Protein AF-0000000075271048 (afdb_homodimer)

Organism: NCBI:txid747725

Solvent-accessible surface area (backbone atoms only — not comparable to full-atom values): 38354 Å² total; per-residue (Å²): 90,56,32,38,35,31,58,33,62,41,62,86,41,44,65,31,40,52,44,35,46,52,42,46,44,74,48,66,52,84,65,48,45,34,32,38,32,27,85,66,32,49,69,68,56,50,56,58,47,49,76,67,26,50,72,41,84,45,75,79,31,69,43,86,39,58,68,29,11,49,63,57,71,41,64,81,39,26,50,40,43,32,62,55,57,59,22,66,47,57,81,28,62,35,35,41,40,38,39,24,52,34,44,63,74,43,69,62,72,68,53,78,75,49,50,68,61,20,29,14,42,20,50,42,43,55,64,34,55,36,73,51,29,34,25,38,54,36,29,63,68,58,34,52,50,50,52,50,43,44,71,74,74,42,29,56,34,15,30,40,42,34,33,48,45,64,70,53,61,64,44,73,79,31,59,82,25,48,42,58,30,35,58,43,30,58,84,63,89,43,73,60,19,60,25,46,41,70,70,49,46,87,61,44,32,17,41,28,51,65,80,87,74,36,66,82,73,54,52,58,44,96,86,64,49,64,45,79,67,81,88,62,53,70,70,53,50,53,52,41,39,50,52,48,52,52,41,31,73,77,68,39,98,58,54,60,66,56,51,55,51,48,52,57,49,51,52,58,52,66,69,53,81,74,81,72,76,76,68,80,77,75,78,94,62,79,74,89,62,73,78,57,54,66,59,54,61,61,53,63,66,56,60,66,64,64,62,73,71,63,66,82,75,61,89,70,83,78,86,84,74,95,82,84,92,82,93,60,69,70,89,86,78,87,93,74,92,131,91,55,31,38,34,31,58,33,62,40,62,86,40,44,65,32,39,52,45,37,46,51,43,46,44,74,48,65,52,82,64,47,44,33,32,38,32,25,83,67,32,47,70,69,57,50,56,58,48,50,76,68,27,50,73,41,84,43,73,81,31,70,45,84,38,59,68,29,12,50,62,59,70,42,65,82,41,25,51,40,44,31,62,56,58,58,23,66,48,58,82,28,62,35,35,41,39,37,39,22,53,35,44,63,73,43,67,62,72,69,53,78,74,51,50,67,61,20,30,15,42,19,49,42,44,54,62,35,53,35,72,50,31,35,24,37,53,38,29,64,68,58,36,51,51,52,52,49,42,44,70,75,74,41,30,55,33,15,30,40,42,32,33,48,45,64,69,53,61,63,45,75,79,31,61,82,25,48,42,56,31,34,59,43,29,58,83,63,90,42,75,60,18,59,25,46,41,72,70,49,45,89,64,44,33,18,41,28,50,66,78,87,73,36,68,84,72,54,51,58,44,97,86,64,49,63,46,80,67,83,87,62,53,70,70,53,51,54,52,40,41,51,52,49,53,52,41,31,72,78,67,37,96,57,54,60,66,57,51,55,49,48,52,56,48,51,53,55,50,67,67,52,82,74,84,72,77,79,70,79,81,73,79,87,66,79,67,91,59,77,74,55,59,65,56,57,60,62,58,65,67,58,63,70,64,64,62,71,69,62,66,77,71,61,74,75,72,80,86,72,88,78,86,81,87,75,67,64,84,92,82,88,65,101,66,69,91,123

pLDDT: mean 77.48, std 28.72, range [15.63, 98.94]

Nearest PDB structures (foldseek):
  3u2x-assembly1_A  TM=9.376E-01  e=4.127E-34  Homo sapiens
  3u2w-assembly1_A  TM=9.343E-01  e=3.711E-33  Homo sapiens
  3v90-assembly1_A  TM=8.670E-01  e=1.033E-31  Oryctolagus cuniculus
  6eqj-assembly1_A-2  TM=8.922E-01  e=1.852E-30  Homo sapiens
  4ueg-assembly1_A-2  TM=8.700E-01  e=1.321E-28  Homo sapiens

Structure (mmCIF, N/CA/C/O backbone):
data_AF-0000000075271048-model_v1
#
loop_
_entity.id
_entity.type
_entity.pdbx_description
1 polymer 'glycogenin glucosyltransferase'
#
loop_
_atom_site.group_PDB
_atom_site.id
_atom_site.type_symbol
_atom_site.label_atom_id
_atom_site.label_alt_id
_atom_site.label_comp_id
_atom_site.label_asym_id
_atom_site.label_entity_id
_atom_site.label_seq_id
_atom_site.pdbx_PDB_ins_code
_atom_site.Cartn_x
_atom_site.Cartn_y
_atom_site.Cartn_z
_atom_site.occupancy
_atom_site.B_iso_or_equiv
_atom_site.auth_seq_id
_atom_site.auth_comp_id
_atom_site.auth_asym_id
_atom_site.auth_atom_id
_atom_site.pdbx_PDB_model_num
ATOM 1 N N . MET A 1 1 ? -5.383 -18.562 -28.312 1 92.12 1 MET A N 1
ATOM 2 C CA . MET A 1 1 ? -5.641 -19.266 -27.062 1 92.12 1 MET A CA 1
ATOM 3 C C . MET A 1 1 ? -5.23 -18.422 -25.859 1 92.12 1 MET A C 1
ATOM 5 O O . MET A 1 1 ? -4.363 -17.547 -25.984 1 92.12 1 MET A O 1
ATOM 9 N N . GLN A 1 2 ? -6 -18.484 -24.797 1 98 2 GLN A N 1
ATOM 10 C CA . GLN A 1 2 ? -5.742 -17.797 -23.531 1 98 2 GLN A CA 1
ATOM 11 C C . GLN A 1 2 ? -5.574 -18.812 -22.391 1 98 2 GLN A C 1
ATOM 13 O O . GLN A 1 2 ? -6.16 -19.891 -22.422 1 98 2 GLN A O 1
ATOM 18 N N . ALA A 1 3 ? -4.695 -18.406 -21.453 1 98.88 3 ALA A N 1
ATOM 19 C CA . ALA A 1 3 ? -4.473 -19.359 -20.359 1 98.88 3 ALA A CA 1
ATOM 20 C C . ALA A 1 3 ? -4.102 -18.641 -19.062 1 98.88 3 ALA A C 1
ATOM 22 O O . ALA A 1 3 ? -3.498 -17.562 -19.109 1 98.88 3 ALA A O 1
ATOM 23 N N . TYR A 1 4 ? -4.551 -19.203 -17.969 1 98.94 4 TYR A N 1
ATOM 24 C CA . TYR A 1 4 ? -3.916 -18.906 -16.703 1 98.94 4 TYR A CA 1
ATOM 25 C C . TYR A 1 4 ? -2.568 -19.609 -16.578 1 98.94 4 TYR A C 1
ATOM 27 O O . TYR A 1 4 ? -2.426 -20.766 -16.969 1 98.94 4 TYR A O 1
ATOM 35 N N . VAL A 1 5 ? -1.579 -18.906 -16.125 1 98.94 5 VAL A N 1
ATOM 36 C CA . VAL A 1 5 ? -0.252 -19.484 -15.938 1 98.94 5 VAL A CA 1
ATOM 37 C C . VAL A 1 5 ? 0.224 -19.266 -14.508 1 98.94 5 VAL A C 1
ATOM 39 O O . VAL A 1 5 ? 0.029 -18.188 -13.945 1 98.94 5 VAL A O 1
ATOM 42 N N . THR A 1 6 ? 0.743 -20.266 -13.852 1 98.88 6 THR A N 1
ATOM 43 C CA . THR A 1 6 ? 1.416 -20.172 -12.562 1 98.88 6 THR A CA 1
ATOM 44 C C . THR A 1 6 ? 2.801 -20.797 -12.625 1 98.88 6 THR A C 1
ATOM 46 O O . THR A 1 6 ? 3.191 -21.359 -13.656 1 98.88 6 THR A O 1
ATOM 49 N N . LEU A 1 7 ? 3.605 -20.609 -11.57 1 98.62 7 LEU A N 1
ATOM 50 C CA . LEU A 1 7 ? 4.969 -21.125 -11.5 1 98.62 7 LEU A CA 1
ATOM 51 C C . LEU A 1 7 ? 5.188 -21.891 -10.203 1 98.62 7 LEU A C 1
ATOM 53 O O . LEU A 1 7 ? 4.855 -21.406 -9.125 1 98.62 7 LEU A O 1
ATOM 57 N N . VAL A 1 8 ? 5.672 -23.078 -10.312 1 97.81 8 VAL A N 1
ATOM 58 C CA . VAL A 1 8 ? 6.164 -23.875 -9.188 1 97.81 8 VAL A CA 1
ATOM 59 C C . VAL A 1 8 ? 7.641 -24.203 -9.391 1 97.81 8 VAL A C 1
ATOM 61 O O . VAL A 1 8 ? 7.984 -25.031 -10.227 1 97.81 8 VAL A O 1
ATOM 64 N N . ALA A 1 9 ? 8.438 -23.562 -8.602 1 95.88 9 ALA A N 1
ATOM 65 C CA . ALA A 1 9 ? 9.875 -23.734 -8.766 1 95.88 9 ALA A CA 1
ATOM 66 C C . ALA A 1 9 ? 10.43 -24.734 -7.77 1 95.88 9 ALA A C 1
ATOM 68 O O . ALA A 1 9 ? 11.539 -25.25 -7.945 1 95.88 9 ALA A O 1
ATOM 69 N N . THR A 1 10 ? 9.719 -24.953 -6.668 1 93.56 10 THR A N 1
ATOM 70 C CA . THR A 1 10 ? 10.07 -25.953 -5.656 1 93.56 10 THR A CA 1
ATOM 71 C C . THR A 1 10 ? 8.836 -26.719 -5.199 1 93.56 10 THR A C 1
ATOM 73 O O . THR A 1 10 ? 7.711 -26.25 -5.352 1 93.56 10 THR A O 1
ATOM 76 N N . ASP A 1 11 ? 9.094 -27.859 -4.57 1 93.56 11 ASP A N 1
ATOM 77 C CA . ASP A 1 11 ? 8 -28.719 -4.121 1 93.56 11 ASP A CA 1
ATOM 78 C C . ASP A 1 11 ? 7.125 -28 -3.102 1 93.56 11 ASP A C 1
ATOM 80 O O . ASP A 1 11 ? 5.922 -28.25 -3.021 1 93.56 11 ASP A O 1
ATOM 84 N N . SER A 1 12 ? 7.68 -27.109 -2.396 1 91.88 12 SER A N 1
ATOM 85 C CA . SER A 1 12 ? 6.996 -26.469 -1.279 1 91.88 12 SER A CA 1
ATOM 86 C C . SER A 1 12 ? 5.828 -25.625 -1.765 1 91.88 12 SER A C 1
ATOM 88 O O . SER A 1 12 ? 4.922 -25.297 -0.99 1 91.88 12 SER A O 1
ATOM 90 N N . TYR A 1 13 ? 5.777 -25.25 -3.02 1 94.88 13 TYR A N 1
ATOM 91 C CA . TYR A 1 13 ? 4.727 -24.375 -3.521 1 94.88 13 TYR A CA 1
ATOM 92 C C . TYR A 1 13 ? 3.662 -25.172 -4.27 1 94.88 13 TYR A C 1
ATOM 94 O O . TYR A 1 13 ? 2.676 -24.609 -4.746 1 94.88 13 TYR A O 1
ATOM 102 N N . ALA A 1 14 ? 3.836 -26.453 -4.355 1 96 14 ALA A N 1
ATOM 103 C CA . ALA A 1 14 ? 2.932 -27.297 -5.133 1 96 14 ALA A CA 1
ATOM 104 C C . ALA A 1 14 ? 1.508 -27.219 -4.59 1 96 14 ALA A C 1
ATOM 106 O O . ALA A 1 14 ? 0.545 -27.156 -5.359 1 96 14 ALA A O 1
ATOM 107 N N . ALA A 1 15 ? 1.385 -27.219 -3.264 1 96.06 15 ALA A N 1
ATOM 108 C CA . ALA A 1 15 ? 0.062 -27.156 -2.648 1 96.06 15 ALA A CA 1
ATOM 109 C C . ALA A 1 15 ? -0.691 -25.906 -3.08 1 96.06 15 ALA A C 1
ATOM 111 O O . ALA A 1 15 ? -1.897 -25.953 -3.33 1 96.06 15 ALA A O 1
ATOM 112 N N . GLY A 1 16 ? 0.019 -24.797 -3.141 1 98 16 GLY A N 1
ATOM 113 C CA . GLY A 1 16 ? -0.591 -23.547 -3.596 1 98 16 GLY A CA 1
ATOM 114 C C . GLY A 1 16 ? -1.108 -23.625 -5.02 1 98 16 GLY A C 1
ATOM 115 O O . GLY A 1 16 ? -2.232 -23.219 -5.301 1 98 16 GLY A O 1
ATOM 116 N N . ALA A 1 17 ? -0.331 -24.203 -5.875 1 98.56 17 ALA A N 1
ATOM 117 C CA . ALA A 1 17 ? -0.704 -24.328 -7.281 1 98.56 17 ALA A CA 1
ATOM 118 C C . ALA A 1 17 ? -1.904 -25.25 -7.449 1 98.56 17 ALA A C 1
ATOM 120 O O . ALA A 1 17 ? -2.779 -25 -8.281 1 98.56 17 ALA A O 1
ATOM 121 N N . LEU A 1 18 ? -1.906 -26.328 -6.711 1 97.88 18 LEU A N 1
ATOM 122 C CA . LEU A 1 18 ? -3.018 -27.281 -6.77 1 97.88 18 LEU A CA 1
ATOM 123 C C . LEU A 1 18 ? -4.324 -26.594 -6.375 1 97.88 18 LEU A C 1
ATOM 125 O O . LEU A 1 18 ? -5.316 -26.672 -7.105 1 97.88 18 LEU A O 1
ATOM 129 N N . VAL A 1 19 ? -4.309 -25.938 -5.25 1 98.38 19 VAL A N 1
ATOM 130 C CA . VAL A 1 19 ? -5.504 -25.266 -4.762 1 98.38 19 VAL A CA 1
ATOM 131 C C . VAL A 1 19 ? -5.922 -24.172 -5.75 1 98.38 19 VAL A C 1
ATOM 133 O O . VAL A 1 19 ? -7.113 -24 -6.027 1 98.38 19 VAL A O 1
ATOM 136 N N . LEU A 1 20 ? -4.965 -23.438 -6.273 1 98.81 20 LEU A N 1
ATOM 137 C CA . LEU A 1 20 ? -5.23 -22.391 -7.258 1 98.81 20 LEU A CA 1
ATOM 138 C C . LEU A 1 20 ? -5.965 -22.969 -8.469 1 98.81 20 LEU A C 1
ATOM 140 O O . LEU A 1 20 ? -6.973 -22.406 -8.906 1 98.81 20 LEU A O 1
ATOM 144 N N . ALA A 1 21 ? -5.516 -24.047 -9.008 1 98.75 21 ALA A N 1
ATOM 145 C CA . ALA A 1 21 ? -6.125 -24.656 -10.18 1 98.75 21 ALA A CA 1
ATOM 146 C C . ALA A 1 21 ? -7.562 -25.078 -9.891 1 98.75 21 ALA A C 1
ATOM 148 O O . ALA A 1 21 ? -8.477 -24.781 -10.664 1 98.75 21 ALA A O 1
ATOM 149 N N . HIS A 1 22 ? -7.75 -25.781 -8.781 1 98.31 22 HIS A N 1
ATOM 150 C CA . HIS A 1 22 ? -9.094 -26.203 -8.406 1 98.31 22 HIS A CA 1
ATOM 151 C C . HIS A 1 22 ? -10.016 -25 -8.227 1 98.31 22 HIS A C 1
ATOM 153 O O . HIS A 1 22 ? -11.164 -25.016 -8.672 1 98.31 22 HIS A O 1
ATOM 159 N N . ARG A 1 23 ? -9.492 -24 -7.555 1 98.25 23 ARG A N 1
ATOM 160 C CA . ARG A 1 23 ? -10.305 -22.844 -7.23 1 98.25 23 ARG A CA 1
ATOM 161 C C . ARG A 1 23 ? -10.766 -22.125 -8.5 1 98.25 23 ARG A C 1
ATOM 163 O O . ARG A 1 23 ? -11.906 -21.656 -8.578 1 98.25 23 ARG A O 1
ATOM 170 N N . LEU A 1 24 ? -9.906 -21.953 -9.5 1 98.81 24 LEU A N 1
ATOM 171 C CA . LEU A 1 24 ? -10.273 -21.344 -10.773 1 98.81 24 LEU A CA 1
ATOM 172 C C . LEU A 1 24 ? -11.43 -22.109 -11.422 1 98.81 24 LEU A C 1
ATOM 174 O O . LEU A 1 24 ? -12.391 -21.5 -11.891 1 98.81 24 LEU A O 1
ATOM 178 N N . ARG A 1 25 ? -11.414 -23.375 -11.375 1 98.44 25 ARG A N 1
ATOM 179 C CA . ARG A 1 25 ? -12.469 -24.203 -11.961 1 98.44 25 ARG A CA 1
ATOM 180 C C . ARG A 1 25 ? -13.75 -24.125 -11.141 1 98.44 25 ARG A C 1
ATOM 182 O O . ARG A 1 25 ? -14.844 -24.031 -11.695 1 98.44 25 ARG A O 1
ATOM 189 N N . ASP A 1 26 ? -13.578 -24.172 -9.805 1 98.19 26 ASP A N 1
ATOM 190 C CA . ASP A 1 26 ? -14.734 -24.031 -8.922 1 98.19 26 ASP A CA 1
ATOM 191 C C . ASP A 1 26 ? -15.516 -22.766 -9.227 1 98.19 26 ASP A C 1
ATOM 193 O O . ASP A 1 26 ? -16.734 -22.719 -9.086 1 98.19 26 ASP A O 1
ATOM 197 N N . LEU A 1 27 ? -14.789 -21.781 -9.602 1 98.38 27 LEU A N 1
ATOM 198 C CA . LEU A 1 27 ? -15.391 -20.469 -9.805 1 98.38 27 LEU A CA 1
ATOM 199 C C . LEU A 1 27 ? -15.93 -20.328 -11.227 1 98.38 27 LEU A C 1
ATOM 201 O O . LEU A 1 27 ? -16.391 -19.266 -11.617 1 98.38 27 LEU A O 1
ATOM 205 N N . GLY A 1 28 ? -15.742 -21.375 -12 1 98.31 28 GLY A N 1
ATOM 206 C CA . GLY A 1 28 ? -16.469 -21.453 -13.266 1 98.31 28 GLY A CA 1
ATOM 207 C C . GLY A 1 28 ? -15.586 -21.188 -14.469 1 98.31 28 GLY A C 1
ATOM 208 O O . GLY A 1 28 ? -16.078 -21.078 -15.594 1 98.31 28 GLY A O 1
ATOM 209 N N . SER A 1 29 ? -14.305 -21.109 -14.273 1 98.44 29 SER A N 1
ATOM 210 C CA . SER A 1 29 ? -13.461 -20.828 -15.438 1 98.44 29 SER A CA 1
ATOM 211 C C . SER A 1 29 ? -13.266 -22.078 -16.281 1 98.44 29 SER A C 1
ATOM 213 O O . SER A 1 29 ? -13.086 -23.172 -15.758 1 98.44 29 SER A O 1
ATOM 215 N N . SER A 1 30 ? -13.258 -21.828 -17.609 1 97.44 30 SER A N 1
ATOM 216 C CA . SER A 1 30 ? -12.953 -22.906 -18.547 1 97.44 30 SER A CA 1
ATOM 217 C C . SER A 1 30 ? -11.617 -22.672 -19.25 1 97.44 30 SER A C 1
ATOM 219 O O . SER A 1 30 ? -11.25 -23.406 -20.172 1 97.44 30 SER A O 1
ATOM 221 N N . LYS A 1 31 ? -10.945 -21.609 -18.828 1 98.12 31 LYS A N 1
ATOM 222 C CA . LYS A 1 31 ? -9.656 -21.297 -19.422 1 98.12 31 LYS A CA 1
ATOM 223 C C . LYS A 1 31 ? -8.633 -22.391 -19.109 1 98.12 31 LYS A C 1
ATOM 225 O O . LYS A 1 31 ? -8.711 -23.047 -18.078 1 98.12 31 LYS A O 1
ATOM 230 N N . GLU A 1 32 ? -7.738 -22.578 -20.031 1 98.38 32 GLU A N 1
ATOM 231 C CA . GLU A 1 32 ? -6.633 -23.484 -19.766 1 98.38 32 GLU A CA 1
ATOM 232 C C . GLU A 1 32 ? -5.785 -23 -18.594 1 98.38 32 GLU A C 1
ATOM 234 O O . GLU A 1 32 ? -5.598 -21.797 -18.422 1 98.38 32 GLU A O 1
ATOM 239 N N . ILE A 1 33 ? -5.324 -23.953 -17.781 1 98.81 33 ILE A N 1
ATOM 240 C CA . ILE A 1 33 ? -4.441 -23.656 -16.656 1 98.81 33 ILE A CA 1
ATOM 241 C C . ILE A 1 33 ? -3.08 -24.297 -16.891 1 98.81 33 ILE A C 1
ATOM 243 O O . ILE A 1 33 ? -2.984 -25.531 -17 1 98.81 33 ILE A O 1
ATOM 247 N N . VAL A 1 34 ? -2.086 -23.484 -16.969 1 98.88 34 VAL A N 1
ATOM 248 C CA . VAL A 1 34 ? -0.727 -23.922 -17.25 1 98.88 34 VAL A CA 1
ATOM 249 C C . VAL A 1 34 ? 0.154 -23.703 -16.031 1 98.88 34 VAL A C 1
ATOM 251 O O . VAL A 1 34 ? 0.052 -22.672 -15.359 1 98.88 34 VAL A O 1
ATOM 254 N N . CYS A 1 35 ? 0.984 -24.656 -15.695 1 98.88 35 CYS A N 1
ATOM 255 C CA . CYS A 1 35 ? 1.957 -24.547 -14.617 1 98.88 35 CYS A CA 1
ATOM 256 C C . CYS A 1 35 ? 3.379 -24.703 -15.141 1 98.88 35 CYS A C 1
ATOM 258 O O . CYS A 1 35 ? 3.738 -25.766 -15.664 1 98.88 35 CYS A O 1
ATOM 260 N N . LEU A 1 36 ? 4.164 -23.641 -15.07 1 98.81 36 LEU A N 1
ATOM 261 C CA . LEU A 1 36 ? 5.598 -23.766 -15.312 1 98.81 36 LEU A CA 1
ATOM 262 C C . LEU A 1 36 ? 6.277 -24.5 -14.164 1 98.81 36 LEU A C 1
ATOM 264 O O . LEU A 1 36 ? 6.043 -24.188 -12.992 1 98.81 36 LEU A O 1
ATOM 268 N N . VAL A 1 37 ? 7.09 -25.453 -14.453 1 98.31 37 VAL A N 1
ATOM 269 C CA . VAL A 1 37 ? 7.812 -26.203 -13.438 1 98.31 37 VAL A CA 1
ATOM 270 C C . VAL A 1 37 ? 9.297 -26.25 -13.781 1 98.31 37 VAL A C 1
ATOM 272 O O . VAL A 1 37 ? 9.672 -26.328 -14.953 1 98.31 37 VAL A O 1
ATOM 275 N N . THR A 1 38 ? 10.094 -26.109 -12.805 1 97.25 38 THR A N 1
ATOM 276 C CA . THR A 1 38 ? 11.539 -26.203 -12.977 1 97.25 38 THR A CA 1
ATOM 277 C C . THR A 1 38 ? 12.039 -27.609 -12.641 1 97.25 38 THR A C 1
ATOM 279 O O . THR A 1 38 ? 11.297 -28.422 -12.094 1 97.25 38 THR A O 1
ATOM 282 N N . PRO A 1 39 ? 13.367 -27.859 -12.914 1 95.62 39 PRO A N 1
ATOM 283 C CA . PRO A 1 39 ? 13.93 -29.188 -12.625 1 95.62 39 PRO A CA 1
ATOM 284 C C . PRO A 1 39 ? 14.023 -29.469 -11.125 1 95.62 39 PRO A C 1
ATOM 286 O O . PRO A 1 39 ? 14.234 -30.609 -10.719 1 95.62 39 PRO A O 1
ATOM 289 N N . ASN A 1 40 ? 13.844 -28.5 -10.312 1 94.12 40 ASN A N 1
ATOM 290 C CA . ASN A 1 40 ? 13.922 -28.672 -8.867 1 94.12 40 ASN A CA 1
ATOM 291 C C . ASN A 1 40 ? 12.648 -29.297 -8.305 1 94.12 40 ASN A C 1
ATOM 293 O O . ASN A 1 40 ? 12.617 -29.719 -7.152 1 94.12 40 ASN A O 1
ATOM 297 N N . VAL A 1 41 ? 11.656 -29.359 -9.062 1 95.69 41 VAL A N 1
ATOM 298 C CA . VAL A 1 41 ? 10.398 -29.969 -8.641 1 95.69 41 VAL A CA 1
ATOM 299 C C . VAL A 1 41 ? 10.453 -31.469 -8.859 1 95.69 41 VAL A C 1
ATOM 301 O O . VAL A 1 41 ? 10.781 -31.938 -9.961 1 95.69 41 VAL A O 1
ATOM 304 N N . SER A 1 42 ? 10.117 -32.219 -7.852 1 94.62 42 SER A N 1
ATOM 305 C CA . SER A 1 42 ? 10.227 -33.688 -7.91 1 94.62 42 SER A CA 1
ATOM 306 C C . SER A 1 42 ? 9.242 -34.281 -8.914 1 94.62 42 SER A C 1
ATOM 308 O O . SER A 1 42 ? 8.211 -33.656 -9.211 1 94.62 42 SER A O 1
ATOM 310 N N . SER A 1 43 ? 9.586 -35.406 -9.461 1 93.88 43 SER A N 1
ATOM 311 C CA . SER A 1 43 ? 8.734 -36.062 -10.43 1 93.88 43 SER A CA 1
ATOM 312 C C . SER A 1 43 ? 7.363 -36.406 -9.844 1 93.88 43 SER A C 1
ATOM 314 O O . SER A 1 43 ? 6.352 -36.312 -10.539 1 93.88 43 SER A O 1
ATOM 316 N N . GLN A 1 44 ? 7.379 -36.75 -8.602 1 90.69 44 GLN A N 1
ATOM 317 C CA . GLN A 1 44 ? 6.125 -37.031 -7.93 1 90.69 44 GLN A CA 1
ATOM 318 C C . GLN A 1 44 ? 5.191 -35.844 -7.914 1 90.69 44 GLN A C 1
ATOM 320 O O . GLN A 1 44 ? 4.004 -35.969 -8.211 1 90.69 44 GLN A O 1
ATOM 325 N N . VAL A 1 45 ? 5.73 -34.781 -7.57 1 94 45 VAL A N 1
ATOM 326 C CA . VAL A 1 45 ? 4.957 -33.531 -7.508 1 94 45 VAL A CA 1
ATOM 327 C C . VAL A 1 45 ? 4.5 -33.156 -8.906 1 94 45 VAL A C 1
ATOM 329 O O . VAL A 1 45 ? 3.369 -32.688 -9.094 1 94 45 VAL A O 1
ATOM 332 N N . GLN A 1 46 ? 5.332 -33.281 -9.844 1 96.25 46 GLN A N 1
ATOM 333 C CA . GLN A 1 46 ? 4.965 -33 -11.227 1 96.25 46 GLN A CA 1
ATOM 334 C C . GLN A 1 46 ? 3.785 -33.844 -11.68 1 96.25 46 GLN A C 1
ATOM 336 O O . GLN A 1 46 ? 2.885 -33.375 -12.367 1 96.25 46 GLN A O 1
ATOM 341 N N . ASP A 1 47 ? 3.824 -35.094 -11.305 1 94.12 47 ASP A N 1
ATOM 342 C CA . ASP A 1 47 ? 2.738 -36 -11.648 1 94.12 47 ASP A CA 1
ATOM 343 C C . ASP A 1 47 ? 1.412 -35.531 -11.062 1 94.12 47 ASP A C 1
ATOM 345 O O . ASP A 1 47 ? 0.383 -35.531 -11.742 1 94.12 47 ASP A O 1
ATOM 349 N N . ILE A 1 48 ? 1.479 -35.125 -9.891 1 93.12 48 ILE A N 1
ATOM 350 C CA . ILE A 1 48 ? 0.278 -34.656 -9.211 1 93.12 48 ILE A CA 1
ATOM 351 C C . ILE A 1 48 ? -0.226 -33.375 -9.891 1 93.12 48 ILE A C 1
ATOM 353 O O . ILE A 1 48 ? -1.422 -33.25 -10.156 1 93.12 48 ILE A O 1
ATOM 357 N N . LEU A 1 49 ? 0.633 -32.469 -10.125 1 97.31 49 LEU A N 1
ATOM 358 C CA . LEU A 1 49 ? 0.281 -31.219 -10.773 1 97.31 49 LEU A CA 1
ATOM 359 C C . LEU A 1 49 ? -0.312 -31.453 -12.156 1 97.31 49 LEU A C 1
ATOM 361 O O . LEU A 1 49 ? -1.219 -30.75 -12.586 1 97.31 49 LEU A O 1
ATOM 365 N N . SER A 1 50 ? 0.15 -32.469 -12.852 1 97.25 50 SER A N 1
ATOM 366 C CA . SER A 1 50 ? -0.275 -32.75 -14.211 1 97.25 50 SER A CA 1
ATOM 367 C C . SER A 1 50 ? -1.735 -33.188 -14.258 1 97.25 50 SER A C 1
ATOM 369 O O . SER A 1 50 ? -2.363 -33.156 -15.32 1 97.25 50 SER A O 1
ATOM 371 N N . ASN A 1 51 ? -2.275 -33.562 -13.133 1 95.44 51 ASN A N 1
ATOM 372 C CA . ASN A 1 51 ? -3.68 -33.938 -13.055 1 95.44 51 ASN A CA 1
ATOM 373 C C . ASN A 1 51 ? -4.605 -32.75 -13.125 1 95.44 51 ASN A C 1
ATOM 375 O O . ASN A 1 51 ? -5.793 -32.875 -13.422 1 95.44 51 ASN A O 1
ATOM 379 N N . VAL A 1 52 ? -4.023 -31.547 -12.844 1 97 52 VAL A N 1
ATOM 380 C CA . VAL A 1 52 ? -4.93 -30.422 -12.703 1 97 52 VAL A CA 1
ATOM 381 C C . VAL A 1 52 ? -4.461 -29.266 -13.594 1 97 52 VAL A C 1
ATOM 383 O O . VAL A 1 52 ? -5.195 -28.297 -13.812 1 97 52 VAL A O 1
ATOM 386 N N . CYS A 1 53 ? -3.285 -29.328 -14.141 1 97.44 53 CYS A N 1
ATOM 387 C CA . CYS A 1 53 ? -2.74 -28.281 -15 1 97.44 53 CYS A CA 1
ATOM 388 C C . CYS A 1 53 ? -1.948 -28.875 -16.156 1 97.44 53 CYS A C 1
ATOM 390 O O . CYS A 1 53 ? -1.517 -30.031 -16.078 1 97.44 53 CYS A O 1
ATOM 392 N N . THR A 1 54 ? -1.843 -28.141 -17.25 1 98.44 54 THR A N 1
ATOM 393 C CA . THR A 1 54 ? -0.848 -28.453 -18.266 1 98.44 54 THR A CA 1
ATOM 394 C C . THR A 1 54 ? 0.546 -28.031 -17.812 1 98.44 54 THR A C 1
ATOM 396 O O . THR A 1 54 ? 0.783 -26.859 -17.5 1 98.44 54 THR A O 1
ATOM 399 N N . LEU A 1 55 ? 1.457 -28.969 -17.75 1 98.5 55 LEU A N 1
ATOM 400 C CA . LEU A 1 55 ? 2.801 -28.656 -17.281 1 98.5 55 LEU A CA 1
ATOM 401 C C . LEU A 1 55 ? 3.688 -28.203 -18.422 1 98.5 55 LEU A C 1
ATOM 403 O O . LEU A 1 55 ? 3.623 -28.75 -19.531 1 98.5 55 LEU A O 1
ATOM 407 N N . VAL A 1 56 ? 4.438 -27.219 -18.219 1 98.56 56 VAL A N 1
ATOM 408 C CA . VAL A 1 56 ? 5.504 -26.781 -19.125 1 98.56 56 VAL A CA 1
ATOM 409 C C . VAL A 1 56 ? 6.828 -26.734 -18.359 1 98.56 56 VAL A C 1
ATOM 411 O O . VAL A 1 56 ? 6.977 -25.969 -17.406 1 98.56 56 VAL A O 1
ATOM 414 N N . GLN A 1 57 ? 7.75 -27.531 -18.797 1 98.06 57 GLN A N 1
ATOM 415 C CA . GLN A 1 57 ? 9.078 -27.531 -18.188 1 98.06 57 GLN A CA 1
ATOM 416 C C . GLN A 1 57 ? 9.891 -26.328 -18.641 1 98.06 57 GLN A C 1
ATOM 418 O O . GLN A 1 57 ? 9.977 -26.031 -19.828 1 98.06 57 GLN A O 1
ATOM 423 N N . VAL A 1 58 ? 10.5 -25.641 -17.672 1 97.75 58 VAL A N 1
ATOM 424 C CA . VAL A 1 58 ? 11.336 -24.484 -18 1 97.75 58 VAL A CA 1
ATOM 425 C C . VAL A 1 58 ? 12.641 -24.547 -17.203 1 97.75 58 VAL A C 1
ATOM 427 O O . VAL A 1 58 ? 12.68 -25.109 -16.109 1 97.75 58 VAL A O 1
ATOM 430 N N . ASP A 1 59 ? 13.656 -23.906 -17.75 1 95.69 59 ASP A N 1
ATOM 431 C CA . ASP A 1 59 ? 14.93 -23.797 -17.047 1 95.69 59 ASP A CA 1
ATOM 432 C C . ASP A 1 59 ? 14.844 -22.797 -15.906 1 95.69 59 ASP A C 1
ATOM 434 O O . ASP A 1 59 ? 14.188 -21.75 -16.031 1 95.69 59 ASP A O 1
ATOM 438 N N . THR A 1 60 ? 15.539 -23.156 -14.844 1 95.38 60 THR A N 1
ATOM 439 C CA . THR A 1 60 ? 15.625 -22.203 -13.734 1 95.38 60 THR A CA 1
ATOM 440 C C . THR A 1 60 ? 16.484 -21 -14.117 1 95.38 60 THR A C 1
ATOM 442 O O . THR A 1 60 ? 17.594 -21.172 -14.625 1 95.38 60 THR A O 1
ATOM 445 N N . LEU A 1 61 ? 15.953 -19.844 -13.977 1 92.88 61 LEU A N 1
ATOM 446 C CA . LEU A 1 61 ? 16.719 -18.609 -14.102 1 92.88 61 LEU A CA 1
ATOM 447 C C . LEU A 1 61 ? 16.922 -17.953 -12.742 1 92.88 61 LEU A C 1
ATOM 449 O O . LEU A 1 61 ? 15.969 -17.719 -12 1 92.88 61 LEU A O 1
ATOM 453 N N . ARG A 1 62 ? 18.141 -17.625 -12.375 1 90.56 62 ARG A N 1
ATOM 454 C CA . ARG A 1 62 ? 18.469 -17.094 -11.055 1 90.56 62 ARG A CA 1
ATOM 455 C C . ARG A 1 62 ? 18.938 -15.648 -11.148 1 90.56 62 ARG A C 1
ATOM 457 O O . ARG A 1 62 ? 19.625 -15.273 -12.102 1 90.56 62 ARG A O 1
ATOM 464 N N . SER A 1 63 ? 18.516 -14.93 -10.125 1 88.44 63 SER A N 1
ATOM 465 C CA . SER A 1 63 ? 19.078 -13.594 -9.945 1 88.44 63 SER A CA 1
ATOM 466 C C . SER A 1 63 ? 20.391 -13.633 -9.188 1 88.44 63 SER A C 1
ATOM 468 O O . SER A 1 63 ? 20.578 -14.477 -8.305 1 88.44 63 SER A O 1
ATOM 470 N N . SER A 1 64 ? 21.328 -12.75 -9.555 1 84.94 64 SER A N 1
ATOM 471 C CA . SER A 1 64 ? 22.609 -12.656 -8.859 1 84.94 64 SER A CA 1
ATOM 472 C C . SER A 1 64 ? 22.625 -11.461 -7.91 1 84.94 64 SER A C 1
ATOM 474 O O . SER A 1 64 ? 23.688 -11.117 -7.367 1 84.94 64 SER A O 1
ATOM 476 N N . ASP A 1 65 ? 21.484 -10.891 -7.707 1 86.5 65 ASP A N 1
ATOM 477 C CA . ASP A 1 65 ? 21.406 -9.695 -6.871 1 86.5 65 ASP A CA 1
ATOM 478 C C . ASP A 1 65 ? 21.203 -10.062 -5.406 1 86.5 65 ASP A C 1
ATOM 480 O O . ASP A 1 65 ? 20.156 -9.734 -4.82 1 86.5 65 ASP A O 1
ATOM 484 N N . HIS A 1 66 ? 22.219 -10.539 -4.816 1 84.25 66 HIS A N 1
ATOM 485 C CA . HIS A 1 66 ? 22.141 -11.078 -3.463 1 84.25 66 HIS A CA 1
ATOM 486 C C . HIS A 1 66 ? 21.891 -9.977 -2.441 1 84.25 66 HIS A C 1
ATOM 488 O O . HIS A 1 66 ? 21.141 -10.164 -1.484 1 84.25 66 HIS A O 1
ATOM 494 N N . GLU A 1 67 ? 22.469 -8.883 -2.611 1 81.44 67 GLU A N 1
ATOM 495 C CA . GLU A 1 67 ? 22.328 -7.777 -1.673 1 81.44 67 GLU A CA 1
ATOM 496 C C . GLU A 1 67 ? 20.875 -7.301 -1.606 1 81.44 67 GLU A C 1
ATOM 498 O O . GLU A 1 67 ? 20.328 -7.086 -0.519 1 81.44 67 GLU A O 1
ATOM 503 N N . ASN A 1 68 ? 20.281 -7.215 -2.721 1 81.94 68 ASN A N 1
ATOM 504 C CA . ASN A 1 68 ? 18.906 -6.73 -2.77 1 81.94 68 ASN A CA 1
ATOM 505 C C . ASN A 1 68 ? 17.938 -7.777 -2.238 1 81.94 68 ASN A C 1
ATOM 507 O O . ASN A 1 68 ? 16.922 -7.43 -1.628 1 81.94 68 ASN A O 1
ATOM 511 N N . LEU A 1 69 ? 18.234 -8.969 -2.479 1 84.38 69 LEU A N 1
ATOM 512 C CA . LEU A 1 69 ? 17.422 -10.039 -1.908 1 84.38 69 LEU A CA 1
ATOM 513 C C . LEU A 1 69 ? 17.531 -10.047 -0.386 1 84.38 69 LEU A C 1
ATOM 515 O O . LEU A 1 69 ? 16.531 -10.305 0.302 1 84.38 69 LEU A O 1
ATOM 519 N N . GLN A 1 70 ? 18.703 -9.789 0.066 1 81.5 70 GLN A N 1
ATOM 520 C CA . GLN A 1 70 ? 18.875 -9.664 1.509 1 81.5 70 GLN A CA 1
ATOM 521 C C . GLN A 1 70 ? 18.078 -8.492 2.068 1 81.5 70 GLN A C 1
ATOM 523 O O . GLN A 1 70 ? 17.469 -8.609 3.135 1 81.5 70 GLN A O 1
ATOM 528 N N . LEU A 1 71 ? 18.078 -7.41 1.401 1 76.5 71 LEU A N 1
ATOM 529 C CA . LEU A 1 71 ? 17.312 -6.238 1.8 1 76.5 71 LEU A CA 1
ATOM 530 C C . LEU A 1 71 ? 15.82 -6.562 1.855 1 76.5 71 LEU A C 1
ATOM 532 O O . LEU A 1 71 ? 15.109 -6.066 2.729 1 76.5 71 LEU A O 1
ATOM 536 N N . LEU A 1 72 ? 15.414 -7.41 0.943 1 77.5 72 LEU A N 1
ATOM 537 C CA . LEU A 1 72 ? 14.023 -7.859 0.909 1 77.5 72 LEU A CA 1
ATOM 538 C C . LEU A 1 72 ? 13.742 -8.836 2.043 1 77.5 72 LEU A C 1
ATOM 540 O O . LEU A 1 72 ? 12.586 -9.047 2.418 1 77.5 72 LEU A O 1
ATOM 544 N N . GLY A 1 73 ? 14.789 -9.43 2.59 1 76.19 73 GLY A N 1
ATOM 545 C CA . GLY A 1 73 ? 14.672 -10.445 3.619 1 76.19 73 GLY A CA 1
ATOM 546 C C . GLY A 1 73 ? 14.289 -11.812 3.066 1 76.19 73 GLY A C 1
ATOM 547 O O . GLY A 1 73 ? 13.719 -12.641 3.783 1 76.19 73 GLY A O 1
ATOM 548 N N . ARG A 1 74 ? 14.516 -11.93 1.707 1 85.5 74 ARG A N 1
ATOM 549 C CA . ARG A 1 74 ? 14.094 -13.156 1.038 1 85.5 74 ARG A CA 1
ATOM 550 C C . ARG A 1 74 ? 15.172 -13.656 0.081 1 85.5 74 ARG A C 1
ATOM 552 O O . ARG A 1 74 ? 14.953 -13.719 -1.131 1 85.5 74 ARG A O 1
ATOM 559 N N . PRO A 1 75 ? 16.266 -14.203 0.623 1 82.69 75 PRO A N 1
ATOM 560 C CA . PRO A 1 75 ? 17.359 -14.656 -0.244 1 82.69 75 PRO A CA 1
ATOM 561 C C . PRO A 1 75 ? 16.953 -15.828 -1.138 1 82.69 75 PRO A C 1
ATOM 563 O O . PRO A 1 75 ? 17.516 -16 -2.217 1 82.69 75 PRO A O 1
ATOM 566 N N . GLU A 1 76 ? 15.898 -16.516 -0.745 1 80.62 76 GLU A N 1
ATOM 567 C CA . GLU A 1 76 ? 15.492 -17.719 -1.475 1 80.62 76 GLU A CA 1
ATOM 568 C C . GLU A 1 76 ? 14.789 -17.359 -2.779 1 80.62 76 GLU A C 1
ATOM 570 O O . GLU A 1 76 ? 14.562 -18.219 -3.629 1 80.62 76 GLU A O 1
ATOM 575 N N . LEU A 1 77 ? 14.531 -16.062 -2.939 1 83.5 77 LEU A N 1
ATOM 576 C CA . LEU A 1 77 ? 13.766 -15.664 -4.113 1 83.5 77 LEU A CA 1
ATOM 577 C C . LEU A 1 77 ? 14.688 -15.414 -5.305 1 83.5 77 LEU A C 1
ATOM 579 O O . LEU A 1 77 ? 14.266 -14.836 -6.309 1 83.5 77 LEU A O 1
ATOM 583 N N . ASP A 1 78 ? 15.859 -15.914 -5.258 1 86.81 78 ASP A N 1
ATOM 584 C CA . ASP A 1 78 ? 16.812 -15.773 -6.359 1 86.81 78 ASP A CA 1
ATOM 585 C C . ASP A 1 78 ? 16.328 -16.516 -7.602 1 86.81 78 ASP A C 1
ATOM 587 O O . ASP A 1 78 ? 16.734 -16.203 -8.719 1 86.81 78 ASP A O 1
ATOM 591 N N . ILE A 1 79 ? 15.398 -17.438 -7.422 1 88.56 79 ILE A N 1
ATOM 592 C CA . ILE A 1 79 ? 14.938 -18.281 -8.523 1 88.56 79 ILE A CA 1
ATOM 593 C C . ILE A 1 79 ? 13.742 -17.625 -9.211 1 88.56 79 ILE A C 1
ATOM 595 O O . ILE A 1 79 ? 13.25 -18.125 -10.219 1 88.56 79 ILE A O 1
ATOM 599 N N . THR A 1 80 ? 13.25 -16.469 -8.758 1 88.44 80 THR A N 1
ATOM 600 C CA . THR A 1 80 ? 11.984 -15.922 -9.234 1 88.44 80 THR A CA 1
ATOM 601 C C . THR A 1 80 ? 12.148 -15.32 -10.625 1 88.44 80 THR A C 1
ATOM 603 O O . THR A 1 80 ? 11.156 -15.062 -11.32 1 88.44 80 THR A O 1
ATOM 606 N N . PHE A 1 81 ? 13.383 -15.211 -11.133 1 94 81 PHE A N 1
ATOM 607 C CA . PHE A 1 81 ? 13.57 -14.805 -12.523 1 94 81 PHE A CA 1
ATOM 608 C C . PHE A 1 81 ? 12.992 -15.844 -13.477 1 94 81 PHE A C 1
ATOM 610 O O . PHE A 1 81 ? 12.734 -15.547 -14.648 1 94 81 PHE A O 1
ATOM 617 N N . THR A 1 82 ? 12.844 -17.031 -12.969 1 97.12 82 THR A N 1
ATOM 618 C CA . THR A 1 82 ? 12.25 -18.094 -13.773 1 97.12 82 THR A CA 1
ATOM 619 C C . THR A 1 82 ? 10.898 -17.656 -14.336 1 97.12 82 THR A C 1
ATOM 621 O O . THR A 1 82 ? 10.5 -18.094 -15.414 1 97.12 82 THR A O 1
ATOM 624 N N . LYS A 1 83 ? 10.242 -16.75 -13.641 1 97.88 83 LYS A N 1
ATOM 625 C CA . LYS A 1 83 ? 8.945 -16.219 -14.031 1 97.88 83 LYS A CA 1
ATOM 626 C C . LYS A 1 83 ? 8.992 -15.648 -15.445 1 97.88 83 LYS A C 1
ATOM 628 O O . LYS A 1 83 ? 8.008 -15.727 -16.188 1 97.88 83 LYS A O 1
ATOM 633 N N . ILE A 1 84 ? 10.109 -15.133 -15.922 1 97.69 84 ILE A N 1
ATOM 634 C CA . ILE A 1 84 ? 10.211 -14.445 -17.203 1 97.69 84 ILE A CA 1
ATOM 635 C C . ILE A 1 84 ? 10.016 -15.445 -18.344 1 97.69 84 ILE A C 1
ATOM 637 O O . ILE A 1 84 ? 9.75 -15.047 -19.484 1 97.69 84 ILE A O 1
ATOM 641 N N . GLN A 1 85 ? 10.164 -16.766 -18.016 1 97.88 85 GLN A N 1
ATOM 642 C CA . GLN A 1 85 ? 10.023 -17.828 -19.016 1 97.88 85 GLN A CA 1
ATOM 643 C C . GLN A 1 85 ? 8.625 -17.812 -19.625 1 97.88 85 GLN A C 1
ATOM 645 O O . GLN A 1 85 ? 8.422 -18.328 -20.734 1 97.88 85 GLN A O 1
ATOM 650 N N . LEU A 1 86 ? 7.676 -17.234 -18.891 1 98.44 86 LEU A N 1
ATOM 651 C CA . LEU A 1 86 ? 6.297 -17.297 -19.375 1 98.44 86 LEU A CA 1
ATOM 652 C C . LEU A 1 86 ? 6.129 -16.5 -20.672 1 98.44 86 LEU A C 1
ATOM 654 O O . LEU A 1 86 ? 5.207 -16.766 -21.438 1 98.44 86 LEU A O 1
ATOM 658 N N . TRP A 1 87 ? 6.988 -15.531 -20.984 1 98.69 87 TRP A N 1
ATOM 659 C CA . TRP A 1 87 ? 6.859 -14.734 -22.188 1 98.69 87 TRP A CA 1
ATOM 660 C C . TRP A 1 87 ? 7.246 -15.547 -23.422 1 98.69 87 TRP A C 1
ATOM 662 O O . TRP A 1 87 ? 7.004 -15.125 -24.562 1 98.69 87 TRP A O 1
ATOM 672 N N . LYS A 1 88 ? 7.793 -16.781 -23.188 1 98.06 88 LYS A N 1
ATOM 673 C CA . LYS A 1 88 ? 8.117 -17.656 -24.312 1 98.06 88 LYS A CA 1
ATOM 674 C C . LYS A 1 88 ? 6.91 -18.5 -24.703 1 98.06 88 LYS A C 1
ATOM 676 O O . LYS A 1 88 ? 6.953 -19.219 -25.719 1 98.06 88 LYS A O 1
ATOM 681 N N . LEU A 1 89 ? 5.879 -18.406 -23.938 1 98.5 89 LEU A N 1
ATOM 682 C CA . LEU A 1 89 ? 4.684 -19.188 -24.25 1 98.5 89 LEU A CA 1
ATOM 683 C C . LEU A 1 89 ? 3.885 -18.531 -25.375 1 98.5 89 LEU A C 1
ATOM 685 O O . LEU A 1 89 ? 2.695 -18.234 -25.203 1 98.5 89 LEU A O 1
ATOM 689 N N . THR A 1 90 ? 4.426 -18.453 -26.594 1 97.94 90 THR A N 1
ATOM 690 C CA . THR A 1 90 ? 3.885 -17.656 -27.688 1 97.94 90 THR A CA 1
ATOM 691 C C . THR A 1 90 ? 2.725 -18.375 -28.359 1 97.94 90 THR A C 1
ATOM 693 O O . THR A 1 90 ? 2.045 -17.812 -29.219 1 97.94 90 THR A O 1
ATOM 696 N N . GLN A 1 91 ? 2.438 -19.594 -28.016 1 97.38 91 GLN A N 1
ATOM 697 C CA . GLN A 1 91 ? 1.244 -20.281 -28.516 1 97.38 91 GLN A CA 1
ATOM 698 C C . GLN A 1 91 ? -0.021 -19.656 -27.922 1 97.38 91 GLN A C 1
ATOM 700 O O . GLN A 1 91 ? -1.121 -19.875 -28.438 1 97.38 91 GLN A O 1
ATOM 705 N N . TYR A 1 92 ? 0.126 -18.922 -26.812 1 98.31 92 TYR A N 1
ATOM 706 C CA . TYR A 1 92 ? -1.004 -18.219 -26.219 1 98.31 92 TYR A CA 1
ATOM 707 C C . TYR A 1 92 ? -1 -16.75 -26.609 1 98.31 92 TYR A C 1
ATOM 709 O O . TYR A 1 92 ? 0.047 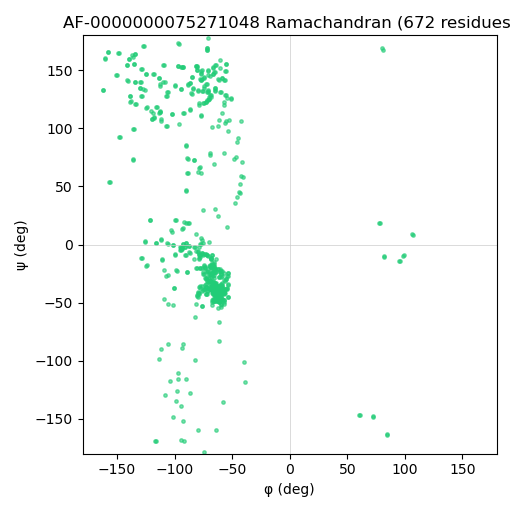-16.094 -26.594 1 98.31 92 TYR A O 1
ATOM 717 N N . ARG A 1 93 ? -2.104 -16.219 -26.953 1 97.94 93 ARG A N 1
ATOM 718 C CA . ARG A 1 93 ? -2.238 -14.805 -27.297 1 97.94 93 ARG A CA 1
ATOM 719 C C . ARG A 1 93 ? -2.199 -13.922 -26.047 1 97.94 93 ARG A C 1
ATOM 721 O O . ARG A 1 93 ? -1.685 -12.805 -26.094 1 97.94 93 ARG A O 1
ATOM 728 N N . LYS A 1 94 ? -2.832 -14.422 -25.016 1 98.25 94 LYS A N 1
ATOM 729 C CA . LYS A 1 94 ? -2.941 -13.695 -23.75 1 98.25 94 LYS A CA 1
ATOM 730 C C . LYS A 1 94 ? -2.799 -14.641 -22.562 1 98.25 94 LYS A C 1
ATOM 732 O O . LYS A 1 94 ? -3.314 -15.758 -22.578 1 98.25 94 LYS A O 1
ATOM 737 N N . ILE A 1 95 ? -2.098 -14.078 -21.562 1 98.69 95 ILE A N 1
ATOM 738 C CA . ILE A 1 95 ? -1.881 -14.852 -20.344 1 98.69 95 ILE A CA 1
ATOM 739 C C . ILE A 1 95 ? -2.254 -14.008 -19.141 1 98.69 95 ILE A C 1
ATOM 741 O O . ILE A 1 95 ? -1.976 -12.805 -19.094 1 98.69 95 ILE A O 1
ATOM 745 N N . VAL A 1 96 ? -2.979 -14.617 -18.234 1 98.94 96 VAL A N 1
ATOM 746 C CA . VAL A 1 96 ? -3.078 -14.102 -16.875 1 98.94 96 VAL A CA 1
ATOM 747 C C . VAL A 1 96 ? -2.184 -14.922 -15.938 1 98.94 96 VAL A C 1
ATOM 749 O O . VAL A 1 96 ? -2.428 -16.109 -15.727 1 98.94 96 VAL A O 1
ATOM 752 N N . PHE A 1 97 ? -1.166 -14.281 -15.461 1 98.94 97 PHE A N 1
ATOM 753 C CA . PHE A 1 97 ? -0.278 -14.961 -14.516 1 98.94 97 PHE A CA 1
ATOM 754 C C . PHE A 1 97 ? -0.795 -14.82 -13.094 1 98.94 97 PHE A C 1
ATOM 756 O O . PHE A 1 97 ? -1.243 -13.75 -12.688 1 98.94 97 PHE A O 1
ATOM 763 N N . LEU A 1 98 ? -0.715 -15.883 -12.344 1 98.94 98 LEU A N 1
ATOM 764 C CA . LEU A 1 98 ? -1.052 -15.945 -10.93 1 98.94 98 LEU A CA 1
ATOM 765 C C . LEU A 1 98 ? 0.026 -16.688 -10.148 1 98.94 98 LEU A C 1
ATOM 767 O O . LEU A 1 98 ? 0.322 -17.844 -10.438 1 98.94 98 LEU A O 1
ATOM 771 N N . ASP A 1 99 ? 0.626 -16.016 -9.164 1 98.62 99 ASP A N 1
ATOM 772 C CA . ASP A 1 99 ? 1.494 -16.766 -8.266 1 98.62 99 ASP A CA 1
ATOM 773 C C . ASP A 1 99 ? 0.745 -17.938 -7.633 1 98.62 99 ASP A C 1
ATOM 775 O O . ASP A 1 99 ? -0.469 -17.875 -7.434 1 98.62 99 ASP A O 1
ATOM 779 N N . ALA A 1 100 ? 1.517 -18.906 -7.262 1 98.44 100 ALA A N 1
ATOM 780 C CA . ALA A 1 100 ? 0.919 -20.125 -6.715 1 98.44 100 ALA A CA 1
ATOM 781 C C . ALA A 1 100 ? 0.286 -19.859 -5.352 1 98.44 100 ALA A C 1
ATOM 783 O O . ALA A 1 100 ? -0.543 -20.641 -4.883 1 98.44 100 ALA A O 1
ATOM 784 N N . ASP A 1 101 ? 0.691 -18.797 -4.723 1 97.56 101 ASP A N 1
ATOM 785 C CA . ASP A 1 101 ? 0.146 -18.484 -3.404 1 97.56 101 ASP A CA 1
ATOM 786 C C . ASP A 1 101 ? -0.967 -17.438 -3.502 1 97.56 101 ASP A C 1
ATOM 788 O O . ASP A 1 101 ? -1.21 -16.688 -2.551 1 97.56 101 ASP A O 1
ATOM 792 N N . THR A 1 102 ? -1.563 -17.281 -4.637 1 98.69 102 THR A N 1
ATOM 793 C CA . THR A 1 102 ? -2.775 -16.484 -4.785 1 98.69 102 THR A CA 1
ATOM 794 C C . THR A 1 102 ? -4.02 -17.359 -4.652 1 98.69 102 THR A C 1
ATOM 796 O O . THR A 1 102 ? -3.961 -18.578 -4.875 1 98.69 102 THR A O 1
ATOM 799 N N . TYR A 1 103 ? -5.098 -16.812 -4.227 1 98.44 103 TYR A N 1
ATOM 800 C CA . TYR A 1 103 ? -6.371 -17.484 -4.004 1 98.44 103 TYR A CA 1
ATOM 801 C C . TYR A 1 103 ? -7.531 -16.672 -4.551 1 98.44 103 TYR A C 1
ATOM 803 O O . TYR A 1 103 ? -8.016 -15.742 -3.887 1 98.44 103 TYR A O 1
ATOM 811 N N . PRO A 1 104 ? -8.07 -17 -5.805 1 98.69 104 PRO A N 1
ATOM 812 C CA . PRO A 1 104 ? -9.258 -16.312 -6.332 1 98.69 104 PRO A CA 1
ATOM 813 C C . PRO A 1 104 ? -10.508 -16.578 -5.496 1 98.69 104 PRO A C 1
ATOM 815 O O . PRO A 1 104 ? -10.773 -17.719 -5.121 1 98.69 104 PRO A O 1
ATOM 818 N N . VAL A 1 105 ? -11.258 -15.523 -5.211 1 97.12 105 VAL A N 1
ATOM 819 C CA . VAL A 1 105 ? -12.469 -15.688 -4.418 1 97.12 105 VAL A CA 1
ATOM 820 C C . VAL A 1 105 ? -13.695 -15.445 -5.289 1 97.12 105 VAL A C 1
ATOM 822 O O . VAL A 1 105 ? -14.82 -15.766 -4.898 1 97.12 105 VAL A O 1
ATOM 825 N N . GLN A 1 106 ? -13.492 -14.914 -6.414 1 97.62 106 GLN A N 1
ATOM 826 C CA . GLN A 1 106 ? -14.5 -14.758 -7.461 1 97.62 106 GLN A CA 1
ATOM 827 C C . GLN A 1 106 ? -13.938 -15.164 -8.82 1 97.62 106 GLN A C 1
ATOM 829 O O . GLN A 1 106 ? -12.742 -15.406 -8.961 1 97.62 106 GLN A O 1
ATOM 834 N N . ASN A 1 107 ? -14.914 -15.383 -9.773 1 98.56 107 ASN A N 1
ATOM 835 C CA . ASN A 1 107 ? -14.438 -15.594 -11.141 1 98.56 107 ASN A CA 1
ATOM 836 C C . ASN A 1 107 ? -13.648 -14.398 -11.656 1 98.56 107 ASN A C 1
ATOM 838 O O . ASN A 1 107 ? -14.094 -13.25 -11.516 1 98.56 107 ASN A O 1
ATOM 842 N N . ILE A 1 108 ? -12.461 -14.641 -12.227 1 98.75 108 ILE A N 1
ATOM 843 C CA . ILE A 1 108 ? -11.586 -13.539 -12.602 1 98.75 108 ILE A CA 1
ATOM 844 C C . ILE A 1 108 ? -11.289 -13.602 -14.102 1 98.75 108 ILE A C 1
ATOM 846 O O . ILE A 1 108 ? -10.273 -13.07 -14.562 1 98.75 108 ILE A O 1
ATOM 850 N N . ASP A 1 109 ? -12.102 -14.266 -14.898 1 98.81 109 ASP A N 1
ATOM 851 C CA . ASP A 1 109 ? -11.898 -14.391 -16.344 1 98.81 109 ASP A CA 1
ATOM 852 C C . ASP A 1 109 ? -11.875 -13.016 -17 1 98.81 109 ASP A C 1
ATOM 854 O O . ASP A 1 109 ? -11.32 -12.859 -18.094 1 98.81 109 ASP A O 1
ATOM 858 N N . GLN A 1 110 ? -12.453 -12.023 -16.391 1 98.38 110 GLN A N 1
ATOM 859 C CA . GLN A 1 110 ? -12.5 -10.68 -16.953 1 98.38 110 GLN A CA 1
ATOM 860 C C . GLN A 1 110 ? -11.094 -10.109 -17.125 1 98.38 110 GLN A C 1
ATOM 862 O O . GLN A 1 110 ? -10.891 -9.156 -17.891 1 98.38 110 GLN A O 1
ATOM 867 N N . LEU A 1 111 ? -10.125 -10.625 -16.406 1 98.69 111 LEU A N 1
ATOM 868 C CA . LEU A 1 111 ? -8.75 -10.156 -16.516 1 98.69 111 LEU A CA 1
ATOM 869 C C . LEU A 1 111 ? -8.227 -10.336 -17.938 1 98.69 111 LEU A C 1
ATOM 871 O O . LEU A 1 111 ? -7.375 -9.57 -18.391 1 98.69 111 LEU A O 1
ATOM 875 N N . PHE A 1 112 ? -8.727 -11.305 -18.703 1 98.69 112 PHE A N 1
ATOM 876 C CA . PHE A 1 112 ? -8.266 -11.555 -20.062 1 98.69 112 PHE A CA 1
ATOM 877 C C . PHE A 1 112 ? -8.672 -10.414 -20.984 1 98.69 112 PHE A C 1
ATOM 879 O O . PHE A 1 112 ? -8.164 -10.305 -22.109 1 98.69 112 PHE A O 1
ATOM 886 N N . GLU A 1 113 ? -9.539 -9.523 -20.531 1 98.25 113 GLU A N 1
ATOM 887 C CA . GLU A 1 113 ? -9.977 -8.375 -21.328 1 98.25 113 GLU A CA 1
ATOM 888 C C . GLU A 1 113 ? -9.086 -7.164 -21.078 1 98.25 113 GLU A C 1
ATOM 890 O O . GLU A 1 113 ? -9.188 -6.16 -21.781 1 98.25 113 GLU A O 1
ATOM 895 N N . ARG A 1 114 ? -8.211 -7.219 -20.109 1 98 114 ARG A N 1
ATOM 896 C CA . ARG A 1 114 ? -7.328 -6.109 -19.766 1 98 114 ARG A CA 1
ATOM 897 C C . ARG A 1 114 ? -6.129 -6.055 -20.719 1 98 114 ARG A C 1
ATOM 899 O O . ARG A 1 114 ? -5.684 -7.086 -21.219 1 98 114 ARG A O 1
ATOM 906 N N . PRO A 1 115 ? -5.605 -4.918 -20.969 1 97.62 115 PRO A N 1
ATOM 907 C CA . PRO A 1 115 ? -4.453 -4.805 -21.859 1 97.62 115 PRO A CA 1
ATOM 908 C C . PRO A 1 115 ? -3.146 -5.25 -21.203 1 97.62 115 PRO A C 1
ATOM 910 O O . PRO A 1 115 ? -3.016 -5.195 -19.984 1 97.62 115 PRO A O 1
ATOM 913 N N . SER A 1 116 ? -2.217 -5.77 -22.031 1 97.06 116 SER A N 1
ATOM 914 C CA . SER A 1 116 ? -0.84 -5.973 -21.594 1 97.06 116 SER A CA 1
ATOM 915 C C . SER A 1 116 ? -0.102 -4.645 -21.453 1 97.06 116 SER A C 1
ATOM 917 O O . SER A 1 116 ? -0.2 -3.779 -22.328 1 97.06 116 SER A O 1
ATOM 919 N N . PHE A 1 117 ? 0.364 -4.379 -20.516 1 97.56 117 PHE A N 1
ATOM 920 C CA . PHE A 1 117 ? 0.68 -5.102 -19.297 1 97.56 117 PHE A CA 1
ATOM 921 C C . PHE A 1 117 ? -0.143 -4.57 -18.125 1 97.56 117 PHE A C 1
ATOM 923 O O . PHE A 1 117 ? 0.03 -3.426 -17.703 1 97.56 117 PHE A O 1
ATOM 930 N N . SER A 1 118 ? -1.054 -5.332 -17.578 1 98.56 118 SER A N 1
ATOM 931 C CA . SER A 1 118 ? -1.882 -4.906 -16.453 1 98.56 118 SER A CA 1
ATOM 932 C C . SER A 1 118 ? -1.482 -5.625 -15.164 1 98.56 118 SER A C 1
ATOM 934 O O . SER A 1 118 ? -1.176 -6.82 -15.188 1 98.56 118 SER A O 1
ATOM 936 N N . ALA A 1 119 ? -1.476 -4.902 -14.086 1 98.62 119 ALA A N 1
ATOM 937 C CA . ALA A 1 119 ? -1.175 -5.434 -12.758 1 98.62 119 ALA A CA 1
ATOM 938 C C . ALA A 1 119 ? -1.75 -4.539 -11.664 1 98.62 119 ALA A C 1
ATOM 940 O O . ALA A 1 119 ? -2.227 -3.438 -11.945 1 98.62 119 ALA A O 1
ATOM 941 N N . ALA A 1 120 ? -1.802 -5.035 -10.484 1 98 120 ALA A N 1
ATOM 942 C CA . ALA A 1 120 ? -2.307 -4.273 -9.344 1 98 120 ALA A CA 1
ATOM 943 C C . ALA A 1 120 ? -1.161 -3.654 -8.547 1 98 120 ALA A C 1
ATOM 945 O O . ALA A 1 120 ? -0.045 -4.176 -8.547 1 98 120 ALA A O 1
ATOM 946 N N . PRO A 1 121 ? -1.441 -2.58 -7.879 1 95.94 121 PRO A N 1
ATOM 947 C CA . PRO A 1 121 ? -0.382 -1.922 -7.113 1 95.94 121 PRO A CA 1
ATOM 948 C C . PRO A 1 121 ? 0.111 -2.768 -5.941 1 95.94 121 PRO A C 1
ATOM 950 O O . PRO A 1 121 ? -0.661 -3.537 -5.363 1 95.94 121 PRO A O 1
ATOM 953 N N . ASP A 1 122 ? 1.394 -2.572 -5.715 1 95.25 122 ASP A N 1
ATOM 954 C CA . ASP A 1 122 ? 2.004 -3.152 -4.523 1 95.25 122 ASP A CA 1
ATOM 955 C C . ASP A 1 122 ? 1.713 -2.303 -3.287 1 95.25 122 ASP A C 1
ATOM 957 O O . ASP A 1 122 ? 1.935 -1.09 -3.297 1 95.25 122 ASP A O 1
ATOM 961 N N . ALA A 1 123 ? 1.306 -2.918 -2.26 1 91.25 123 ALA A N 1
ATOM 962 C CA . ALA A 1 123 ? 0.931 -2.186 -1.053 1 91.25 123 ALA A CA 1
ATOM 963 C C . ALA A 1 123 ? 2.154 -1.568 -0.383 1 91.25 123 ALA A C 1
ATOM 965 O O . ALA A 1 123 ? 2.043 -0.562 0.322 1 91.25 123 ALA A O 1
ATOM 966 N N . GLY A 1 124 ? 3.275 -2.121 -0.594 1 89.62 124 GLY A N 1
ATOM 967 C CA . GLY A 1 124 ? 4.488 -1.572 -0.004 1 89.62 124 GLY A CA 1
ATOM 968 C C . GLY A 1 124 ? 4.934 -0.277 -0.655 1 89.62 124 GLY A C 1
ATOM 969 O O . GLY A 1 124 ? 5.457 0.613 0.017 1 89.62 124 GLY A O 1
ATOM 970 N N . TRP A 1 125 ? 4.746 -0.215 -1.889 1 93.69 125 TRP A N 1
ATOM 971 C CA . TRP A 1 125 ? 5.07 0.957 -2.695 1 93.69 125 TRP A CA 1
ATOM 972 C C . TRP A 1 125 ? 4.105 1.093 -3.869 1 93.69 125 TRP A C 1
ATOM 974 O O . TRP A 1 125 ? 4.422 0.683 -4.988 1 93.69 125 TRP A O 1
ATOM 984 N N . PRO A 1 126 ? 3.066 1.827 -3.678 1 94.5 126 PRO A N 1
ATOM 985 C CA . PRO A 1 126 ? 1.925 1.788 -4.594 1 94.5 126 PRO A CA 1
ATOM 986 C C . PRO A 1 126 ? 2.258 2.348 -5.977 1 94.5 126 PRO A C 1
ATOM 988 O O . PRO A 1 126 ? 1.464 2.211 -6.91 1 94.5 126 PRO A O 1
ATOM 991 N N . ASP A 1 127 ? 3.4 2.955 -6.18 1 95.19 127 ASP A N 1
ATOM 992 C CA . ASP A 1 127 ? 3.848 3.385 -7.5 1 95.19 127 ASP A CA 1
ATOM 993 C C . ASP A 1 127 ? 4.398 2.209 -8.305 1 95.19 127 ASP A C 1
ATOM 995 O O . ASP A 1 127 ? 4.645 2.332 -9.508 1 95.19 127 ASP A O 1
ATOM 999 N N . CYS A 1 128 ? 4.543 1.119 -7.66 1 96.19 128 CYS A N 1
ATOM 1000 C CA . CYS A 1 128 ? 4.926 -0.139 -8.289 1 96.19 128 CYS A CA 1
ATOM 1001 C C . CYS A 1 128 ? 3.762 -1.122 -8.297 1 96.19 128 CYS A C 1
ATOM 1003 O O . CYS A 1 128 ? 2.842 -1.008 -7.488 1 96.19 128 CYS A O 1
ATOM 1005 N N . PHE A 1 129 ? 3.828 -2.002 -9.242 1 97.25 129 PHE A N 1
ATOM 1006 C CA . PHE A 1 129 ? 2.869 -3.1 -9.188 1 97.25 129 PHE A CA 1
ATOM 1007 C C . PHE A 1 129 ? 3.473 -4.312 -8.484 1 97.25 129 PHE A C 1
ATOM 1009 O O . PHE A 1 129 ? 4.695 -4.426 -8.375 1 97.25 129 PHE A O 1
ATOM 1016 N N . ASN A 1 130 ? 2.621 -5.121 -7.887 1 97.06 130 ASN A N 1
ATOM 1017 C CA . ASN A 1 130 ? 2.998 -6.449 -7.41 1 97.06 130 ASN A CA 1
ATOM 1018 C C . ASN A 1 130 ? 2.926 -7.488 -8.523 1 97.06 130 ASN A C 1
ATOM 1020 O O . ASN A 1 130 ? 1.931 -7.562 -9.242 1 97.06 130 ASN A O 1
ATOM 1024 N N . SER A 1 131 ? 3.902 -8.289 -8.648 1 97.94 131 SER A N 1
ATOM 1025 C CA . SER A 1 131 ? 4.047 -9.141 -9.828 1 97.94 131 SER A CA 1
ATOM 1026 C C . SER A 1 131 ? 3.402 -10.5 -9.602 1 97.94 131 SER A C 1
ATOM 1028 O O . SER A 1 131 ? 3.666 -11.445 -10.352 1 97.94 131 SER A O 1
ATOM 1030 N N . GLY A 1 132 ? 2.613 -10.633 -8.602 1 98.31 132 GLY A N 1
ATOM 1031 C CA . GLY A 1 132 ? 1.973 -11.906 -8.336 1 98.31 132 GLY A CA 1
ATOM 1032 C C . GLY A 1 132 ? 0.733 -12.141 -9.18 1 98.31 132 GLY A C 1
ATOM 1033 O O . GLY A 1 132 ? 0.267 -13.273 -9.305 1 98.31 132 GLY A O 1
ATOM 1034 N N . VAL A 1 133 ? 0.187 -11.109 -9.68 1 98.88 133 VAL A N 1
ATOM 1035 C CA . VAL A 1 133 ? -0.949 -11.156 -10.602 1 98.88 133 VAL A CA 1
ATOM 1036 C C . VAL A 1 133 ? -0.75 -10.148 -11.719 1 98.88 133 VAL A C 1
ATOM 1038 O O . VAL A 1 133 ? -0.613 -8.945 -11.469 1 98.88 133 VAL A O 1
ATOM 1041 N N . PHE A 1 134 ? -0.771 -10.617 -12.969 1 98.88 134 PHE A N 1
ATOM 1042 C CA . PHE A 1 134 ? -0.697 -9.656 -14.055 1 98.88 134 PHE A CA 1
ATOM 1043 C C . PHE A 1 134 ? -1.205 -10.266 -15.359 1 98.88 134 PHE A C 1
ATOM 1045 O O . PHE A 1 134 ? -1.317 -11.484 -15.469 1 98.88 134 PHE A O 1
ATOM 1052 N N . VAL A 1 135 ? -1.568 -9.406 -16.266 1 98.88 135 VAL A N 1
ATOM 1053 C CA . VAL A 1 135 ? -1.991 -9.75 -17.625 1 98.88 135 VAL A CA 1
ATOM 1054 C C . VAL A 1 135 ? -0.889 -9.398 -18.609 1 98.88 135 VAL A C 1
ATOM 1056 O O . VAL A 1 135 ? -0.333 -8.297 -18.562 1 98.88 135 VAL A O 1
ATOM 1059 N N . THR A 1 136 ? -0.574 -10.336 -19.453 1 98.75 136 THR A N 1
ATOM 1060 C CA . THR A 1 136 ? 0.465 -10.031 -20.438 1 98.75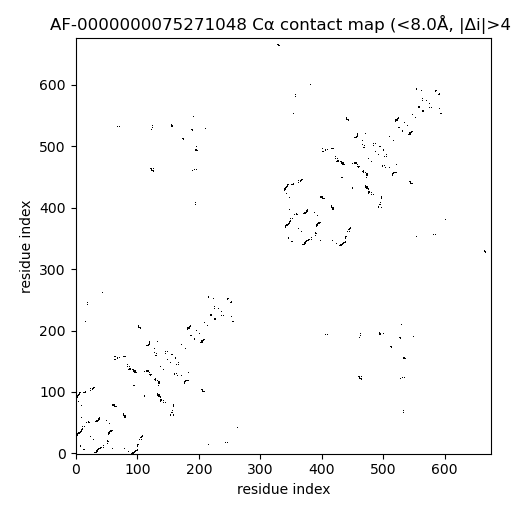 136 THR A CA 1
ATOM 1061 C C . THR A 1 136 ? 0.222 -10.789 -21.734 1 98.75 136 THR A C 1
ATOM 1063 O O . THR A 1 136 ? -0.653 -11.656 -21.797 1 98.75 136 THR A O 1
ATOM 1066 N N . GLU A 1 137 ? 0.889 -10.359 -22.719 1 98.69 137 GLU A N 1
ATOM 1067 C CA . GLU A 1 137 ? 0.956 -11.047 -24.016 1 98.69 137 GLU A CA 1
ATOM 1068 C C . GLU A 1 137 ? 2.359 -11.586 -24.281 1 98.69 137 GLU A C 1
ATOM 1070 O O . GLU A 1 137 ? 3.309 -10.805 -24.422 1 98.69 137 GLU A O 1
ATOM 1075 N N . PRO A 1 138 ? 2.455 -12.891 -24.328 1 98.19 138 PRO A N 1
ATOM 1076 C CA . PRO A 1 138 ? 3.773 -13.484 -24.562 1 98.19 138 PRO A CA 1
ATOM 1077 C C . PRO A 1 138 ? 4.422 -12.992 -25.859 1 98.19 138 PRO A C 1
ATOM 1079 O O . PRO A 1 138 ? 3.729 -12.766 -26.859 1 98.19 138 PRO A O 1
ATOM 1082 N N . SER A 1 139 ? 5.695 -12.789 -25.797 1 97.81 139 SER A N 1
ATOM 1083 C CA . SER A 1 139 ? 6.484 -12.234 -26.875 1 97.81 139 SER A CA 1
ATOM 1084 C C . SER A 1 139 ? 7.973 -12.516 -26.688 1 97.81 139 SER A C 1
ATOM 1086 O O . SER A 1 139 ? 8.531 -12.227 -25.641 1 97.81 139 SER A O 1
ATOM 1088 N N . ASP A 1 140 ? 8.555 -12.961 -27.766 1 97.12 140 ASP A N 1
ATOM 1089 C CA . ASP A 1 140 ? 10 -13.164 -27.719 1 97.12 140 ASP A CA 1
ATOM 1090 C C . ASP A 1 140 ? 10.734 -11.836 -27.531 1 97.12 140 ASP A C 1
ATOM 1092 O O . ASP A 1 140 ? 11.789 -11.797 -26.891 1 97.12 140 ASP A O 1
ATOM 1096 N N . VAL A 1 141 ? 10.195 -10.859 -28.062 1 98.12 141 VAL A N 1
ATOM 1097 C CA . VAL A 1 141 ? 10.797 -9.539 -27.953 1 98.12 141 VAL A CA 1
ATOM 1098 C C . VAL A 1 141 ? 10.844 -9.117 -26.484 1 98.12 141 VAL A C 1
ATOM 1100 O O . VAL A 1 141 ? 11.875 -8.648 -25.984 1 98.12 141 VAL A O 1
ATOM 1103 N N . VAL A 1 142 ? 9.727 -9.305 -25.781 1 98.12 142 VAL A N 1
ATOM 1104 C CA . VAL A 1 142 ? 9.656 -8.953 -24.359 1 98.12 142 VAL A CA 1
ATOM 1105 C C . VAL A 1 142 ? 10.586 -9.867 -23.562 1 98.12 142 VAL A C 1
ATOM 1107 O O . VAL A 1 142 ? 11.328 -9.398 -22.703 1 98.12 142 VAL A O 1
ATOM 1110 N N . TYR A 1 143 ? 10.57 -11.133 -23.891 1 97.69 143 TYR A N 1
ATOM 1111 C CA . TYR A 1 143 ? 11.453 -12.07 -23.203 1 97.69 143 TYR A CA 1
ATOM 1112 C C . TYR A 1 143 ? 12.906 -11.641 -23.328 1 97.69 143 TYR A C 1
ATOM 1114 O O . TYR A 1 143 ? 13.617 -11.539 -22.328 1 97.69 143 TYR A O 1
ATOM 1122 N N . ASN A 1 144 ? 13.336 -11.383 -24.5 1 97.62 144 ASN A N 1
ATOM 1123 C CA . ASN A 1 144 ? 14.719 -10.992 -24.734 1 97.62 144 ASN A CA 1
ATOM 1124 C C . ASN A 1 144 ? 15.055 -9.664 -24.062 1 97.62 144 ASN A C 1
ATOM 1126 O O . ASN A 1 144 ? 16.156 -9.492 -23.547 1 97.62 144 ASN A O 1
ATOM 1130 N N . GLY A 1 145 ? 14.141 -8.766 -24.094 1 98 145 GLY A N 1
ATOM 1131 C CA . GLY A 1 145 ? 14.328 -7.5 -23.406 1 98 145 GLY A CA 1
ATOM 1132 C C . GLY A 1 145 ? 14.508 -7.66 -21.906 1 98 145 GLY A C 1
ATOM 1133 O O . GLY A 1 145 ? 15.367 -7.008 -21.297 1 98 145 GLY A O 1
ATOM 1134 N N . LEU A 1 146 ? 13.711 -8.477 -21.328 1 97.81 146 LEU A N 1
ATOM 1135 C CA . LEU A 1 146 ? 13.812 -8.75 -19.906 1 97.81 146 LEU A CA 1
ATOM 1136 C C . LEU A 1 146 ? 15.141 -9.406 -19.578 1 97.81 146 LEU A C 1
ATOM 1138 O O . LEU A 1 146 ? 15.781 -9.055 -18.578 1 97.81 146 LEU A O 1
ATOM 1142 N N . CYS A 1 147 ? 15.57 -10.352 -20.391 1 95.56 147 CYS A N 1
ATOM 1143 C CA . CYS A 1 147 ? 16.859 -11.008 -20.188 1 95.56 147 CYS A CA 1
ATOM 1144 C C . CYS A 1 147 ? 18 -10.008 -20.25 1 95.56 147 CYS A C 1
ATOM 1146 O O . CYS A 1 147 ? 18.906 -10.031 -19.406 1 95.56 147 CYS A O 1
ATOM 1148 N N . GLN A 1 148 ? 17.922 -9.164 -21.172 1 96.69 148 GLN A N 1
ATOM 1149 C CA . GLN A 1 148 ? 18.969 -8.148 -21.328 1 96.69 148 GLN A CA 1
ATOM 1150 C C . GLN A 1 148 ? 19 -7.203 -20.125 1 96.69 148 GLN A C 1
ATOM 1152 O O . GLN A 1 148 ? 20.062 -6.891 -19.609 1 96.69 148 GLN A O 1
ATOM 1157 N N . LEU A 1 149 ? 17.828 -6.797 -19.734 1 97.12 149 LEU A N 1
ATOM 1158 C CA . LEU A 1 149 ? 17.766 -5.902 -18.578 1 97.12 149 LEU A CA 1
ATOM 1159 C C . LEU A 1 149 ? 18.312 -6.574 -17.328 1 97.12 149 LEU A C 1
ATOM 1161 O O . LEU A 1 149 ? 19.047 -5.949 -16.562 1 97.12 149 LEU A O 1
ATOM 1165 N N . ALA A 1 150 ? 17.938 -7.793 -17.141 1 94.06 150 ALA A N 1
ATOM 1166 C CA . ALA A 1 150 ? 18.438 -8.562 -15.992 1 94.06 150 ALA A CA 1
ATOM 1167 C C . ALA A 1 150 ? 19.953 -8.625 -16 1 94.06 150 ALA A C 1
ATOM 1169 O O . ALA A 1 150 ? 20.594 -8.492 -14.945 1 94.06 150 ALA A O 1
ATOM 1170 N N . SER A 1 151 ? 20.516 -8.797 -17.125 1 92.69 151 SER A N 1
ATOM 1171 C CA . SER A 1 151 ? 21.969 -8.906 -17.281 1 92.69 151 SER A CA 1
ATOM 1172 C C . SER A 1 151 ? 22.641 -7.562 -17.047 1 92.69 151 SER A C 1
ATOM 1174 O O . SER A 1 151 ? 23.672 -7.484 -16.391 1 92.69 151 SER A O 1
ATOM 1176 N N . ASP A 1 152 ? 22.047 -6.516 -17.531 1 94.5 152 ASP A N 1
ATOM 1177 C CA . ASP A 1 152 ? 22.672 -5.199 -17.531 1 94.5 152 ASP A CA 1
ATOM 1178 C C . ASP A 1 152 ? 22.531 -4.523 -16.172 1 94.5 152 ASP A C 1
ATOM 1180 O O . ASP A 1 152 ? 23.484 -3.914 -15.672 1 94.5 152 ASP A O 1
ATOM 1184 N N . LYS A 1 153 ? 21.328 -4.598 -15.586 1 93.5 153 LYS A N 1
ATOM 1185 C CA . LYS A 1 153 ? 21.016 -3.748 -14.445 1 93.5 153 LYS A CA 1
ATOM 1186 C C . LYS A 1 153 ? 20.562 -4.578 -13.25 1 93.5 153 LYS A C 1
ATOM 1188 O O . LYS A 1 153 ? 20.516 -4.086 -12.117 1 93.5 153 LYS A O 1
ATOM 1193 N N . GLY A 1 154 ? 20.172 -5.805 -13.516 1 93.06 154 GLY A N 1
ATOM 1194 C CA . GLY A 1 154 ? 19.609 -6.617 -12.445 1 93.06 154 GLY A CA 1
ATOM 1195 C C . GLY A 1 154 ? 18.219 -6.188 -12.039 1 93.06 154 GLY A C 1
ATOM 1196 O O . GLY A 1 154 ? 17.391 -5.848 -12.898 1 93.06 154 GLY A O 1
ATOM 1197 N N . SER A 1 155 ? 17.922 -6.363 -10.805 1 94.44 155 SER A N 1
ATOM 1198 C CA . SER A 1 155 ? 16.609 -6.062 -10.211 1 94.44 155 SER A CA 1
ATOM 1199 C C . SER A 1 155 ? 16.766 -5.305 -8.898 1 94.44 155 SER A C 1
ATOM 1201 O O . SER A 1 155 ? 17.625 -5.645 -8.07 1 94.44 155 SER A O 1
ATOM 1203 N N . PHE A 1 156 ? 15.898 -4.336 -8.688 1 93 156 PHE A N 1
ATOM 1204 C CA . PHE A 1 156 ? 16.125 -3.494 -7.52 1 93 156 PHE A CA 1
ATOM 1205 C C . PHE A 1 156 ? 15.664 -4.207 -6.25 1 93 156 PHE A C 1
ATOM 1207 O O . PHE A 1 156 ? 15.992 -3.783 -5.141 1 93 156 PHE A O 1
ATOM 1214 N N . ASP A 1 157 ? 14.82 -5.176 -6.387 1 92.25 157 ASP A N 1
ATOM 1215 C CA . ASP A 1 157 ? 14.453 -5.934 -5.191 1 92.25 157 ASP A CA 1
ATOM 1216 C C . ASP A 1 157 ? 15.109 -7.312 -5.195 1 92.25 157 ASP A C 1
ATOM 1218 O O . ASP A 1 157 ? 14.797 -8.156 -4.348 1 92.25 157 ASP A O 1
ATOM 1222 N N . GLY A 1 158 ? 15.898 -7.586 -6.242 1 92.38 158 GLY A N 1
ATOM 1223 C CA . GLY A 1 158 ? 16.578 -8.859 -6.379 1 92.38 158 GLY A CA 1
ATOM 1224 C C . GLY A 1 158 ? 15.703 -9.953 -6.953 1 92.38 158 GLY A C 1
ATOM 1225 O O . GLY A 1 158 ? 16.188 -11.023 -7.316 1 92.38 158 GLY A O 1
ATOM 1226 N N . GLY A 1 159 ? 14.445 -9.719 -7.051 1 93.75 159 GLY A N 1
ATOM 1227 C CA . GLY A 1 159 ? 13.5 -10.688 -7.578 1 93.75 159 GLY A CA 1
ATOM 1228 C C . GLY A 1 159 ? 12.828 -10.219 -8.859 1 93.75 159 GLY A C 1
ATOM 1229 O O . GLY A 1 159 ? 13.297 -9.281 -9.508 1 93.75 159 GLY A O 1
ATOM 1230 N N . ASP A 1 160 ? 11.781 -10.984 -9.242 1 96.19 160 ASP A N 1
ATOM 1231 C CA . ASP A 1 160 ? 11.094 -10.695 -10.5 1 96.19 160 ASP A CA 1
ATOM 1232 C C . ASP A 1 160 ? 10.367 -9.352 -10.438 1 96.19 160 ASP A C 1
ATOM 1234 O O . ASP A 1 160 ? 10.289 -8.633 -11.438 1 96.19 160 ASP A O 1
ATOM 1238 N N . GLN A 1 161 ? 9.867 -8.992 -9.289 1 96.25 161 GLN A N 1
ATOM 1239 C CA . GLN A 1 161 ? 9.047 -7.785 -9.188 1 96.25 161 GLN A CA 1
ATOM 1240 C C . GLN A 1 161 ? 9.859 -6.539 -9.531 1 96.25 161 GLN A C 1
ATOM 1242 O O . GLN A 1 161 ? 9.398 -5.676 -10.281 1 96.25 161 GLN A O 1
ATOM 1247 N N . GLY A 1 162 ? 11.047 -6.445 -8.922 1 96.62 162 GLY A N 1
ATOM 1248 C CA . GLY A 1 162 ? 11.898 -5.309 -9.25 1 96.62 162 GLY A CA 1
ATOM 1249 C C . GLY A 1 162 ? 12.273 -5.246 -10.719 1 96.62 162 GLY A C 1
ATOM 1250 O O . GLY A 1 162 ? 12.305 -4.164 -11.312 1 96.62 162 GLY A O 1
ATOM 1251 N N . LEU A 1 163 ? 12.555 -6.371 -11.32 1 97 163 LEU A N 1
ATOM 1252 C CA . LEU A 1 163 ? 12.914 -6.457 -12.734 1 97 163 LEU A CA 1
ATOM 1253 C C . LEU A 1 163 ? 11.734 -6.047 -13.617 1 97 163 LEU A C 1
ATOM 1255 O O . LEU A 1 163 ? 11.898 -5.227 -14.523 1 97 163 LEU A O 1
ATOM 1259 N N . LEU A 1 164 ? 10.594 -6.574 -13.375 1 98.31 164 LEU A N 1
ATOM 1260 C CA . LEU A 1 164 ? 9.422 -6.324 -14.203 1 98.31 164 LEU A CA 1
ATOM 1261 C C . LEU A 1 164 ? 8.984 -4.867 -14.094 1 98.31 164 LEU A C 1
ATOM 1263 O O . LEU A 1 164 ? 8.586 -4.258 -15.094 1 98.31 164 LEU A O 1
ATOM 1267 N N . ASN A 1 165 ? 9.031 -4.277 -12.883 1 97.88 165 ASN A N 1
ATOM 1268 C CA . ASN A 1 165 ? 8.703 -2.863 -12.742 1 97.88 165 ASN A CA 1
ATOM 1269 C C . ASN A 1 165 ? 9.672 -1.979 -13.516 1 97.88 165 ASN A C 1
ATOM 1271 O O . ASN A 1 165 ? 9.281 -0.948 -14.062 1 97.88 165 ASN A O 1
ATOM 1275 N N . SER A 1 166 ? 10.945 -2.361 -13.531 1 97.25 166 SER A N 1
ATOM 1276 C CA . SER A 1 166 ? 11.93 -1.618 -14.305 1 97.25 166 SER A CA 1
ATOM 1277 C C . SER A 1 166 ? 11.664 -1.722 -15.797 1 97.25 166 SER A C 1
ATOM 1279 O O . SER A 1 166 ? 11.852 -0.753 -16.531 1 97.25 166 SER A O 1
ATOM 1281 N N . PHE A 1 167 ? 11.234 -2.838 -16.234 1 98.19 167 PHE A N 1
ATOM 1282 C CA . PHE A 1 167 ? 10.992 -3.078 -17.656 1 98.19 167 PHE A CA 1
ATOM 1283 C C . PHE A 1 167 ? 9.703 -2.402 -18.109 1 98.19 167 PHE A C 1
ATOM 1285 O O . PHE A 1 167 ? 9.688 -1.712 -19.125 1 98.19 167 PHE A O 1
ATOM 1292 N N . PHE A 1 168 ? 8.633 -2.664 -17.422 1 97.81 168 PHE A N 1
ATOM 1293 C CA . PHE A 1 168 ? 7.348 -2.041 -17.703 1 97.81 168 PHE A CA 1
ATOM 1294 C C . PHE A 1 168 ? 7.195 -0.727 -16.953 1 97.81 168 PHE A C 1
ATOM 1296 O O . PHE A 1 168 ? 6.242 -0.548 -16.188 1 97.81 168 PHE A O 1
ATOM 1303 N N . ASN A 1 169 ? 8.016 0.188 -17.203 1 94.94 169 ASN A N 1
ATOM 1304 C CA . ASN A 1 169 ? 8.203 1.375 -16.375 1 94.94 169 ASN A CA 1
ATOM 1305 C C . ASN A 1 169 ? 7.168 2.451 -16.688 1 94.94 169 ASN A C 1
ATOM 1307 O O . ASN A 1 169 ? 7.082 3.465 -16 1 94.94 169 ASN A O 1
ATOM 1311 N N . THR A 1 170 ? 6.27 2.25 -17.656 1 93.81 170 THR A N 1
ATOM 1312 C CA . THR A 1 170 ? 5.215 3.203 -17.969 1 93.81 170 THR A CA 1
ATOM 1313 C C . THR A 1 170 ? 3.928 2.854 -17.234 1 93.81 170 THR A C 1
ATOM 1315 O O . THR A 1 170 ? 2.961 3.619 -17.25 1 93.81 170 THR A O 1
ATOM 1318 N N . TRP A 1 171 ? 3.9 1.768 -16.516 1 94.38 171 TRP A N 1
ATOM 1319 C CA . TRP A 1 171 ? 2.715 1.231 -15.859 1 94.38 171 TRP A CA 1
ATOM 1320 C C . TRP A 1 171 ? 2.121 2.252 -14.891 1 94.38 171 TRP A C 1
ATOM 1322 O O . TRP A 1 171 ? 0.909 2.482 -14.891 1 94.38 171 TRP A O 1
ATOM 1332 N N . PRO A 1 172 ? 2.934 2.996 -14.102 1 87.31 172 PRO A N 1
ATOM 1333 C CA . PRO A 1 172 ? 2.346 3.898 -13.109 1 87.31 172 PRO A CA 1
ATOM 1334 C C . PRO A 1 172 ? 1.541 5.031 -13.742 1 87.31 172 PRO A C 1
ATOM 1336 O O . PRO A 1 172 ? 0.621 5.562 -13.117 1 87.31 172 PRO A O 1
ATOM 1339 N N . ALA A 1 173 ? 1.832 5.332 -14.906 1 85.38 173 ALA A N 1
ATOM 1340 C CA . ALA A 1 173 ? 1.205 6.48 -15.562 1 85.38 173 ALA A CA 1
ATOM 1341 C C . ALA A 1 173 ? -0.02 6.055 -16.359 1 85.38 173 ALA A C 1
ATOM 1343 O O . ALA A 1 173 ? -0.752 6.898 -16.891 1 85.38 173 ALA A O 1
ATOM 1344 N N . SER A 1 174 ? -0.275 4.77 -16.391 1 86.06 174 SER A N 1
ATOM 1345 C CA . SER A 1 174 ? -1.339 4.266 -17.25 1 86.06 174 SER A CA 1
ATOM 1346 C C . SER A 1 174 ? -2.504 3.725 -16.438 1 86.06 174 SER A C 1
ATOM 1348 O O . SER A 1 174 ? -2.455 2.594 -15.945 1 86.06 174 SER A O 1
ATOM 1350 N N . SER A 1 175 ? -3.568 4.43 -16.438 1 86.19 175 SER A N 1
ATOM 1351 C CA . SER A 1 175 ? -4.727 4.016 -15.656 1 86.19 175 SER A CA 1
ATOM 1352 C C . SER A 1 175 ? -5.352 2.744 -16.219 1 86.19 175 SER A C 1
ATOM 1354 O O . SER A 1 175 ? -5.871 1.915 -15.477 1 86.19 175 SER A O 1
ATOM 1356 N N . GLU A 1 176 ? -5.246 2.615 -17.516 1 90.06 176 GLU A N 1
ATOM 1357 C CA . GLU A 1 176 ? -5.855 1.454 -18.172 1 90.06 176 GLU A CA 1
ATOM 1358 C C . GLU A 1 176 ? -5.152 0.164 -17.75 1 90.06 176 GLU A C 1
ATOM 1360 O O . GLU A 1 176 ? -5.762 -0.907 -17.75 1 90.06 176 GLU A O 1
ATOM 1365 N N . HIS A 1 177 ? -3.93 0.277 -17.391 1 94.69 177 HIS A N 1
ATOM 1366 C CA . HIS A 1 177 ? -3.117 -0.893 -17.078 1 94.69 177 HIS A CA 1
ATOM 1367 C C . HIS A 1 177 ? -3.127 -1.189 -15.578 1 94.69 177 HIS A C 1
ATOM 1369 O O . HIS A 1 177 ? -2.617 -2.225 -15.141 1 94.69 177 HIS A O 1
ATOM 1375 N N . ARG A 1 178 ? -3.754 -0.325 -14.859 1 95.25 178 ARG A N 1
ATOM 1376 C CA . ARG A 1 178 ? -3.791 -0.496 -13.406 1 95.25 178 ARG A CA 1
ATOM 1377 C C . ARG A 1 178 ? -5.027 -1.277 -12.984 1 95.25 178 ARG A C 1
ATOM 1379 O O . ARG A 1 178 ? -6.152 -0.784 -13.094 1 95.25 178 ARG A O 1
ATOM 1386 N N . LEU A 1 179 ? -4.809 -2.438 -12.492 1 97.31 179 LEU A N 1
ATOM 1387 C CA . LEU A 1 179 ? -5.891 -3.188 -11.852 1 97.31 179 LEU A CA 1
ATOM 1388 C C . LEU A 1 179 ? -6.172 -2.654 -10.453 1 97.31 179 LEU A C 1
ATOM 1390 O O . LEU A 1 179 ? -5.262 -2.166 -9.773 1 97.31 179 LEU A O 1
ATOM 1394 N N . PRO A 1 180 ? -7.445 -2.725 -10.039 1 96 180 PRO A N 1
ATOM 1395 C CA . PRO A 1 180 ? -7.695 -2.443 -8.617 1 96 180 PRO A CA 1
ATOM 1396 C C . PRO A 1 180 ? -6.887 -3.342 -7.688 1 96 180 PRO A C 1
ATOM 1398 O O . PRO A 1 180 ? -6.59 -4.488 -8.031 1 96 180 PRO A O 1
ATOM 1401 N N . PHE A 1 181 ? -6.555 -2.82 -6.551 1 96.56 181 PHE A N 1
ATOM 1402 C CA . PHE A 1 181 ? -5.855 -3.572 -5.512 1 96.56 181 PHE A CA 1
ATOM 1403 C C . PHE A 1 181 ? -6.602 -4.859 -5.184 1 96.56 181 PHE A C 1
ATOM 1405 O O . PHE A 1 181 ? -5.984 -5.871 -4.836 1 96.56 181 PHE A O 1
ATOM 1412 N N . THR A 1 182 ? -7.852 -4.902 -5.418 1 97.12 182 THR A N 1
ATOM 1413 C CA . THR A 1 182 ? -8.711 -6.027 -5.066 1 97.12 182 THR A CA 1
ATOM 1414 C C . THR A 1 182 ? -8.43 -7.227 -5.965 1 97.12 182 THR A C 1
ATOM 1416 O O . THR A 1 182 ? -8.875 -8.344 -5.684 1 97.12 182 THR A O 1
ATOM 1419 N N . PHE A 1 183 ? -7.652 -7.086 -7.004 1 98.38 183 PHE A N 1
ATOM 1420 C CA . PHE A 1 183 ? -7.297 -8.203 -7.875 1 98.38 183 PHE A CA 1
ATOM 1421 C C . PHE A 1 183 ? -5.969 -8.812 -7.453 1 98.38 183 PHE A C 1
ATOM 1423 O O . PHE A 1 183 ? -5.496 -9.773 -8.07 1 98.38 183 PHE A O 1
ATOM 1430 N N . ASN A 1 184 ? -5.316 -8.297 -6.461 1 98.12 184 ASN A N 1
ATOM 1431 C CA . ASN A 1 184 ? -4.082 -8.805 -5.875 1 98.12 184 ASN A CA 1
ATOM 1432 C C . ASN A 1 184 ? -3.906 -8.328 -4.438 1 98.12 184 ASN A C 1
ATOM 1434 O O . ASN A 1 184 ? -2.883 -7.738 -4.094 1 98.12 184 ASN A O 1
ATOM 1438 N N . THR A 1 185 ? -4.961 -8.609 -3.682 1 96.31 185 THR A N 1
ATOM 1439 C CA . THR A 1 185 ? -5.008 -8.102 -2.312 1 96.31 185 THR A CA 1
ATOM 1440 C C . THR A 1 185 ? -4.023 -8.859 -1.424 1 96.31 185 THR A C 1
ATOM 1442 O O . THR A 1 185 ? -4.105 -10.086 -1.297 1 96.31 185 THR A O 1
ATOM 1445 N N . THR A 1 186 ? -3.139 -8.109 -0.818 1 92.69 186 THR A N 1
ATOM 1446 C CA . THR A 1 186 ? -2.158 -8.672 0.103 1 92.69 186 THR A CA 1
ATOM 1447 C C . THR A 1 186 ? -2.504 -8.32 1.546 1 92.69 186 THR A C 1
ATOM 1449 O O . THR A 1 186 ? -2.262 -7.195 1.988 1 92.69 186 THR A O 1
ATOM 1452 N N . PRO A 1 187 ? -3.068 -9.273 2.246 1 81.69 187 PRO A N 1
ATOM 1453 C CA . PRO A 1 187 ? -3.418 -8.961 3.633 1 81.69 187 PRO A CA 1
ATOM 1454 C C . PRO A 1 187 ? -2.223 -8.469 4.445 1 81.69 187 PRO A C 1
ATOM 1456 O O . PRO A 1 187 ? -1.14 -9.055 4.371 1 81.69 187 PRO A O 1
ATOM 1459 N N . THR A 1 188 ? -2.4 -7.344 5.09 1 73.06 188 THR A N 1
ATOM 1460 C CA . THR A 1 188 ? -1.315 -6.734 5.848 1 73.06 188 THR A CA 1
ATOM 1461 C C . THR A 1 188 ? -1.834 -6.156 7.164 1 73.06 188 THR A C 1
ATOM 1463 O O . THR A 1 188 ? -3.047 -6.066 7.371 1 73.06 188 THR A O 1
ATOM 1466 N N . SER A 1 189 ? -0.882 -5.973 8.07 1 67 189 SER A N 1
ATOM 1467 C CA . SER A 1 189 ? -1.208 -5.312 9.328 1 67 189 SER A CA 1
ATOM 1468 C C . SER A 1 189 ? -0.988 -3.807 9.242 1 67 189 SER A C 1
ATOM 1470 O O . SER A 1 189 ? -0.952 -3.115 10.258 1 67 189 SER A O 1
ATOM 1472 N N . GLN A 1 190 ? -0.956 -3.408 8.109 1 72.38 190 GLN A N 1
ATOM 1473 C CA . GLN A 1 190 ? -0.662 -1.991 7.922 1 72.38 190 GLN A CA 1
ATOM 1474 C C . GLN A 1 190 ? -1.835 -1.121 8.367 1 72.38 190 GLN A C 1
ATOM 1476 O O . GLN A 1 190 ? -2.994 -1.523 8.242 1 72.38 190 GLN A O 1
ATOM 1481 N N . TYR A 1 191 ? -1.398 0.012 8.797 1 69.81 191 TYR A N 1
ATOM 1482 C CA . TYR A 1 191 ? -2.338 1.071 9.148 1 69.81 191 TYR A CA 1
ATOM 1483 C C . TYR A 1 191 ? -3.342 1.306 8.023 1 69.81 191 TYR A C 1
ATOM 1485 O O . TYR A 1 191 ? -2.969 1.354 6.852 1 69.81 191 TYR A O 1
ATOM 1493 N N . GLY A 1 192 ? -4.688 1.242 8.367 1 75.25 192 GLY A N 1
ATOM 1494 C CA . GLY A 1 192 ? -5.742 1.556 7.414 1 75.25 192 GLY A CA 1
ATOM 1495 C C . GLY A 1 192 ? -6.289 0.332 6.707 1 75.25 192 GLY A C 1
ATOM 1496 O O . GLY A 1 192 ? -7.355 0.39 6.086 1 75.25 192 GLY A O 1
ATOM 1497 N N . TYR A 1 193 ? -5.586 -0.773 6.797 1 78.88 193 TYR A N 1
ATOM 1498 C CA . TYR A 1 193 ? -6.023 -1.956 6.066 1 78.88 193 TYR A CA 1
ATOM 1499 C C . TYR A 1 193 ? -7.34 -2.486 6.621 1 78.88 193 TYR A C 1
ATOM 1501 O O . TYR A 1 193 ? -8.289 -2.719 5.871 1 78.88 193 TYR A O 1
ATOM 1509 N N . ALA A 1 194 ? -7.383 -2.615 7.887 1 81.25 194 ALA A N 1
ATOM 1510 C CA . ALA A 1 194 ? -8.508 -3.307 8.508 1 81.25 194 ALA A CA 1
ATOM 1511 C C . ALA A 1 194 ? -9.82 -2.58 8.219 1 81.25 194 ALA A C 1
ATOM 1513 O O . ALA A 1 194 ? -10.781 -3.186 7.734 1 81.25 194 ALA A O 1
ATOM 1514 N N . PRO A 1 195 ? -9.844 -1.276 8.43 1 86.06 195 PRO A N 1
ATOM 1515 C CA . PRO A 1 195 ? -11.094 -0.583 8.102 1 86.06 195 PRO A CA 1
ATOM 1516 C C . PRO A 1 195 ? -11.43 -0.636 6.613 1 86.06 195 PRO A C 1
ATOM 1518 O O . PRO A 1 195 ? -12.602 -0.741 6.242 1 86.06 195 PRO A O 1
ATOM 1521 N N . ALA A 1 196 ? -10.477 -0.555 5.805 1 89.81 196 ALA A N 1
ATOM 1522 C CA . ALA A 1 196 ? -10.719 -0.616 4.363 1 89.81 196 ALA A CA 1
ATOM 1523 C C . ALA A 1 196 ? -11.211 -1.999 3.949 1 89.81 196 ALA A C 1
ATOM 1525 O O . ALA A 1 196 ? -12.102 -2.119 3.107 1 89.81 196 ALA A O 1
ATOM 1526 N N . GLN A 1 197 ? -10.617 -2.971 4.512 1 87.44 197 GLN A N 1
ATOM 1527 C CA . GLN A 1 197 ? -11.07 -4.328 4.234 1 87.44 197 GLN A CA 1
ATOM 1528 C C . GLN A 1 197 ? -12.523 -4.52 4.656 1 87.44 197 GLN A C 1
ATOM 1530 O O . GLN A 1 197 ? -13.289 -5.199 3.971 1 87.44 197 GLN A O 1
ATOM 1535 N N . ASN A 1 198 ? -12.805 -4.008 5.781 1 87.44 198 ASN A N 1
ATOM 1536 C CA . ASN A 1 198 ? -14.188 -4.09 6.227 1 87.44 198 ASN A CA 1
ATOM 1537 C C . ASN A 1 198 ? -15.141 -3.434 5.234 1 87.44 198 ASN A C 1
ATOM 1539 O O . ASN A 1 198 ? -16.25 -3.932 5 1 87.44 198 ASN A O 1
ATOM 1543 N N . GLU A 1 199 ? -14.742 -2.363 4.707 1 91.31 199 GLU A N 1
ATOM 1544 C CA . GLU A 1 199 ? -15.586 -1.593 3.803 1 91.31 199 GLU A CA 1
ATOM 1545 C C . GLU A 1 199 ? -15.594 -2.197 2.402 1 91.31 199 GLU A C 1
ATOM 1547 O O . GLU A 1 199 ? -16.656 -2.332 1.782 1 91.31 199 GLU A O 1
ATOM 1552 N N . PHE A 1 200 ? -14.438 -2.641 1.911 1 92.56 200 PHE A N 1
ATOM 1553 C CA . PHE A 1 200 ? -14.289 -2.973 0.499 1 92.56 200 PHE A CA 1
ATOM 1554 C C . PHE A 1 200 ? -13.984 -4.453 0.32 1 92.56 200 PHE A C 1
ATOM 1556 O O . PHE A 1 200 ? -13.836 -4.93 -0.807 1 92.56 200 PHE A O 1
ATOM 1563 N N . GLY A 1 201 ? -13.922 -5.172 1.386 1 91.44 201 GLY A N 1
ATOM 1564 C CA . GLY A 1 201 ? -13.516 -6.57 1.346 1 91.44 201 GLY A CA 1
ATOM 1565 C C . GLY A 1 201 ? -14.383 -7.414 0.426 1 91.44 201 GLY A C 1
ATOM 1566 O O . GLY A 1 201 ? -13.906 -8.398 -0.15 1 91.44 201 GLY A O 1
ATOM 1567 N N . GLN A 1 202 ? -15.633 -7.051 0.29 1 92.56 202 GLN A N 1
ATOM 1568 C CA . GLN A 1 202 ? -16.562 -7.793 -0.56 1 92.56 202 GLN A CA 1
ATOM 1569 C C . GLN A 1 202 ? -16.156 -7.691 -2.029 1 92.56 202 GLN A C 1
ATOM 1571 O O . GLN A 1 202 ? -16.609 -8.484 -2.857 1 92.56 202 GLN A O 1
ATOM 1576 N N . ASN A 1 203 ? -15.297 -6.723 -2.316 1 94.94 203 ASN A N 1
ATOM 1577 C CA . ASN A 1 203 ? -14.883 -6.496 -3.695 1 94.94 203 ASN A CA 1
ATOM 1578 C C . ASN A 1 203 ? -13.609 -7.27 -4.031 1 94.94 203 ASN A C 1
ATOM 1580 O O . ASN A 1 203 ? -13.156 -7.254 -5.176 1 94.94 203 ASN A O 1
ATOM 1584 N N . ILE A 1 204 ? -13.07 -8 -3.113 1 96.12 204 ILE A N 1
ATOM 1585 C CA . ILE A 1 204 ? -11.82 -8.711 -3.342 1 96.12 204 ILE A CA 1
ATOM 1586 C C . ILE A 1 204 ? -12.047 -9.836 -4.355 1 96.12 204 ILE A C 1
ATOM 1588 O O . ILE A 1 204 ? -12.984 -10.625 -4.219 1 96.12 204 ILE A O 1
ATOM 1592 N N . SER A 1 205 ? -11.203 -9.836 -5.363 1 98.25 205 SER A N 1
ATOM 1593 C CA . SER A 1 205 ? -11.25 -10.875 -6.387 1 98.25 205 SER A CA 1
ATOM 1594 C C . SER A 1 205 ? -10.18 -11.93 -6.156 1 98.25 205 SER A C 1
ATOM 1596 O O . SER A 1 205 ? -10.391 -13.109 -6.441 1 98.25 205 SER A O 1
ATOM 1598 N N . ILE A 1 206 ? -9.047 -11.523 -5.727 1 98.62 206 ILE A N 1
ATOM 1599 C CA . ILE A 1 206 ? -7.922 -12.43 -5.488 1 98.62 206 ILE A CA 1
ATOM 1600 C C . ILE A 1 206 ? -7.219 -12.047 -4.191 1 98.62 206 ILE A C 1
ATOM 1602 O O . ILE A 1 206 ? -6.871 -10.883 -3.984 1 98.62 206 ILE A O 1
ATOM 1606 N N . VAL A 1 207 ? -7.039 -12.992 -3.326 1 97.12 207 VAL A N 1
ATOM 1607 C CA . VAL A 1 207 ? -6.18 -12.836 -2.156 1 97.12 207 VAL A CA 1
ATOM 1608 C C . VAL A 1 207 ? -4.781 -13.367 -2.469 1 97.12 207 VAL A C 1
ATOM 1610 O O . VAL A 1 207 ? -4.637 -14.43 -3.082 1 97.12 207 VAL A O 1
ATOM 1613 N N . HIS A 1 208 ? -3.768 -12.641 -2.121 1 97.19 208 HIS A N 1
ATOM 1614 C CA . HIS A 1 208 ? -2.377 -13.023 -2.348 1 97.19 208 HIS A CA 1
ATOM 1615 C C . HIS A 1 208 ? -1.626 -13.172 -1.03 1 97.19 208 HIS A C 1
ATOM 1617 O O . HIS A 1 208 ? -1.386 -12.188 -0.328 1 97.19 208 HIS A O 1
ATOM 1623 N N . PHE A 1 209 ? -1.302 -14.391 -0.683 1 93.94 209 PHE A N 1
ATOM 1624 C CA . PHE A 1 209 ? -0.64 -14.703 0.578 1 93.94 209 PHE A CA 1
ATOM 1625 C C . PHE A 1 209 ? 0.865 -14.492 0.467 1 93.94 209 PHE A C 1
ATOM 1627 O O . PHE A 1 209 ? 1.638 -15.453 0.538 1 93.94 209 PHE A O 1
ATOM 1634 N N . ILE A 1 210 ? 1.27 -13.266 0.418 1 90.38 210 ILE A N 1
ATOM 1635 C CA . ILE A 1 210 ? 2.676 -12.914 0.246 1 90.38 210 ILE A CA 1
ATOM 1636 C C . ILE A 1 210 ? 3.443 -13.219 1.529 1 90.38 210 ILE A C 1
ATOM 1638 O O . ILE A 1 210 ? 2.844 -13.539 2.559 1 90.38 210 ILE A O 1
ATOM 1642 N N . GLY A 1 211 ? 4.773 -13.156 1.459 1 84.62 211 GLY A N 1
ATOM 1643 C CA . GLY A 1 211 ? 5.598 -13.359 2.639 1 84.62 211 GLY A CA 1
ATOM 1644 C C . GLY A 1 211 ? 5.875 -14.828 2.928 1 84.62 211 GLY A C 1
ATOM 1645 O O . GLY A 1 211 ? 5.676 -15.68 2.064 1 84.62 211 GLY A O 1
ATOM 1646 N N . GLU A 1 212 ? 6.328 -15.016 4.195 1 84 212 GLU A N 1
ATOM 1647 C CA . GLU A 1 212 ? 6.82 -16.344 4.535 1 84 212 GLU A CA 1
ATOM 1648 C C . GLU A 1 212 ? 5.695 -17.234 5.055 1 84 212 GLU A C 1
ATOM 1650 O O . GLU A 1 212 ? 5.762 -18.469 4.941 1 84 212 GLU A O 1
ATOM 1655 N N . ASN A 1 213 ? 4.676 -16.672 5.551 1 85.81 213 ASN A N 1
ATOM 1656 C CA . ASN A 1 213 ? 3.6 -17.438 6.164 1 85.81 213 ASN A CA 1
ATOM 1657 C C . ASN A 1 213 ? 2.527 -17.812 5.148 1 85.81 213 ASN A C 1
ATOM 1659 O O . ASN A 1 213 ? 1.471 -17.188 5.09 1 85.81 213 ASN A O 1
ATOM 1663 N N . LYS A 1 214 ? 2.787 -18.875 4.504 1 92.06 214 LYS A N 1
ATOM 1664 C CA . LYS A 1 214 ? 1.847 -19.406 3.52 1 92.06 214 LYS A CA 1
ATOM 1665 C C . LYS A 1 214 ? 0.734 -20.203 4.195 1 92.06 214 LYS A C 1
ATOM 1667 O O . LYS A 1 214 ? 0.946 -20.797 5.25 1 92.06 214 LYS A O 1
ATOM 1672 N N . PRO A 1 215 ? -0.441 -20.266 3.514 1 93.44 215 PRO A N 1
ATOM 1673 C CA . PRO A 1 215 ? -1.538 -21.016 4.129 1 93.44 215 PRO A CA 1
ATOM 1674 C C . PRO A 1 215 ? -1.153 -22.453 4.465 1 93.44 215 PRO A C 1
ATOM 1676 O O . PRO A 1 215 ? -1.479 -22.953 5.547 1 93.44 215 PRO A O 1
ATOM 1679 N N . TRP A 1 216 ? -0.4 -23.078 3.646 1 93.62 216 TRP A N 1
ATOM 1680 C CA . TRP A 1 216 ? -0.094 -24.5 3.797 1 93.62 216 TRP A CA 1
ATOM 1681 C C . TRP A 1 216 ? 0.956 -24.719 4.883 1 93.62 216 TRP A C 1
ATOM 1683 O O . TRP A 1 216 ? 1.336 -25.859 5.164 1 93.62 216 TRP A O 1
ATOM 1693 N N . LYS A 1 217 ? 1.41 -23.656 5.508 1 88.31 217 LYS A N 1
ATOM 1694 C CA . LYS A 1 217 ? 2.348 -23.766 6.621 1 88.31 217 LYS A CA 1
ATOM 1695 C C . LYS A 1 217 ? 1.627 -23.641 7.961 1 88.31 217 LYS A C 1
ATOM 1697 O O . LYS A 1 217 ? 2.219 -23.891 9.016 1 88.31 217 LYS A O 1
ATOM 1702 N N . TYR A 1 218 ? 0.35 -23.281 7.879 1 87.38 218 TYR A N 1
ATOM 1703 C CA . TYR A 1 218 ? -0.402 -23.094 9.109 1 87.38 218 TYR A CA 1
ATOM 1704 C C . TYR A 1 218 ? -0.791 -24.438 9.727 1 87.38 218 TYR A C 1
ATOM 1706 O O . TYR A 1 218 ? -1.14 -25.375 9.008 1 87.38 218 TYR A O 1
ATOM 1714 N N . GLN A 1 219 ? -0.714 -24.406 11.039 1 84.44 219 GLN A N 1
ATOM 1715 C CA . GLN A 1 219 ? -1.25 -25.562 11.766 1 84.44 219 GLN A CA 1
ATOM 1716 C C . GLN A 1 219 ? -2.768 -25.469 11.891 1 84.44 219 GLN A C 1
ATOM 1718 O O . GLN A 1 219 ? -3.348 -24.391 11.742 1 84.44 219 GLN A O 1
ATOM 1723 N N . ARG A 1 220 ? -3.318 -26.609 12 1 88.5 220 ARG A N 1
ATOM 1724 C CA . ARG A 1 220 ? -4.77 -26.672 12.117 1 88.5 220 ARG A CA 1
ATOM 1725 C C . ARG A 1 220 ? -5.184 -27.516 13.312 1 88.5 220 ARG A C 1
ATOM 1727 O O . ARG A 1 220 ? -4.461 -28.438 13.711 1 88.5 220 ARG A O 1
ATOM 1734 N N . PHE A 1 221 ? -6.34 -27.172 13.852 1 84.25 221 PHE A N 1
ATOM 1735 C CA . PHE A 1 221 ? -6.961 -28 14.883 1 84.25 221 PHE A CA 1
ATOM 1736 C C . PHE A 1 221 ? -7.512 -29.281 14.273 1 84.25 221 PHE A C 1
ATOM 1738 O O . PHE A 1 221 ? -7.586 -29.422 13.055 1 84.25 221 PHE A O 1
ATOM 1745 N N . ALA A 1 222 ? -7.832 -30.156 15.25 1 78.69 222 ALA A N 1
ATOM 1746 C CA . ALA A 1 222 ? -8.352 -31.453 14.828 1 78.69 222 ALA A CA 1
ATOM 1747 C C . ALA A 1 222 ? -9.633 -31.297 14.016 1 78.69 222 ALA A C 1
ATOM 1749 O O . ALA A 1 222 ? -9.906 -32.094 13.117 1 78.69 222 ALA A O 1
ATOM 1750 N N . ASP A 1 223 ? -10.305 -30.234 14.234 1 83.94 223 ASP A N 1
ATOM 1751 C CA . ASP A 1 223 ? -11.578 -30.031 13.555 1 83.94 223 ASP A CA 1
ATOM 1752 C C . ASP A 1 223 ? -11.375 -29.297 12.227 1 83.94 223 ASP A C 1
ATOM 1754 O O . ASP A 1 223 ? -12.344 -28.969 11.547 1 83.94 223 ASP A O 1
ATOM 1758 N N . GLY A 1 224 ? -10.156 -29.016 11.914 1 86 224 GLY A N 1
ATOM 1759 C CA . GLY A 1 224 ? -9.859 -28.422 10.617 1 86 224 GLY A CA 1
ATOM 1760 C C . GLY A 1 224 ? -9.688 -26.906 10.688 1 86 224 GLY A C 1
ATOM 1761 O O . GLY A 1 224 ? -9.266 -26.281 9.719 1 86 224 GLY A O 1
ATOM 1762 N N . LYS A 1 225 ? -10.016 -26.359 11.82 1 87.5 225 LYS A N 1
ATOM 1763 C CA . LYS A 1 225 ? -9.883 -24.906 11.969 1 87.5 225 LYS A CA 1
ATOM 1764 C C . LYS A 1 225 ? -8.422 -24.484 12.062 1 87.5 225 LYS A C 1
ATOM 1766 O O . LYS A 1 225 ? -7.617 -25.172 12.695 1 87.5 225 LYS A O 1
ATOM 1771 N N . VAL A 1 226 ? -8.109 -23.406 11.375 1 88.56 226 VAL A N 1
ATOM 1772 C CA . VAL A 1 226 ? -6.73 -22.922 11.305 1 88.56 226 VAL A CA 1
ATOM 1773 C C . VAL A 1 226 ? -6.316 -22.344 12.656 1 88.56 226 VAL A C 1
ATOM 1775 O O . VAL A 1 226 ? -7.082 -21.609 13.281 1 88.56 226 VAL A O 1
ATOM 1778 N N . LEU A 1 227 ? -5.184 -22.75 13.125 1 81.31 227 LEU A N 1
ATOM 1779 C CA . LEU A 1 227 ? -4.559 -22.125 14.281 1 81.31 227 LEU A CA 1
ATOM 1780 C C . LEU A 1 227 ? -3.867 -20.812 13.891 1 81.31 227 LEU A C 1
ATOM 1782 O O . LEU A 1 227 ? -3.029 -20.797 12.984 1 81.31 227 LEU A O 1
ATOM 1786 N N . PRO A 1 228 ? -4.355 -19.781 14.547 1 74.81 228 PRO A N 1
ATOM 1787 C CA . PRO A 1 228 ? -3.762 -18.516 14.148 1 74.81 228 PRO A CA 1
ATOM 1788 C C . PRO A 1 228 ? -2.273 -18.422 14.477 1 74.81 228 PRO A C 1
ATOM 1790 O O . PRO A 1 228 ? -1.831 -18.953 15.5 1 74.81 228 PRO A O 1
ATOM 1793 N N . LEU A 1 229 ? -1.567 -17.984 13.469 1 69.12 229 LEU A N 1
ATOM 1794 C CA . LEU A 1 229 ? -0.177 -17.625 13.703 1 69.12 229 LEU A CA 1
ATOM 1795 C C . LEU A 1 229 ? -0.069 -16.172 14.164 1 69.12 229 LEU A C 1
ATOM 1797 O O . LEU A 1 229 ? -0.481 -15.258 13.438 1 69.12 229 LEU A O 1
ATOM 1801 N N . GLY A 1 230 ? 0.382 -15.93 15.32 1 61.88 230 GLY A N 1
ATOM 1802 C CA . GLY A 1 230 ? 0.649 -14.586 15.82 1 61.88 230 GLY A CA 1
ATOM 1803 C C . GLY A 1 230 ? -0.584 -13.703 15.844 1 61.88 230 GLY A C 1
ATOM 1804 O O . GLY A 1 230 ? -1.669 -14.156 16.219 1 61.88 230 GLY A O 1
ATOM 1805 N N . SER A 1 231 ? -0.367 -12.383 15.602 1 61.25 231 SER A N 1
ATOM 1806 C CA . SER A 1 231 ? -1.398 -11.352 15.648 1 61.25 231 SER A CA 1
ATOM 1807 C C . SER A 1 231 ? -2.064 -11.172 14.289 1 61.25 231 SER A C 1
ATOM 1809 O O . SER A 1 231 ? -2.324 -10.047 13.859 1 61.25 231 SER A O 1
ATOM 1811 N N . THR A 1 232 ? -2.373 -12.25 13.727 1 64.31 232 THR A N 1
ATOM 1812 C CA . THR A 1 232 ? -3.016 -12.172 12.422 1 64.31 232 THR A CA 1
ATOM 1813 C C . THR A 1 232 ? -4.422 -11.594 12.547 1 64.31 232 THR A C 1
ATOM 1815 O O . THR A 1 232 ? -5.195 -12.008 13.414 1 64.31 232 THR A O 1
ATOM 1818 N N . TRP A 1 233 ? -4.625 -10.586 11.75 1 69.31 233 TRP A N 1
ATOM 1819 C CA . TRP A 1 233 ? -5.938 -9.953 11.688 1 69.31 233 TRP A CA 1
ATOM 1820 C C . TRP A 1 233 ? -7.012 -10.953 11.281 1 69.31 233 TRP A C 1
ATOM 1822 O O . TRP A 1 233 ? -6.738 -11.898 10.531 1 69.31 233 TRP A O 1
ATOM 1832 N N . GLU A 1 234 ? -8.25 -10.82 11.867 1 72.12 234 GLU A N 1
ATOM 1833 C CA . GLU A 1 234 ? -9.359 -11.758 11.695 1 72.12 234 GLU A CA 1
ATOM 1834 C C . GLU A 1 234 ? -9.672 -11.977 10.219 1 72.12 234 GLU A C 1
ATOM 1836 O O . GLU A 1 234 ? -9.984 -13.094 9.805 1 72.12 234 GLU A O 1
ATOM 1841 N N . GLY A 1 235 ? -9.586 -10.961 9.477 1 74.38 235 GLY A N 1
ATOM 1842 C CA . GLY A 1 235 ? -9.859 -11.094 8.055 1 74.38 235 GLY A CA 1
ATOM 1843 C C . GLY A 1 235 ? -8.883 -12.023 7.344 1 74.38 235 GLY A C 1
ATOM 1844 O O . GLY A 1 235 ? -9.281 -12.805 6.477 1 74.38 235 GLY A O 1
ATOM 1845 N N . THR A 1 236 ? -7.691 -11.992 7.691 1 80 236 THR A N 1
ATOM 1846 C CA . THR A 1 236 ? -6.68 -12.867 7.109 1 80 236 THR A CA 1
ATOM 1847 C C . THR A 1 236 ? -6.934 -14.32 7.5 1 80 236 THR A C 1
ATOM 1849 O O . THR A 1 236 ? -6.789 -15.227 6.676 1 80 236 THR A O 1
ATOM 1852 N N . LYS A 1 237 ? -7.398 -14.438 8.68 1 84.81 237 LYS A N 1
ATOM 1853 C CA . LYS A 1 237 ? -7.691 -15.781 9.172 1 84.81 237 LYS A CA 1
ATOM 1854 C C . LYS A 1 237 ? -8.805 -16.438 8.359 1 84.81 237 LYS A C 1
ATOM 1856 O O . LYS A 1 237 ? -8.727 -17.625 8.039 1 84.81 237 LYS A O 1
ATOM 1861 N N . HIS A 1 238 ? -9.766 -15.695 8.062 1 89.19 238 HIS A N 1
ATOM 1862 C CA . HIS A 1 238 ? -10.883 -16.203 7.277 1 89.19 238 HIS A CA 1
ATOM 1863 C C . HIS A 1 238 ? -10.43 -16.641 5.891 1 89.19 238 HIS A C 1
ATOM 1865 O O . HIS A 1 238 ? -10.93 -17.641 5.355 1 89.19 238 HIS A O 1
ATOM 1871 N N . MET A 1 239 ? -9.523 -15.953 5.363 1 91.12 239 MET A N 1
ATOM 1872 C CA . MET A 1 239 ? -9.039 -16.266 4.023 1 91.12 239 MET A CA 1
ATOM 1873 C C . MET A 1 239 ? -8.172 -17.531 4.039 1 91.12 239 MET A C 1
ATOM 1875 O O . MET A 1 239 ? -8.234 -18.344 3.115 1 91.12 239 MET A O 1
ATOM 1879 N N . ILE A 1 240 ? -7.406 -17.641 5.062 1 93 240 ILE A N 1
ATOM 1880 C CA . ILE A 1 240 ? -6.582 -18.828 5.223 1 93 240 ILE A CA 1
ATOM 1881 C C . ILE A 1 240 ? -7.477 -20.047 5.41 1 93 240 ILE A C 1
ATOM 1883 O O . ILE A 1 240 ? -7.223 -21.109 4.828 1 93 240 ILE A O 1
ATOM 1887 N N . GLN A 1 241 ? -8.492 -19.844 6.207 1 94.06 241 GLN A N 1
ATOM 1888 C CA . GLN A 1 241 ? -9.445 -20.922 6.398 1 94.06 241 GLN A CA 1
ATOM 1889 C C . GLN A 1 241 ? -10.109 -21.312 5.078 1 94.06 241 GLN A C 1
ATOM 1891 O O . GLN A 1 241 ? -10.312 -22.5 4.809 1 94.06 241 GLN A O 1
ATOM 1896 N N . ALA A 1 242 ? -10.469 -20.375 4.332 1 95.31 242 ALA A N 1
ATOM 1897 C CA . ALA A 1 242 ? -11.078 -20.656 3.031 1 95.31 242 ALA A CA 1
ATOM 1898 C C . ALA A 1 242 ? -10.133 -21.453 2.143 1 95.31 242 ALA A C 1
ATOM 1900 O O . ALA A 1 242 ? -10.562 -22.359 1.427 1 95.31 242 ALA A O 1
ATOM 1901 N N . TRP A 1 243 ? -8.875 -21.125 2.174 1 96.88 243 TRP A N 1
ATOM 1902 C CA . TRP A 1 243 ? -7.867 -21.875 1.432 1 96.88 243 TRP A CA 1
ATOM 1903 C C . TRP A 1 243 ? -7.844 -23.328 1.869 1 96.88 243 TRP A C 1
ATOM 1905 O O . TRP A 1 243 ? -7.902 -24.234 1.034 1 96.88 243 TRP A O 1
ATOM 1915 N N . TRP A 1 244 ? -7.836 -23.516 3.123 1 95.62 244 TRP A N 1
ATOM 1916 C CA . TRP A 1 244 ? -7.789 -24.875 3.672 1 95.62 244 TRP A CA 1
ATOM 1917 C C . TRP A 1 244 ? -9.078 -25.625 3.367 1 95.62 244 TRP A C 1
ATOM 1919 O O . TRP A 1 244 ? -9.055 -26.844 3.123 1 95.62 244 TRP A O 1
ATOM 1929 N N . ASN A 1 245 ? -10.188 -24.922 3.42 1 96.19 245 ASN A N 1
ATOM 1930 C CA . ASN A 1 245 ? -11.438 -25.562 3.041 1 96.19 245 ASN A CA 1
ATOM 1931 C C . ASN A 1 245 ? -11.375 -26.109 1.619 1 96.19 245 ASN A C 1
ATOM 1933 O O . ASN A 1 245 ? -11.883 -27.203 1.348 1 96.19 245 ASN A O 1
ATOM 1937 N N . THR A 1 246 ? -10.797 -25.406 0.771 1 96.88 246 THR A N 1
ATOM 1938 C CA . THR A 1 246 ? -10.633 -25.875 -0.603 1 96.88 246 THR A CA 1
ATOM 1939 C C . THR A 1 246 ? -9.711 -27.078 -0.66 1 96.88 246 THR A C 1
ATOM 1941 O O . THR A 1 246 ? -10.016 -28.062 -1.33 1 96.88 246 THR A O 1
ATOM 1944 N N . TRP A 1 247 ? -8.594 -26.984 0.023 1 96.06 247 TRP A N 1
ATOM 1945 C CA . TRP A 1 247 ? -7.68 -28.125 0.103 1 96.06 247 TRP A CA 1
ATOM 1946 C C . TRP A 1 247 ? -8.406 -29.375 0.586 1 96.06 247 TRP A C 1
ATOM 1948 O O . TRP A 1 247 ? -8.297 -30.438 -0.027 1 96.06 247 TRP A O 1
ATOM 1958 N N . ASP A 1 248 ? -9.195 -29.188 1.603 1 94.38 248 ASP A N 1
ATOM 1959 C CA . ASP A 1 248 ? -9.898 -30.312 2.217 1 94.38 248 ASP A CA 1
ATOM 1960 C C . ASP A 1 248 ? -10.906 -30.938 1.248 1 94.38 248 ASP A C 1
ATOM 1962 O O . ASP A 1 248 ? -11.141 -32.125 1.271 1 94.38 248 ASP A O 1
ATOM 1966 N N . THR A 1 249 ? -11.516 -30.172 0.513 1 95.31 249 THR A N 1
ATOM 1967 C CA . THR A 1 249 ? -12.5 -30.641 -0.455 1 95.31 249 THR A CA 1
ATOM 1968 C C . THR A 1 249 ? -11.875 -31.609 -1.456 1 95.31 249 THR A C 1
ATOM 1970 O O . THR A 1 249 ? -12.492 -32.594 -1.835 1 95.31 249 THR A O 1
ATOM 1973 N N . TYR A 1 250 ? -10.656 -31.391 -1.848 1 94.44 250 TYR A N 1
ATOM 1974 C CA . TYR A 1 250 ? -10.086 -32.156 -2.957 1 94.44 250 TYR A CA 1
ATOM 1975 C C . TYR A 1 250 ? -9.078 -33.188 -2.455 1 94.44 250 TYR A C 1
ATOM 1977 O O . TYR A 1 250 ? -8.844 -34.188 -3.109 1 94.44 250 TYR A O 1
ATOM 1985 N N . TYR A 1 251 ? -8.477 -32.875 -1.27 1 90.81 251 TYR A N 1
ATOM 1986 C CA . TYR A 1 251 ? -7.375 -33.75 -0.847 1 90.81 251 TYR A CA 1
ATOM 1987 C C . TYR A 1 251 ? -7.621 -34.281 0.549 1 90.81 251 TYR A C 1
ATOM 1989 O O . TYR A 1 251 ? -6.777 -35 1.098 1 90.81 251 TYR A O 1
ATOM 1997 N N . GLY A 1 252 ? -8.742 -33.969 1.131 1 84.25 252 GLY A N 1
ATOM 1998 C CA . GLY A 1 252 ? -9.086 -34.469 2.453 1 84.25 252 GLY A CA 1
ATOM 1999 C C . GLY A 1 252 ? -8.422 -33.688 3.574 1 84.25 252 GLY A C 1
ATOM 2000 O O . GLY A 1 252 ? -7.535 -32.875 3.328 1 84.25 252 GLY A O 1
ATOM 2001 N N . GLN A 1 253 ? -8.898 -33.969 4.773 1 81.75 253 GLN A N 1
ATOM 2002 C CA . GLN A 1 253 ? -8.422 -33.219 5.941 1 81.75 253 GLN A CA 1
ATOM 2003 C C . GLN A 1 253 ? -7.066 -33.75 6.402 1 81.75 253 GLN A C 1
ATOM 2005 O O . GLN A 1 253 ? -6.957 -34.344 7.477 1 81.75 253 GLN A O 1
ATOM 2010 N N . VAL A 1 254 ? -6.098 -33.656 5.598 1 77.19 254 VAL A N 1
ATOM 2011 C CA . VAL A 1 254 ? -4.719 -34.062 5.879 1 77.19 254 VAL A CA 1
ATOM 2012 C C . VAL A 1 254 ? -3.785 -32.875 5.629 1 77.19 254 VAL A C 1
ATOM 2014 O O . VAL A 1 254 ? -4.078 -32 4.797 1 77.19 254 VAL A O 1
ATOM 2017 N N . SER A 1 255 ? -2.811 -32.875 6.41 1 77.06 255 SER A N 1
ATOM 2018 C CA . SER A 1 255 ? -1.833 -31.828 6.207 1 77.06 255 SER A CA 1
ATOM 2019 C C . SER A 1 255 ? -1.145 -31.953 4.852 1 77.06 255 SER A C 1
ATOM 2021 O O . SER A 1 255 ? -1.087 -33.062 4.285 1 77.06 255 SER A O 1
ATOM 2023 N N . VAL A 1 256 ? -0.671 -30.891 4.348 1 79.88 256 VAL A N 1
ATOM 2024 C CA . VAL A 1 256 ? 0.032 -30.875 3.068 1 79.88 256 VAL A CA 1
ATOM 2025 C C . VAL A 1 256 ? 1.263 -31.766 3.146 1 79.88 256 VAL A C 1
ATOM 2027 O O . VAL A 1 256 ? 1.532 -32.562 2.229 1 79.88 256 VAL A O 1
ATOM 2030 N N . GLU A 1 257 ? 1.937 -31.578 4.254 1 76.25 257 GLU A N 1
ATOM 2031 C CA . GLU A 1 257 ? 3.143 -32.375 4.449 1 76.25 257 GLU A CA 1
ATOM 2032 C C . GLU A 1 257 ? 2.822 -33.875 4.434 1 76.25 257 GLU A C 1
ATOM 2034 O O . GLU A 1 257 ? 3.52 -34.656 3.785 1 76.25 257 GLU A O 1
ATOM 2039 N N . THR A 1 258 ? 1.851 -34.188 5.164 1 72.94 258 THR A N 1
ATOM 2040 C CA . THR A 1 258 ? 1.444 -35.594 5.238 1 72.94 258 THR A CA 1
ATOM 2041 C C . THR A 1 258 ? 0.981 -36.094 3.875 1 72.94 258 THR A C 1
ATOM 2043 O O . THR A 1 258 ? 1.315 -37.219 3.473 1 72.94 258 THR A O 1
ATOM 2046 N N . TRP A 1 259 ? 0.295 -35.281 3.273 1 75.88 259 TRP A N 1
ATOM 2047 C CA . TRP A 1 259 ? -0.217 -35.656 1.959 1 75.88 259 TRP A CA 1
ATOM 2048 C C . TRP A 1 259 ? 0.925 -35.875 0.97 1 75.88 259 TRP A C 1
ATOM 2050 O O . TRP A 1 259 ? 0.95 -36.875 0.244 1 75.88 259 TRP A O 1
ATOM 2060 N N . MET A 1 260 ? 1.848 -35 1.055 1 75.12 260 MET A N 1
ATOM 2061 C CA . MET A 1 260 ? 2.992 -35.094 0.151 1 75.12 260 MET A CA 1
ATOM 2062 C C . MET A 1 260 ? 3.863 -36.281 0.483 1 75.12 260 MET A C 1
ATOM 2064 O O . MET A 1 260 ? 4.418 -36.938 -0.414 1 75.12 260 MET A O 1
ATOM 2068 N N . SER A 1 261 ? 4.008 -36.562 1.754 1 73.88 261 SER A N 1
ATOM 2069 C CA . SER A 1 261 ? 4.805 -37.719 2.197 1 73.88 261 SER A CA 1
ATOM 2070 C C . SER A 1 261 ? 4.148 -39.031 1.801 1 73.88 261 SER A C 1
ATOM 2072 O O . SER A 1 261 ? 4.836 -39.969 1.441 1 73.88 261 SER A O 1
ATOM 2074 N N . CYS A 1 262 ? 2.877 -39.094 1.894 1 69.62 262 CYS A N 1
ATOM 2075 C CA . CYS A 1 262 ? 2.135 -40.281 1.534 1 69.62 262 CYS A CA 1
ATOM 2076 C C . CYS A 1 262 ? 2.262 -40.594 0.045 1 69.62 262 CYS A C 1
ATOM 2078 O O . CYS A 1 262 ? 2.354 -41.75 -0.356 1 69.62 262 CYS A O 1
ATOM 2080 N N . LEU A 1 263 ? 2.355 -39.562 -0.646 1 67.44 263 LEU A N 1
ATOM 2081 C CA . LEU A 1 263 ? 2.545 -39.719 -2.082 1 67.44 263 LEU A CA 1
ATOM 2082 C C . LEU A 1 263 ? 3.906 -40.344 -2.383 1 67.44 263 LEU A C 1
ATOM 2084 O O . LEU A 1 263 ? 4.027 -41.188 -3.27 1 67.44 263 LEU A O 1
ATOM 2088 N N . LYS A 1 264 ? 4.816 -39.969 -1.634 1 66.62 264 LYS A N 1
ATOM 2089 C CA . LYS A 1 264 ? 6.168 -40.5 -1.806 1 66.62 264 LYS A CA 1
ATOM 2090 C C . LYS A 1 264 ? 6.23 -42 -1.434 1 66.62 264 LYS A C 1
ATOM 2092 O O . LYS A 1 264 ? 6.93 -42.75 -2.084 1 66.62 264 LYS A O 1
ATOM 2097 N N . ALA A 1 265 ? 5.371 -42.344 -0.475 1 58.88 265 ALA A N 1
ATOM 2098 C CA . ALA A 1 265 ? 5.379 -43.688 0.025 1 58.88 265 ALA A CA 1
ATOM 2099 C C . ALA A 1 265 ? 4.641 -44.625 -0.927 1 58.88 265 ALA A C 1
ATOM 2101 O O . ALA A 1 265 ? 5.07 -45.781 -1.151 1 58.88 265 ALA A O 1
ATOM 2102 N N . THR A 1 266 ? 3.588 -44.188 -1.413 1 54.81 266 THR A N 1
ATOM 2103 C CA . THR A 1 266 ? 2.811 -45.031 -2.324 1 54.81 266 THR A CA 1
ATOM 2104 C C . THR A 1 266 ? 3.588 -45.281 -3.611 1 54.81 266 THR A C 1
ATOM 2106 O O . THR A 1 266 ? 3.469 -46.375 -4.207 1 54.81 266 THR A O 1
ATOM 2109 N N . GLN A 1 267 ? 4.273 -44.406 -3.998 1 50.34 267 GLN A N 1
ATOM 2110 C CA . GLN A 1 267 ? 5.074 -44.656 -5.191 1 50.34 267 GLN A CA 1
ATOM 2111 C C . GLN A 1 267 ? 6.188 -45.656 -4.91 1 50.34 267 GLN A C 1
ATOM 2113 O O . GLN A 1 267 ? 6.543 -46.469 -5.777 1 50.34 267 GLN A O 1
ATOM 2118 N N . LEU A 1 268 ? 6.656 -45.656 -3.734 1 45.62 268 LEU A N 1
ATOM 2119 C CA . LEU A 1 268 ? 7.652 -46.656 -3.365 1 45.62 268 LEU A CA 1
ATOM 2120 C C . LEU A 1 268 ? 7.043 -48.031 -3.365 1 45.62 268 LEU A C 1
ATOM 2122 O O . LEU A 1 268 ? 7.715 -49 -3.725 1 45.62 268 LEU A O 1
ATOM 2126 N N . THR A 1 269 ? 5.805 -48.125 -2.973 1 43.03 269 THR A N 1
ATOM 2127 C CA . THR A 1 269 ? 5.195 -49.438 -2.951 1 43.03 269 THR A CA 1
ATOM 2128 C C . THR A 1 269 ? 4.766 -49.875 -4.355 1 43.03 269 THR A C 1
ATOM 2130 O O . THR A 1 269 ? 4.766 -51.062 -4.68 1 43.03 269 THR A O 1
ATOM 2133 N N . SER A 1 270 ? 4.328 -48.969 -5.105 1 37.94 270 SER A N 1
ATOM 2134 C CA . SER A 1 270 ? 3.92 -49.406 -6.438 1 37.94 270 SER A CA 1
ATOM 2135 C C . SER A 1 270 ? 5.121 -49.844 -7.262 1 37.94 270 SER A C 1
ATOM 2137 O O . SER A 1 270 ? 4.961 -50.562 -8.266 1 37.94 270 SER A O 1
ATOM 2139 N N . CYS A 1 271 ? 6.312 -49.375 -7.012 1 35.09 271 CYS A N 1
ATOM 2140 C CA . CYS A 1 271 ? 7.422 -49.938 -7.781 1 35.09 271 CYS A CA 1
ATOM 2141 C C . CYS A 1 271 ? 7.766 -51.344 -7.32 1 35.09 271 CYS A C 1
ATOM 2143 O O . CYS A 1 271 ? 8.641 -51.969 -7.891 1 35.09 271 CYS A O 1
ATOM 2145 N N . GLY A 1 272 ? 7.395 -51.812 -6.082 1 31.25 272 GLY A N 1
ATOM 2146 C CA . GLY A 1 272 ? 7.684 -53.219 -5.805 1 31.25 272 GLY A CA 1
ATOM 2147 C C . GLY A 1 272 ? 6.715 -54.156 -6.48 1 31.25 272 GLY A C 1
ATOM 2148 O O . GLY A 1 272 ? 5.508 -53.906 -6.504 1 31.25 272 GLY A O 1
ATOM 2149 N N . ARG A 1 273 ? 7.074 -55 -7.543 1 31.14 273 ARG A N 1
ATOM 2150 C CA . ARG A 1 273 ? 6.543 -56.125 -8.328 1 31.14 273 ARG A CA 1
ATOM 2151 C C . ARG A 1 273 ? 5.875 -57.156 -7.434 1 31.14 273 ARG A C 1
ATOM 2153 O O . ARG A 1 273 ? 6.551 -57.906 -6.734 1 31.14 273 ARG A O 1
ATOM 2160 N N . LEU A 1 274 ? 4.926 -56.906 -6.516 1 27.81 274 LEU A N 1
ATOM 2161 C CA . LEU A 1 274 ? 4.27 -58.125 -6.023 1 27.81 274 LEU A CA 1
ATOM 2162 C C . LEU A 1 274 ? 3.699 -58.938 -7.176 1 27.81 274 LEU A C 1
ATOM 2164 O O . LEU A 1 274 ? 3 -58.406 -8.039 1 27.81 274 LEU A O 1
ATOM 2168 N N . HIS A 1 275 ? 4.328 -60.094 -7.562 1 26.03 275 HIS A N 1
ATOM 2169 C CA . HIS A 1 275 ? 3.885 -61.281 -8.289 1 26.03 275 HIS A CA 1
ATOM 2170 C C . HIS A 1 275 ? 2.494 -61.719 -7.836 1 26.03 275 HIS A C 1
ATOM 2172 O O . HIS A 1 275 ? 2.295 -62.062 -6.668 1 26.03 275 HIS A O 1
ATOM 2178 N N . HIS A 1 276 ? 1.425 -60.969 -8.172 1 25.22 276 HIS A N 1
ATOM 2179 C CA . HIS A 1 276 ? 0.02 -61.344 -8.016 1 25.22 276 HIS A CA 1
ATOM 2180 C C . HIS A 1 276 ? -0.244 -62.75 -8.531 1 25.22 276 HIS A C 1
ATOM 2182 O O . HIS A 1 276 ? -0.031 -63.031 -9.711 1 25.22 276 HIS A O 1
ATOM 2188 N N . THR A 1 277 ? 0.152 -63.719 -7.801 1 24.53 277 THR A N 1
ATOM 2189 C CA . THR A 1 277 ? -0.521 -65 -8.008 1 24.53 277 THR A CA 1
ATOM 2190 C C . THR A 1 277 ? -2.033 -64.812 -8.078 1 24.53 277 THR A C 1
ATOM 2192 O O . THR A 1 277 ? -2.643 -64.312 -7.145 1 24.53 277 THR A O 1
ATOM 2195 N N . ILE A 1 278 ? -2.533 -64.562 -9.266 1 25.09 278 ILE A N 1
ATOM 2196 C CA . ILE A 1 278 ? -3.877 -64.375 -9.82 1 25.09 278 ILE A CA 1
ATOM 2197 C C . ILE A 1 278 ? -4.797 -65.438 -9.203 1 25.09 278 ILE A C 1
ATOM 2199 O O . ILE A 1 278 ? -4.641 -66.625 -9.461 1 25.09 278 ILE A O 1
ATOM 2203 N N . TYR A 1 279 ? -4.93 -65.438 -7.797 1 21.98 279 TYR A N 1
ATOM 2204 C CA . TYR A 1 279 ? -6.051 -66.312 -7.438 1 21.98 279 TYR A CA 1
ATOM 2205 C C . TYR A 1 279 ? -7.309 -65.875 -8.203 1 21.98 279 TYR A C 1
ATOM 2207 O O . TYR A 1 279 ? -7.488 -64.75 -8.555 1 21.98 279 TYR A O 1
ATOM 2215 N N . SER A 1 280 ? -7.918 -66.75 -8.891 1 23.14 280 SER A N 1
ATOM 2216 C CA . SER A 1 280 ? -9.086 -66.812 -9.766 1 23.14 280 SER A CA 1
ATOM 2217 C C . SER A 1 280 ? -10.289 -66.125 -9.141 1 23.14 280 SER A C 1
ATOM 2219 O O . SER A 1 280 ? -11.312 -66.75 -8.875 1 23.14 280 SER A O 1
ATOM 2221 N N . PRO A 1 281 ? -10.078 -64.938 -8.336 1 22.89 281 PRO A N 1
ATOM 2222 C CA . PRO A 1 281 ? -11.398 -64.5 -7.832 1 22.89 281 PRO A CA 1
ATOM 2223 C C . PRO A 1 281 ? -12.359 -64.125 -8.945 1 22.89 281 PRO A C 1
ATOM 2225 O O . PRO A 1 281 ? -11.961 -63.5 -9.914 1 22.89 281 PRO A O 1
ATOM 2228 N N . VAL A 1 282 ? -13.383 -64.875 -9.273 1 23.89 282 VAL A N 1
ATOM 2229 C CA . VAL A 1 282 ? -14.484 -64.688 -10.219 1 23.89 282 VAL A CA 1
ATOM 2230 C C . VAL A 1 282 ? -14.961 -63.25 -10.211 1 23.89 282 VAL A C 1
ATOM 2232 O O . VAL A 1 282 ? -15.008 -62.594 -11.266 1 23.89 282 VAL A O 1
ATOM 2235 N N . SER A 1 283 ? -16.266 -62.938 -9.836 1 22.16 283 SER A N 1
ATOM 2236 C CA . SER A 1 283 ? -17.266 -62.094 -10.492 1 22.16 283 SER A CA 1
ATOM 2237 C C . SER A 1 283 ? -17.047 -60.625 -10.172 1 22.16 283 SER A C 1
ATOM 2239 O O . SER A 1 283 ? -17.406 -59.75 -10.969 1 22.16 283 SER A O 1
ATOM 2241 N N . LEU A 1 284 ? -17.141 -60.219 -8.859 1 25.2 284 LEU A N 1
ATOM 2242 C CA . LEU A 1 284 ? -17.688 -58.906 -8.531 1 25.2 284 LEU A CA 1
ATOM 2243 C C . LEU A 1 284 ? -16.688 -57.781 -8.836 1 25.2 284 LEU A C 1
ATOM 2245 O O . LEU A 1 284 ? -16 -57.312 -7.938 1 25.2 284 LEU A O 1
ATOM 2249 N N . ILE A 1 285 ? -15.773 -57.938 -9.844 1 22.17 285 ILE A N 1
ATOM 2250 C CA . ILE A 1 285 ? -14.453 -57.344 -10.016 1 22.17 285 ILE A CA 1
ATOM 2251 C C . ILE A 1 285 ? -14.578 -55.844 -10.258 1 22.17 285 ILE A C 1
ATOM 2253 O O . ILE A 1 285 ? -13.734 -55.062 -9.812 1 22.17 285 ILE A O 1
ATOM 2257 N N . THR A 1 286 ? -15.414 -55.312 -11.164 1 22 286 THR A N 1
ATOM 2258 C CA . THR A 1 286 ? -14.656 -54.562 -12.156 1 22 286 THR A CA 1
ATOM 2259 C C . THR A 1 286 ? -14.305 -53.188 -11.633 1 22 286 THR A C 1
ATOM 2261 O O . THR A 1 286 ? -13.422 -52.5 -12.172 1 22 286 THR A O 1
ATOM 2264 N N . GLY A 1 287 ? -15.281 -52.469 -10.969 1 24.48 287 GLY A N 1
ATOM 2265 C CA . GLY A 1 287 ? -15.117 -51.031 -11.156 1 24.48 287 GLY A CA 1
ATOM 2266 C C . GLY A 1 287 ? -13.891 -50.469 -10.461 1 24.48 287 GLY A C 1
ATOM 2267 O O . GLY A 1 287 ? -13.352 -51.094 -9.539 1 24.48 287 GLY A O 1
ATOM 2268 N N . SER A 1 288 ? -13.086 -49.406 -10.961 1 24.3 288 SER A N 1
ATOM 2269 C CA . SER A 1 288 ? -11.711 -48.969 -10.719 1 24.3 288 SER A CA 1
ATOM 2270 C C . SER A 1 288 ? -11.508 -48.562 -9.266 1 24.3 288 SER A C 1
ATOM 2272 O O . SER A 1 288 ? -12.227 -47.719 -8.742 1 24.3 288 SER A O 1
ATOM 2274 N N . MET A 1 289 ? -10.891 -49.344 -8.336 1 25.84 289 MET A N 1
ATOM 2275 C CA . MET A 1 289 ? -10.492 -49.562 -6.949 1 25.84 289 MET A CA 1
ATOM 2276 C C . MET A 1 289 ? -9.508 -48.5 -6.469 1 25.84 289 MET A C 1
ATOM 2278 O O . MET A 1 289 ? -8.945 -48.625 -5.383 1 25.84 289 MET A O 1
ATOM 2282 N N . MET A 1 290 ? -8.961 -47.719 -7.418 1 29.03 290 MET A N 1
ATOM 2283 C CA . MET A 1 290 ? -7.762 -47.062 -6.91 1 29.03 290 MET A CA 1
ATOM 2284 C C . MET A 1 290 ? -8.117 -46.094 -5.793 1 29.03 290 MET A C 1
ATOM 2286 O O . MET A 1 290 ? -7.234 -45.594 -5.094 1 29.03 290 MET A O 1
ATOM 2290 N N . ALA A 1 291 ? -9.297 -45.406 -5.848 1 30.77 291 ALA A N 1
ATOM 2291 C CA . ALA A 1 291 ? -9.641 -44.375 -4.871 1 30.77 291 ALA A CA 1
ATOM 2292 C C . ALA A 1 291 ? -9.734 -44.969 -3.467 1 30.77 291 ALA A C 1
ATOM 2294 O O . ALA A 1 291 ? -9.664 -44.25 -2.475 1 30.77 291 ALA A O 1
ATOM 2295 N N . SER A 1 292 ? -9.945 -46.312 -3.311 1 30.56 292 SER A N 1
ATOM 2296 C CA . SER A 1 292 ? -10.281 -46.938 -2.043 1 30.56 292 SER A CA 1
ATOM 2297 C C . SER A 1 292 ? -9.055 -47.094 -1.153 1 30.56 292 SER A C 1
ATOM 2299 O O . SER A 1 292 ? -9.18 -47.25 0.065 1 30.56 292 SER A O 1
ATOM 2301 N N . ARG A 1 293 ? -7.93 -47.375 -1.796 1 31.33 293 ARG A N 1
ATOM 2302 C CA . ARG A 1 293 ? -6.824 -47.875 -0.979 1 31.33 293 ARG A CA 1
ATOM 2303 C C . ARG A 1 293 ? -6.223 -46.75 -0.135 1 31.33 293 ARG A C 1
ATOM 2305 O O . ARG A 1 293 ? -5.641 -47 0.921 1 31.33 293 ARG A O 1
ATOM 2312 N N . LEU A 1 294 ? -6.297 -45.531 -0.599 1 33.53 294 LEU A N 1
ATOM 2313 C CA . LEU A 1 294 ? -5.707 -44.5 0.227 1 33.53 294 LEU A CA 1
ATOM 2314 C C . LEU A 1 294 ? -6.465 -44.344 1.543 1 33.53 294 LEU A C 1
ATOM 2316 O O . LEU A 1 294 ? -5.902 -43.875 2.539 1 33.53 294 LEU A O 1
ATOM 2320 N N . ALA A 1 295 ? -7.773 -44.688 1.602 1 32.19 295 ALA A N 1
ATOM 2321 C CA . ALA A 1 295 ? -8.555 -44.688 2.836 1 32.19 295 ALA A CA 1
ATOM 2322 C C . ALA A 1 295 ? -8.047 -45.719 3.826 1 32.19 295 ALA A C 1
ATOM 2324 O O . ALA A 1 295 ? -7.98 -45.469 5.031 1 32.19 295 ALA A O 1
ATOM 2325 N N . LEU A 1 296 ? -7.633 -46.844 3.391 1 33.28 296 LEU A N 1
ATOM 2326 C CA . LEU A 1 296 ? -7.277 -47.938 4.305 1 33.28 296 LEU A CA 1
ATOM 2327 C C . LEU A 1 296 ? -5.965 -47.625 5.02 1 33.28 296 LEU A C 1
ATOM 2329 O O . LEU A 1 296 ? -5.84 -47.875 6.227 1 33.28 296 LEU A O 1
ATOM 2333 N N . LEU A 1 297 ? -5 -47.125 4.336 1 32.88 297 LEU A N 1
ATOM 2334 C CA . LEU A 1 297 ? -3.713 -46.969 5 1 32.88 297 LEU A CA 1
ATOM 2335 C C . LEU A 1 297 ? -3.781 -45.875 6.055 1 32.88 297 LEU A C 1
ATOM 2337 O O . LEU A 1 297 ? -3.217 -46 7.145 1 32.88 297 LEU A O 1
ATOM 2341 N N . CYS A 1 298 ? -4.625 -44.844 5.945 1 33.88 298 CYS A N 1
ATOM 2342 C CA . CYS A 1 298 ? -4.723 -43.812 6.988 1 33.88 298 CYS A CA 1
ATOM 2343 C C . CYS A 1 298 ? -5.488 -44.344 8.195 1 33.88 298 CYS A C 1
ATOM 2345 O O . CYS A 1 298 ? -5.422 -43.781 9.281 1 33.88 298 CYS A O 1
ATOM 2347 N N . LEU A 1 299 ? -6.348 -45.344 8.109 1 32.06 299 LEU A N 1
ATOM 2348 C CA . LEU A 1 299 ? -7.039 -45.969 9.234 1 32.06 299 LEU A CA 1
ATOM 2349 C C . LEU A 1 299 ? -6.055 -46.688 10.156 1 32.06 299 LEU A C 1
ATOM 2351 O O . LEU A 1 299 ? -6.191 -46.625 11.375 1 32.06 299 LEU A O 1
ATOM 2355 N N . LEU A 1 300 ? -5.121 -47.406 9.656 1 32.72 300 LEU A N 1
ATOM 2356 C CA . LEU A 1 300 ? -4.262 -48.188 10.547 1 32.72 300 LEU A CA 1
ATOM 2357 C C . LEU A 1 300 ? -3.379 -47.25 11.383 1 32.72 300 LEU A C 1
ATOM 2359 O O . LEU A 1 300 ? -2.969 -47.625 12.492 1 32.72 300 LEU A O 1
ATOM 2363 N N . MET A 1 301 ? -3.117 -46.125 10.828 1 31.56 301 MET A N 1
ATOM 2364 C CA . MET A 1 301 ? -2.217 -45.344 11.656 1 31.56 301 MET A CA 1
ATOM 2365 C C . MET A 1 301 ? -2.971 -44.688 12.812 1 31.56 301 MET A C 1
ATOM 2367 O O . MET A 1 301 ? -2.375 -44 13.633 1 31.56 301 MET A O 1
ATOM 2371 N N . LYS A 1 302 ? -4.281 -44.719 12.773 1 29.94 302 LYS A N 1
ATOM 2372 C CA . LYS A 1 302 ? -5.027 -44.156 13.906 1 29.94 302 LYS A CA 1
ATOM 2373 C C . LYS A 1 302 ? -4.902 -45.062 15.133 1 29.94 302 LYS A C 1
ATOM 2375 O O . LYS A 1 302 ? -5.094 -44.594 16.266 1 29.94 302 LYS A O 1
ATOM 2380 N N . VAL A 1 303 ? -4.777 -46.406 15.031 1 28.59 303 VAL A N 1
ATOM 2381 C CA . VAL A 1 303 ? -4.93 -47.25 16.203 1 28.59 303 VAL A CA 1
ATOM 2382 C C . VAL A 1 303 ? -3.773 -47 17.172 1 28.59 303 VAL A C 1
ATOM 2384 O O . VAL A 1 303 ? -3.893 -47.25 18.375 1 28.59 303 VAL A O 1
ATOM 2387 N N . SER A 1 304 ? -2.637 -46.75 16.672 1 23.95 304 SER A N 1
ATOM 2388 C CA . SER A 1 304 ? -1.598 -46.969 17.688 1 23.95 304 SER A CA 1
ATOM 2389 C C . SER A 1 304 ? -1.646 -45.875 18.75 1 23.95 304 SER A C 1
ATOM 2391 O O . SER A 1 304 ? -1.006 -46 19.797 1 23.95 304 SER A O 1
ATOM 2393 N N . ARG A 1 305 ? -2.205 -44.75 18.375 1 27.47 305 ARG A N 1
ATOM 2394 C CA . ARG A 1 305 ? -1.913 -43.812 19.453 1 27.47 305 ARG A CA 1
ATOM 2395 C C . ARG A 1 305 ? -2.85 -44.031 20.641 1 27.47 305 ARG A C 1
ATOM 2397 O O . ARG A 1 305 ? -2.898 -43.188 21.562 1 27.47 305 ARG A O 1
ATOM 2404 N N . MET A 1 306 ? -3.801 -44.969 20.562 1 25.48 306 MET A N 1
ATOM 2405 C CA . MET A 1 306 ? -4.586 -44.938 21.797 1 25.48 306 MET A CA 1
ATOM 2406 C C . MET A 1 306 ? -3.689 -45.156 23.016 1 25.48 306 MET A C 1
ATOM 2408 O O . MET A 1 306 ? -4.18 -45.25 24.141 1 25.48 306 MET A O 1
ATOM 2412 N N . ARG A 1 307 ? -2.531 -45.812 22.828 1 24.41 307 ARG A N 1
ATOM 2413 C CA . ARG A 1 307 ? -1.977 -46.25 24.109 1 24.41 307 ARG A CA 1
ATOM 2414 C C . ARG A 1 307 ? -1.75 -45.094 25.047 1 24.41 307 ARG A C 1
ATOM 2416 O O . ARG A 1 307 ? -1.799 -45.25 26.281 1 24.41 307 ARG A O 1
ATOM 2423 N N . GLY A 1 308 ? -1.285 -44 24.484 1 23.84 308 GLY A N 1
ATOM 2424 C CA . GLY A 1 308 ? -0.535 -43.25 25.484 1 23.84 308 GLY A CA 1
ATOM 2425 C C . GLY A 1 308 ? -1.421 -42.531 26.484 1 23.84 308 GLY A C 1
ATOM 2426 O O . GLY A 1 308 ? -0.958 -41.656 27.219 1 23.84 308 GLY A O 1
ATOM 2427 N N . ILE A 1 309 ? -2.707 -42.688 26.344 1 24.83 309 ILE A N 1
ATOM 2428 C CA . ILE A 1 309 ? -3.439 -41.844 27.281 1 24.83 309 ILE A CA 1
ATOM 2429 C C . ILE A 1 309 ? -3.191 -42.344 28.719 1 24.83 309 ILE A C 1
ATOM 2431 O O . ILE A 1 309 ? -3.588 -41.688 29.688 1 24.83 309 ILE A O 1
ATOM 2435 N N . ILE A 1 310 ? -2.826 -43.688 28.859 1 22 310 ILE A N 1
ATOM 2436 C CA . ILE A 1 310 ? -3.092 -44.219 30.188 1 22 310 ILE A CA 1
ATOM 2437 C C . ILE A 1 310 ? -2.318 -43.406 31.234 1 22 310 ILE A C 1
ATOM 2439 O O . ILE A 1 310 ? -2.844 -43.125 32.312 1 22 310 ILE A O 1
ATOM 2443 N N . SER A 1 311 ? -1 -43.312 30.984 1 20 311 SER A N 1
ATOM 2444 C CA . SER A 1 311 ? -0.206 -43.5 32.188 1 20 311 SER A CA 1
ATOM 2445 C C . SER A 1 311 ? -0.482 -42.438 33.25 1 20 311 SER A C 1
ATOM 2447 O O . SER A 1 311 ? -0.514 -42.719 34.438 1 20 311 SER A O 1
ATOM 2449 N N . GLN A 1 312 ? -0.337 -41.094 32.844 1 20.38 312 GLN A N 1
ATOM 2450 C CA . GLN A 1 312 ? 0.257 -40.312 33.938 1 20.38 312 GLN A CA 1
ATOM 2451 C C . GLN A 1 312 ? -0.773 -40 35 1 20.38 312 GLN A C 1
ATOM 2453 O O . GLN A 1 312 ? -0.828 -38.875 35.5 1 20.38 312 GLN A O 1
ATOM 2458 N N . TRP A 1 313 ? -1.931 -40.438 35 1 20.11 313 TRP A N 1
ATOM 2459 C CA . TRP A 1 313 ? -2.721 -39.969 36.125 1 20.11 313 TRP A CA 1
ATOM 2460 C C . TRP A 1 313 ? -2.084 -40.375 37.438 1 20.11 313 TRP A C 1
ATOM 2462 O O . TRP A 1 313 ? -2.424 -39.844 38.5 1 20.11 313 TRP A O 1
ATOM 2472 N N . ILE A 1 314 ? -1.438 -41.562 37.594 1 18.77 314 ILE A N 1
ATOM 2473 C CA . ILE A 1 314 ? -1.48 -42.25 38.875 1 18.77 314 ILE A CA 1
ATOM 2474 C C . ILE A 1 314 ? -0.624 -41.469 39.906 1 18.77 314 ILE A C 1
ATOM 2476 O O . ILE A 1 314 ? -0.798 -41.656 41.094 1 18.77 314 ILE A O 1
ATOM 2480 N N . GLY A 1 315 ? 0.542 -40.812 39.719 1 18.78 315 GLY A N 1
ATOM 2481 C CA . GLY A 1 315 ? 1.562 -41.094 40.719 1 18.78 315 GLY A CA 1
ATOM 2482 C C . GLY A 1 315 ? 1.216 -40.531 42.094 1 18.78 315 GLY A C 1
ATOM 2483 O O . GLY A 1 315 ? 1.234 -39.312 42.312 1 18.78 315 GLY A O 1
ATOM 2484 N N . ILE A 1 316 ? 0.333 -41.031 43 1 18.05 316 ILE A N 1
ATOM 2485 C CA . ILE A 1 316 ? 0.028 -40.844 44.406 1 18.05 316 ILE A CA 1
ATOM 2486 C C . ILE A 1 316 ? 1.288 -41.062 45.25 1 18.05 316 ILE A C 1
ATOM 2488 O O . ILE A 1 316 ? 1.251 -40.969 46.469 1 18.05 316 ILE A O 1
ATOM 2492 N N . THR A 1 317 ? 2.561 -41.125 44.969 1 16.73 317 THR A N 1
ATOM 2493 C CA . THR A 1 317 ? 3.365 -41.875 45.906 1 16.73 317 THR A CA 1
ATOM 2494 C C . THR A 1 317 ? 3.281 -41.25 47.312 1 16.73 317 THR A C 1
ATOM 2496 O O . THR A 1 317 ? 3.191 -40.031 47.438 1 16.73 317 THR A O 1
ATOM 2499 N N . ILE A 1 318 ? 3.473 -42.125 48.438 1 16.83 318 ILE A N 1
ATOM 2500 C CA . ILE A 1 318 ? 3.652 -42.531 49.844 1 16.83 318 ILE A CA 1
ATOM 2501 C C . ILE A 1 318 ? 4.965 -41.969 50.375 1 16.83 318 ILE A C 1
ATOM 2503 O O . ILE A 1 318 ? 5.934 -42.719 50.562 1 16.83 318 ILE A O 1
ATOM 2507 N N . ALA A 1 319 ? 5.512 -40.875 50 1 16.22 319 ALA A N 1
ATOM 2508 C CA . ALA A 1 319 ? 6.824 -40.781 50.656 1 16.22 319 ALA A CA 1
ATOM 2509 C C . ALA A 1 319 ? 6.695 -40.844 52.156 1 16.22 319 ALA A C 1
ATOM 2511 O O . ALA A 1 319 ? 5.93 -40.094 52.75 1 16.22 319 ALA A O 1
ATOM 2512 N N . SER A 1 320 ? 7.363 -41.844 52.969 1 16.11 320 SER A N 1
ATOM 2513 C CA . SER A 1 320 ? 7.723 -42.469 54.219 1 16.11 320 SER A CA 1
ATOM 2514 C C . SER A 1 320 ? 8.438 -41.5 55.156 1 16.11 320 SER A C 1
ATOM 2516 O O . SER A 1 320 ? 8.812 -40.375 54.719 1 16.11 320 SER A O 1
ATOM 2518 N N . ARG A 1 321 ? 9.625 -41.906 55.875 1 16.06 321 ARG A N 1
ATOM 2519 C CA . ARG A 1 321 ? 10.219 -42.156 57.156 1 16.06 321 ARG A CA 1
ATOM 2520 C C . ARG A 1 321 ? 11.258 -41.094 57.531 1 16.06 321 ARG A C 1
ATOM 2522 O O . ARG A 1 321 ? 11.797 -41.094 58.625 1 16.06 321 ARG A O 1
ATOM 2529 N N . PHE A 1 322 ? 11.977 -40.25 56.844 1 15.65 322 PHE A N 1
ATOM 2530 C CA . PHE A 1 322 ? 13.352 -40.25 57.312 1 15.65 322 PHE A CA 1
ATOM 2531 C C . PHE A 1 322 ? 13.445 -39.594 58.688 1 15.65 322 PHE A C 1
ATOM 2533 O O . PHE A 1 322 ? 12.773 -38.594 58.938 1 15.65 322 PHE A O 1
ATOM 2540 N N . SER A 1 323 ? 14.398 -40.094 59.594 1 15.63 323 SER A N 1
ATOM 2541 C CA . SER A 1 323 ? 14.891 -40.375 60.938 1 15.63 323 SER A CA 1
ATOM 2542 C C . SER A 1 323 ? 15.547 -39.156 61.562 1 15.63 323 SER A C 1
ATOM 2544 O O . SER A 1 323 ? 15.211 -38.75 62.688 1 15.63 323 SER A O 1
ATOM 2546 N N . LEU A 1 324 ? 16.969 -39.031 61.562 1 15.68 324 LEU A N 1
ATOM 2547 C CA . LEU A 1 324 ? 17.875 -39.281 62.688 1 15.68 324 LEU A CA 1
ATOM 2548 C C . LEU A 1 324 ? 18.234 -38 63.406 1 15.68 324 LEU A C 1
ATOM 2550 O O . LEU A 1 324 ? 18.125 -37.906 64.625 1 15.68 324 LEU A O 1
ATOM 2554 N N . CYS A 1 325 ? 19.562 -37.531 63.281 1 15.93 325 CYS A N 1
ATOM 2555 C CA . CYS A 1 325 ? 20.594 -37.562 64.312 1 15.93 325 CYS A CA 1
ATOM 2556 C C . CYS A 1 325 ? 20.656 -36.281 65.125 1 15.93 325 CYS A C 1
ATOM 2558 O O . CYS A 1 325 ? 20.125 -35.25 64.625 1 15.93 325 CYS A O 1
ATOM 2560 N N . HIS A 1 326 ? 21.906 -35.938 65.688 1 15.79 326 HIS A N 1
ATOM 2561 C CA . HIS A 1 326 ? 22.547 -35.969 67 1 15.79 326 HIS A CA 1
ATOM 2562 C C . HIS A 1 326 ? 22.766 -34.562 67.5 1 15.79 326 HIS A C 1
ATOM 2564 O O . HIS A 1 326 ? 22.422 -34.25 68.688 1 15.79 326 HIS A O 1
ATOM 2570 N N . PRO A 1 327 ? 23.953 -33.75 67.25 1 16.64 327 PRO A N 1
ATOM 2571 C CA . PRO A 1 327 ? 24.969 -33.625 68.312 1 16.64 327 PRO A CA 1
ATOM 2572 C C . PRO A 1 327 ? 24.734 -32.438 69.188 1 16.64 327 PRO A C 1
ATOM 2574 O O . PRO A 1 327 ? 24.031 -31.5 68.812 1 16.64 327 PRO A O 1
ATOM 2577 N N . SER A 1 328 ? 25.797 -32.062 70.125 1 16.12 328 SER A N 1
ATOM 2578 C CA . SER A 1 328 ? 26.219 -31.859 71.5 1 16.12 328 SER A CA 1
ATOM 2579 C C . SER A 1 328 ? 26.328 -30.375 71.812 1 16.12 328 SER A C 1
ATOM 2581 O O . SER A 1 328 ? 25.812 -29.938 72.875 1 16.12 328 SER A O 1
ATOM 2583 N N . HIS A 1 329 ? 27.438 -29.625 71.562 1 16.89 329 HIS A N 1
ATOM 2584 C CA . HIS A 1 329 ? 28.328 -29.312 72.688 1 16.89 329 HIS A CA 1
ATOM 2585 C C . HIS A 1 329 ? 27.875 -28.047 73.438 1 16.89 329 HIS A C 1
ATOM 2587 O O . HIS A 1 329 ? 27.078 -27.281 72.875 1 16.89 329 HIS A O 1
ATOM 2593 N N . PRO A 1 330 ? 28.891 -27.031 73.625 1 17.62 330 PRO A N 1
ATOM 2594 C CA . PRO A 1 330 ? 29.594 -26.781 74.875 1 17.62 330 PRO A CA 1
ATOM 2595 C C . PRO A 1 330 ? 28.938 -25.688 75.688 1 17.62 330 PRO A C 1
ATOM 2597 O O . PRO A 1 330 ? 28.031 -25 75.25 1 17.62 330 PRO A O 1
ATOM 2600 N N . SER A 1 331 ? 29.828 -24.766 76.312 1 17.08 331 SER A N 1
ATOM 2601 C CA . SER A 1 331 ? 30.328 -24.438 77.688 1 17.08 331 SER A CA 1
ATOM 2602 C C . SER A 1 331 ? 29.625 -23.203 78.25 1 17.08 331 SER A C 1
ATOM 2604 O O . SER A 1 331 ? 29 -22.453 77.5 1 17.08 331 SER A O 1
ATOM 2606 N N . PRO A 1 332 ? 30.469 -22.453 79.125 1 16.72 332 PRO A N 1
ATOM 2607 C CA . PRO A 1 332 ? 30.422 -22.094 80.562 1 16.72 332 PRO A CA 1
ATOM 2608 C C . PRO A 1 332 ? 29.766 -20.734 80.812 1 16.72 332 PRO A C 1
ATOM 2610 O O . PRO A 1 332 ? 28.859 -20.625 81.688 1 16.72 332 PRO A O 1
ATOM 2613 N N . LEU A 1 333 ? 30.516 -19.625 80.812 1 16.55 333 LEU A N 1
ATOM 2614 C CA . LEU A 1 333 ? 31.109 -18.969 81.938 1 16.55 333 LEU A CA 1
ATOM 2615 C C . LEU A 1 333 ? 30.188 -17.875 82.5 1 16.55 333 LEU A C 1
ATOM 2617 O O . LEU A 1 333 ? 29.969 -17.781 83.688 1 16.55 333 LEU A O 1
ATOM 2621 N N . ALA A 1 334 ? 30.234 -16.641 81.938 1 17.47 334 ALA A N 1
ATOM 2622 C CA . ALA A 1 334 ? 30.75 -15.547 82.75 1 17.47 334 ALA A CA 1
ATOM 2623 C C . ALA A 1 334 ? 29.719 -15.117 83.812 1 17.47 334 ALA A C 1
ATOM 2625 O O . ALA A 1 334 ? 28.516 -15.305 83.625 1 17.47 334 ALA A O 1
ATOM 2626 N N . ASN A 1 335 ? 30.125 -14.047 84.625 1 18.42 335 ASN A N 1
ATOM 2627 C CA . ASN A 1 335 ? 30.469 -13.453 85.938 1 18.42 335 ASN A CA 1
ATOM 2628 C C . ASN A 1 335 ? 29.25 -12.766 86.562 1 18.42 335 ASN A C 1
ATOM 2630 O O . ASN A 1 335 ? 28.266 -12.484 85.875 1 18.42 335 ASN A O 1
ATOM 2634 N N . GLN A 1 336 ? 29.656 -11.961 87.688 1 18.25 336 GLN A N 1
ATOM 2635 C CA . GLN A 1 336 ? 29.672 -11.492 89.062 1 18.25 336 GLN A CA 1
ATOM 2636 C C . GLN A 1 336 ? 28.875 -10.203 89.188 1 18.25 336 GLN A C 1
ATOM 2638 O O . GLN A 1 336 ? 28.5 -9.836 90.312 1 18.25 336 GLN A O 1
ATOM 2643 N N . ILE A 1 337 ? 29.062 -9.148 88.438 1 20.94 337 ILE A N 1
ATOM 2644 C CA . ILE A 1 337 ? 29.109 -7.914 89.25 1 20.94 337 ILE A CA 1
ATOM 2645 C C . ILE A 1 337 ? 27.781 -7.715 90 1 20.94 337 ILE A C 1
ATOM 2647 O O . ILE A 1 337 ? 26.719 -8.102 89.5 1 20.94 337 ILE A O 1
ATOM 2651 N N . GLY A 1 338 ? 28.016 -6.789 91.188 1 20.22 338 GLY A N 1
ATOM 2652 C CA . GLY A 1 338 ? 27.75 -5.887 92.25 1 20.22 338 GLY A CA 1
ATOM 2653 C C . GLY A 1 338 ? 26.688 -4.855 91.938 1 20.22 338 GLY A C 1
ATOM 2654 O O . GLY A 1 338 ? 26.547 -4.414 90.812 1 20.22 338 GLY A O 1
ATOM 2655 N N . MET B 1 1 ? -6.062 33.406 -4.676 1 92.12 1 MET B N 1
ATOM 2656 C CA . MET B 1 1 ? -4.992 33.094 -3.725 1 92.12 1 MET B CA 1
ATOM 2657 C C . MET B 1 1 ? -4.883 31.594 -3.477 1 92.12 1 MET B C 1
ATOM 2659 O O . MET B 1 1 ? -5.859 30.875 -3.645 1 92.12 1 MET B O 1
ATOM 2663 N N . GLN B 1 2 ? -3.67 31.109 -3.322 1 98 2 GLN B N 1
ATOM 2664 C CA . GLN B 1 2 ? -3.355 29.719 -3.006 1 98 2 GLN B CA 1
ATOM 2665 C C . GLN B 1 2 ? -2.629 29.609 -1.668 1 98 2 GLN B C 1
ATOM 2667 O O . GLN B 1 2 ? -1.909 30.531 -1.271 1 98 2 GLN B O 1
ATOM 2672 N N . ALA B 1 3 ? -2.916 28.484 -0.985 1 98.88 3 ALA B N 1
ATOM 2673 C CA . ALA B 1 3 ? -2.27 28.359 0.319 1 98.88 3 ALA B CA 1
ATOM 2674 C C . ALA B 1 3 ? -2.035 26.891 0.677 1 98.88 3 ALA B C 1
ATOM 2676 O O . ALA B 1 3 ? -2.797 26.016 0.26 1 98.88 3 ALA B O 1
ATOM 2677 N N . TYR B 1 4 ? -0.943 26.656 1.368 1 98.94 4 TYR B N 1
ATOM 2678 C CA . TYR B 1 4 ? -0.826 25.438 2.148 1 98.94 4 TYR B CA 1
ATOM 2679 C C . TYR B 1 4 ? -1.67 25.516 3.414 1 98.94 4 TYR B C 1
ATOM 2681 O O . TYR B 1 4 ? -1.716 26.547 4.074 1 98.94 4 TYR B O 1
ATOM 2689 N N . VAL B 1 5 ? -2.369 24.469 3.717 1 98.94 5 VAL B N 1
ATOM 2690 C CA . VAL B 1 5 ? -3.195 24.438 4.918 1 98.94 5 VAL B CA 1
ATOM 2691 C C . VAL B 1 5 ? -2.852 23.188 5.742 1 98.94 5 VAL B C 1
ATOM 2693 O O . VAL B 1 5 ? -2.65 22.109 5.188 1 98.94 5 VAL B O 1
ATOM 2696 N N . THR B 1 6 ? -2.674 23.328 7.027 1 98.88 6 THR B N 1
ATOM 2697 C CA . THR B 1 6 ? -2.537 22.219 7.965 1 98.88 6 THR B CA 1
ATOM 2698 C C . THR B 1 6 ? -3.521 22.359 9.125 1 98.88 6 THR B C 1
ATOM 2700 O O . THR B 1 6 ? -4.254 23.359 9.203 1 98.88 6 THR B O 1
ATOM 2703 N N . LEU B 1 7 ? -3.637 21.328 9.953 1 98.69 7 LEU B N 1
ATOM 2704 C CA . LEU B 1 7 ? -4.562 21.297 11.078 1 98.69 7 LEU B CA 1
ATOM 2705 C C . LEU B 1 7 ? -3.842 20.906 12.367 1 98.69 7 LEU B C 1
ATOM 2707 O O . LEU B 1 7 ? -3.102 19.922 12.391 1 98.69 7 LEU B O 1
ATOM 2711 N N . VAL B 1 8 ? -4.008 21.688 13.375 1 97.88 8 VAL B N 1
ATOM 2712 C CA . VAL B 1 8 ? -3.59 21.359 14.734 1 97.88 8 VAL B CA 1
ATOM 2713 C C . VAL B 1 8 ? -4.805 21.359 15.664 1 97.88 8 VAL B C 1
ATOM 2715 O O . VAL B 1 8 ? -5.324 22.422 16 1 97.88 8 VAL B O 1
ATOM 2718 N N . ALA B 1 9 ? -5.168 20.203 16.047 1 95.94 9 ALA B N 1
ATOM 2719 C CA . ALA B 1 9 ? -6.375 20.078 16.875 1 95.94 9 ALA B CA 1
ATOM 2720 C C . ALA B 1 9 ? -6.023 19.969 18.344 1 95.94 9 ALA B C 1
ATOM 2722 O O . ALA B 1 9 ? -6.883 20.172 19.219 1 95.94 9 ALA B O 1
ATOM 2723 N N . THR B 1 10 ? -4.805 19.547 18.656 1 93.5 10 THR B N 1
ATOM 2724 C CA . THR B 1 10 ? -4.293 19.453 20.016 1 93.5 10 THR B CA 1
ATOM 2725 C C . THR B 1 10 ? -2.865 19.984 20.094 1 93.5 10 THR B C 1
ATOM 2727 O O . THR B 1 10 ? -2.164 20.047 19.078 1 93.5 10 THR B O 1
ATOM 2730 N N . ASP B 1 11 ? -2.447 20.297 21.312 1 93.62 11 ASP B N 1
ATOM 2731 C CA . ASP B 1 11 ? -1.114 20.844 21.516 1 93.62 11 ASP B CA 1
ATOM 2732 C C . ASP B 1 11 ? -0.035 19.875 21.062 1 93.62 11 ASP B C 1
ATOM 2734 O O . ASP B 1 11 ? 1.036 20.281 20.609 1 93.62 11 ASP B O 1
ATOM 2738 N N . SER B 1 12 ? -0.311 18.641 21.109 1 91.81 12 SER B N 1
ATOM 2739 C CA . SER B 1 12 ? 0.691 17.609 20.859 1 91.81 12 SER B CA 1
ATOM 2740 C C . SER B 1 12 ? 1.156 17.641 19.406 1 91.81 12 SER B C 1
ATOM 2742 O O . SER B 1 12 ? 2.229 17.125 19.094 1 91.81 12 SER B O 1
ATOM 2744 N N . TYR B 1 13 ? 0.42 18.234 18.516 1 94.94 13 TYR B N 1
ATOM 2745 C CA . TYR B 1 13 ? 0.775 18.219 17.109 1 94.94 13 TYR B CA 1
ATOM 2746 C C . TYR B 1 13 ? 1.415 19.547 16.688 1 94.94 13 TYR B C 1
ATOM 2748 O O . TYR B 1 13 ? 1.809 19.719 15.531 1 94.94 13 TYR B O 1
ATOM 2756 N N . ALA B 1 14 ? 1.536 20.453 17.609 1 96.06 14 ALA B N 1
ATOM 2757 C CA . ALA B 1 14 ? 2.041 21.781 17.297 1 96.06 14 ALA B CA 1
ATOM 2758 C C . ALA B 1 14 ? 3.463 21.719 16.75 1 96.06 14 ALA B C 1
ATOM 2760 O O . ALA B 1 14 ? 3.799 22.422 15.789 1 96.06 14 ALA B O 1
ATOM 2761 N N . ALA B 1 15 ? 4.281 20.859 17.328 1 96 15 ALA B N 1
ATOM 2762 C CA . ALA B 1 15 ? 5.664 20.719 16.875 1 96 15 ALA B CA 1
ATOM 2763 C C . ALA B 1 15 ? 5.727 20.328 15.406 1 96 15 ALA B C 1
ATOM 2765 O O . ALA B 1 15 ? 6.57 20.828 14.656 1 96 15 ALA B O 1
ATOM 2766 N N . GLY B 1 16 ? 4.855 19.422 15.016 1 98 16 GLY B N 1
ATOM 2767 C CA . GLY B 1 16 ? 4.797 19.016 13.617 1 98 16 GLY B CA 1
ATOM 2768 C C . GLY B 1 16 ? 4.453 20.156 12.68 1 98 16 GLY B C 1
ATOM 2769 O O . GLY B 1 16 ? 5.102 20.328 11.641 1 98 16 GLY B O 1
ATOM 2770 N N . ALA B 1 17 ? 3.502 20.938 13.062 1 98.56 17 ALA B N 1
ATOM 2771 C CA . ALA B 1 17 ? 3.064 22.062 12.242 1 98.56 17 ALA B CA 1
ATOM 2772 C C . ALA B 1 17 ? 4.16 23.125 12.125 1 98.56 17 ALA B C 1
ATOM 2774 O O . ALA B 1 17 ? 4.348 23.719 11.062 1 98.56 17 ALA B O 1
ATOM 2775 N N . LEU B 1 18 ? 4.832 23.375 13.234 1 97.88 18 LEU B N 1
ATOM 2776 C CA . LEU B 1 18 ? 5.922 24.344 13.234 1 97.88 18 LEU B CA 1
ATOM 2777 C C . LEU B 1 18 ? 7.02 23.938 12.258 1 97.88 18 LEU B C 1
ATOM 2779 O O . LEU B 1 18 ? 7.43 24.719 11.406 1 97.88 18 LEU B O 1
ATOM 2783 N N . VAL B 1 19 ? 7.457 22.703 12.383 1 98.38 19 VAL B N 1
ATOM 2784 C CA . VAL B 1 19 ? 8.516 22.203 11.516 1 98.38 19 VAL B CA 1
ATOM 2785 C C . VAL B 1 19 ? 8.047 22.219 10.062 1 98.38 19 VAL B C 1
ATOM 2787 O O . VAL B 1 19 ? 8.812 22.578 9.156 1 98.38 19 VAL B O 1
ATOM 2790 N N . LEU B 1 20 ? 6.812 21.828 9.828 1 98.81 20 LEU B N 1
ATOM 2791 C CA . LEU B 1 20 ? 6.234 21.812 8.484 1 98.81 20 LEU B CA 1
ATOM 2792 C C . LEU B 1 20 ? 6.301 23.203 7.863 1 98.81 20 LEU B C 1
ATOM 2794 O O . LEU B 1 20 ? 6.73 23.359 6.719 1 98.81 20 LEU B O 1
ATOM 2798 N N . ALA B 1 21 ? 5.91 24.219 8.562 1 98.75 21 ALA B N 1
ATOM 2799 C CA . ALA B 1 21 ? 5.914 25.594 8.07 1 98.75 21 ALA B CA 1
ATOM 2800 C C . ALA B 1 21 ? 7.328 26.047 7.711 1 98.75 21 ALA B C 1
ATOM 2802 O O . ALA B 1 21 ? 7.562 26.578 6.625 1 98.75 21 ALA B O 1
ATOM 2803 N N . HIS B 1 22 ? 8.25 25.812 8.641 1 98.31 22 HIS B N 1
ATOM 2804 C CA . HIS B 1 22 ? 9.633 26.188 8.375 1 98.31 22 HIS B CA 1
ATOM 2805 C C . HIS B 1 22 ? 10.18 25.469 7.152 1 98.31 22 HIS B C 1
ATOM 2807 O O . HIS B 1 22 ? 10.859 26.062 6.32 1 98.31 22 HIS B O 1
ATOM 2813 N N . ARG B 1 23 ? 9.875 24.188 7.105 1 98.31 23 ARG B N 1
ATOM 2814 C CA . ARG B 1 23 ? 10.414 23.359 6.031 1 98.31 23 ARG B CA 1
ATOM 2815 C C . ARG B 1 23 ? 9.922 23.844 4.668 1 98.31 23 ARG B C 1
ATOM 2817 O O . ARG B 1 23 ? 10.68 23.844 3.695 1 98.31 23 ARG B O 1
ATOM 2824 N N . LEU B 1 24 ? 8.648 24.188 4.531 1 98.81 24 LEU B N 1
ATOM 2825 C CA . LEU B 1 24 ? 8.102 24.719 3.287 1 98.81 24 LEU B CA 1
ATOM 2826 C C . LEU B 1 24 ? 8.859 25.953 2.85 1 98.81 24 LEU B C 1
ATOM 2828 O O . LEU B 1 24 ? 9.227 26.094 1.68 1 98.81 24 LEU B O 1
ATOM 2832 N N . ARG B 1 25 ? 9.188 26.797 3.729 1 98.44 25 ARG B N 1
ATOM 2833 C CA . ARG B 1 25 ? 9.914 28.031 3.42 1 98.44 25 ARG B CA 1
ATOM 2834 C C . ARG B 1 25 ? 11.367 27.734 3.076 1 98.44 25 ARG B C 1
ATOM 2836 O O . ARG B 1 25 ? 11.922 28.312 2.137 1 98.44 25 ARG B O 1
ATOM 2843 N N . ASP B 1 26 ? 11.969 26.828 3.875 1 98.19 26 ASP B N 1
ATOM 2844 C CA . ASP B 1 26 ? 13.344 26.422 3.594 1 98.19 26 ASP B CA 1
ATOM 2845 C C . ASP B 1 26 ? 13.492 25.938 2.156 1 98.19 26 ASP B C 1
ATOM 2847 O O . ASP B 1 26 ? 14.539 26.109 1.535 1 98.19 26 ASP B O 1
ATOM 2851 N N . LEU B 1 27 ? 12.461 25.328 1.703 1 98.38 27 LEU B N 1
ATOM 2852 C CA . LEU B 1 27 ? 12.508 24.688 0.389 1 98.38 27 LEU B CA 1
ATOM 2853 C C . LEU B 1 27 ? 12.133 25.688 -0.706 1 98.38 27 LEU B C 1
ATOM 2855 O O . LEU B 1 27 ? 12.031 25.312 -1.878 1 98.38 27 LEU B O 1
ATOM 2859 N N . GLY B 1 28 ? 11.812 26.891 -0.285 1 98.31 28 GLY B N 1
ATOM 2860 C CA . GLY B 1 28 ? 11.727 27.969 -1.253 1 98.31 28 GLY B CA 1
ATOM 2861 C C . GLY B 1 28 ? 10.305 28.391 -1.555 1 98.31 28 GLY B C 1
ATOM 2862 O O . GLY B 1 28 ? 10.062 29.203 -2.455 1 98.31 28 GLY B O 1
ATOM 2863 N N . SER B 1 29 ? 9.367 27.891 -0.825 1 98.44 29 SER B N 1
ATOM 2864 C CA . SER B 1 29 ? 7.988 28.266 -1.127 1 98.44 29 SER B CA 1
ATOM 2865 C C . SER B 1 29 ? 7.676 29.656 -0.603 1 98.44 29 SER B C 1
ATOM 2867 O O . SER B 1 29 ? 8.086 30.031 0.501 1 98.44 29 SER B O 1
ATOM 2869 N N . SER B 1 30 ? 6.887 30.375 -1.421 1 97.38 30 SER B N 1
ATOM 2870 C CA . SER B 1 30 ? 6.398 31.688 -0.999 1 97.38 30 SER B CA 1
ATOM 2871 C C . SER B 1 30 ? 4.891 31.672 -0.773 1 97.38 30 SER B C 1
ATOM 2873 O O . SER B 1 30 ? 4.281 32.719 -0.547 1 97.38 30 SER B O 1
ATOM 2875 N N . LYS B 1 31 ? 4.324 30.484 -0.906 1 98.12 31 LYS B N 1
ATOM 2876 C CA . LYS B 1 31 ? 2.883 30.359 -0.708 1 98.12 31 LYS B CA 1
ATOM 2877 C C . LYS B 1 31 ? 2.5 30.656 0.739 1 98.12 31 LYS B C 1
ATOM 2879 O O . LYS B 1 31 ? 3.295 30.438 1.655 1 98.12 31 LYS B O 1
ATOM 2884 N N . GLU B 1 32 ? 1.329 31.188 0.884 1 98.38 32 GLU B N 1
ATOM 2885 C CA . GLU B 1 32 ? 0.81 31.375 2.236 1 98.38 32 GLU B CA 1
ATOM 2886 C C . GLU B 1 32 ? 0.649 30.031 2.949 1 98.38 32 GLU B C 1
ATOM 2888 O O . GLU B 1 32 ? 0.304 29.031 2.324 1 98.38 32 GLU B O 1
ATOM 2893 N N . ILE B 1 33 ? 0.957 30.031 4.258 1 98.81 33 ILE B N 1
ATOM 2894 C CA . ILE B 1 33 ? 0.788 28.844 5.09 1 98.81 33 ILE B CA 1
ATOM 2895 C C . ILE B 1 33 ? -0.268 29.125 6.16 1 98.81 33 ILE B C 1
ATOM 2897 O O . ILE B 1 33 ? -0.111 30.031 6.984 1 98.81 33 ILE B O 1
ATOM 2901 N N . VAL B 1 34 ? -1.314 28.359 6.098 1 98.88 34 VAL B N 1
ATOM 2902 C CA . VAL B 1 34 ? -2.447 28.531 7 1 98.88 34 VAL B CA 1
ATOM 2903 C C . VAL B 1 34 ? -2.535 27.328 7.945 1 98.88 34 VAL B C 1
ATOM 2905 O O . VAL B 1 34 ? -2.334 26.188 7.531 1 98.88 34 VAL B O 1
ATOM 2908 N N . CYS B 1 35 ? -2.803 27.562 9.203 1 98.88 35 CYS B N 1
ATOM 2909 C CA . CYS B 1 35 ? -3.021 26.516 10.188 1 98.88 35 CYS B CA 1
ATOM 2910 C C . CYS B 1 35 ? -4.41 26.641 10.812 1 98.88 35 CYS B C 1
ATOM 2912 O O . CYS B 1 35 ? -4.723 27.625 11.461 1 98.88 35 CYS B O 1
ATOM 2914 N N . LEU B 1 36 ? -5.254 25.656 10.562 1 98.81 36 LEU B N 1
ATOM 2915 C CA . LEU B 1 36 ? -6.5 25.547 11.312 1 98.81 36 LEU B CA 1
ATOM 2916 C C . LEU B 1 36 ? -6.238 25.125 12.75 1 98.81 36 LEU B C 1
ATOM 2918 O O . LEU B 1 36 ? -5.488 24.172 12.992 1 98.81 36 LEU B O 1
ATOM 2922 N N . VAL B 1 37 ? -6.824 25.781 13.688 1 98.31 37 VAL B N 1
ATOM 2923 C CA . VAL B 1 37 ? -6.66 25.453 15.094 1 98.31 37 VAL B CA 1
ATOM 2924 C C . VAL B 1 37 ? -8.031 25.344 15.766 1 98.31 37 VAL B C 1
ATOM 2926 O O . VAL B 1 37 ? -8.945 26.109 15.438 1 98.31 37 VAL B O 1
ATOM 2929 N N . THR B 1 38 ? -8.164 24.391 16.609 1 97.31 38 THR B N 1
ATOM 2930 C CA . THR B 1 38 ? -9.398 24.219 17.359 1 97.31 38 THR B CA 1
ATOM 2931 C C . THR B 1 38 ? -9.281 24.844 18.75 1 97.31 38 THR B C 1
ATOM 2933 O O . THR B 1 38 ? -8.188 25.234 19.172 1 97.31 38 THR B O 1
ATOM 2936 N N . PRO B 1 39 ? -10.422 24.875 19.5 1 95.62 39 PRO B N 1
ATOM 2937 C CA . PRO B 1 39 ? -10.391 25.453 20.844 1 95.62 39 PRO B CA 1
ATOM 2938 C C . PRO B 1 39 ? -9.578 24.625 21.828 1 95.62 39 PRO B C 1
ATOM 2940 O O . PRO B 1 39 ? -9.25 25.094 22.922 1 95.62 39 PRO B O 1
ATOM 2943 N N . ASN B 1 40 ? -9.227 23.438 21.484 1 94.06 40 ASN B N 1
ATOM 2944 C CA . ASN B 1 40 ? -8.461 22.562 22.375 1 94.06 40 ASN B CA 1
ATOM 2945 C C . ASN B 1 40 ? -6.977 22.938 22.375 1 94.06 40 ASN B C 1
ATOM 2947 O O . ASN B 1 40 ? -6.215 22.469 23.219 1 94.06 40 ASN B O 1
ATOM 2951 N N . VAL B 1 41 ? -6.59 23.734 21.5 1 95.75 41 VAL B N 1
ATOM 2952 C CA . VAL B 1 41 ? -5.199 24.172 21.438 1 95.75 41 VAL B CA 1
ATOM 2953 C C . VAL B 1 41 ? -4.996 25.359 22.359 1 95.75 41 VAL B C 1
ATOM 2955 O O . VAL B 1 41 ? -5.75 26.344 22.312 1 95.75 41 VAL B O 1
ATOM 2958 N N . SER B 1 42 ? -3.988 25.297 23.188 1 94.62 42 SER B N 1
ATOM 2959 C CA . SER B 1 42 ? -3.752 26.328 24.203 1 94.62 42 SER B CA 1
ATOM 2960 C C . SER B 1 42 ? -3.373 27.656 23.562 1 94.62 42 SER B C 1
ATOM 2962 O O . SER B 1 42 ? -2.857 27.688 22.438 1 94.62 42 SER B O 1
ATOM 2964 N N . SER B 1 43 ? -3.658 28.719 24.234 1 93.94 43 SER B N 1
ATOM 2965 C CA . SER B 1 43 ? -3.34 30.062 23.734 1 93.94 43 SER B CA 1
ATOM 2966 C C . SER B 1 43 ? -1.843 30.219 23.5 1 93.94 43 SER B C 1
ATOM 2968 O O . SER B 1 43 ? -1.429 30.891 22.547 1 93.94 43 SER B O 1
ATOM 2970 N N . GLN B 1 44 ? -1.079 29.609 24.344 1 90.75 44 GLN B N 1
ATOM 2971 C CA . GLN B 1 44 ? 0.372 29.688 24.219 1 90.75 44 GLN B CA 1
ATOM 2972 C C . GLN B 1 44 ? 0.83 29.062 22.891 1 90.75 44 GLN B C 1
ATOM 2974 O O . GLN B 1 44 ? 1.656 29.641 22.188 1 90.75 44 GLN B O 1
ATOM 2979 N N . VAL B 1 45 ? 0.316 27.953 22.656 1 93.94 45 VAL B N 1
ATOM 2980 C CA . VAL B 1 45 ? 0.67 27.25 21.422 1 93.94 45 VAL B CA 1
ATOM 2981 C C . VAL B 1 45 ? 0.171 28.031 20.219 1 93.94 45 VAL B C 1
ATOM 2983 O O . VAL B 1 45 ? 0.864 28.125 19.203 1 93.94 45 VAL B O 1
ATOM 2986 N N . GLN B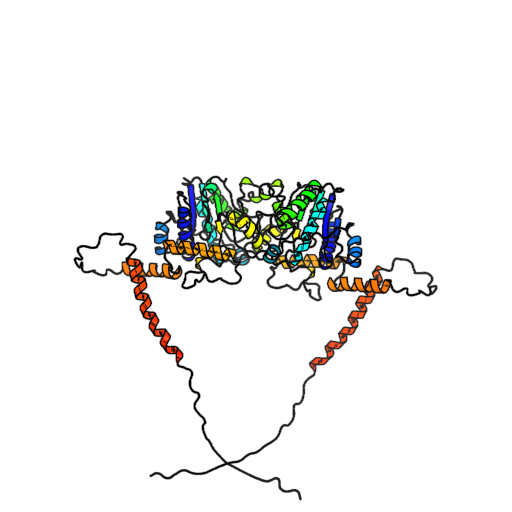 1 46 ? -0.972 28.562 20.312 1 96.31 46 GLN B N 1
ATOM 2987 C CA . GLN B 1 46 ? -1.503 29.375 19.219 1 96.31 46 GLN B CA 1
ATOM 2988 C C . GLN B 1 46 ? -0.593 30.562 18.938 1 96.31 46 GLN B C 1
ATOM 2990 O O . GLN B 1 46 ? -0.364 30.922 17.781 1 96.31 46 GLN B O 1
ATOM 2995 N N . ASP B 1 47 ? -0.11 31.172 19.969 1 94.19 47 ASP B N 1
ATOM 2996 C CA . ASP B 1 47 ? 0.793 32.312 19.812 1 94.19 47 ASP B CA 1
ATOM 2997 C C . ASP B 1 47 ? 2.061 31.906 19.062 1 94.19 47 ASP B C 1
ATOM 2999 O O . ASP B 1 47 ? 2.52 32.625 18.172 1 94.19 47 ASP B O 1
ATOM 3003 N N . ILE B 1 48 ? 2.549 30.828 19.422 1 93.12 48 ILE B N 1
ATOM 3004 C CA . ILE B 1 48 ? 3.764 30.328 18.781 1 93.12 48 ILE B CA 1
ATOM 3005 C C . ILE B 1 48 ? 3.486 30.031 17.312 1 93.12 48 ILE B C 1
ATOM 3007 O O . ILE B 1 48 ? 4.27 30.406 16.438 1 93.12 48 ILE B O 1
ATOM 3011 N N . LEU B 1 49 ? 2.441 29.328 17.047 1 97.25 49 LEU B N 1
ATOM 3012 C CA . LEU B 1 49 ? 2.062 28.984 15.688 1 97.25 49 LEU B CA 1
ATOM 3013 C C . LEU B 1 49 ? 1.844 30.234 14.844 1 97.25 49 LEU B C 1
ATOM 3015 O O . LEU B 1 49 ? 2.16 30.25 13.648 1 97.25 49 LEU B O 1
ATOM 3019 N N . SER B 1 50 ? 1.34 31.281 15.422 1 97.25 50 SER B N 1
ATOM 3020 C CA . SER B 1 50 ? 1.006 32.5 14.703 1 97.25 50 SER B CA 1
ATOM 3021 C C . SER B 1 50 ? 2.26 33.188 14.188 1 97.25 50 SER B C 1
ATOM 3023 O O . SER B 1 50 ? 2.182 34.062 13.297 1 97.25 50 SER B O 1
ATOM 3025 N N . ASN B 1 51 ? 3.398 32.844 14.711 1 95.44 51 ASN B N 1
ATOM 3026 C CA . ASN B 1 51 ? 4.66 33.406 14.242 1 95.44 51 ASN B CA 1
ATOM 3027 C C . ASN B 1 51 ? 5.07 32.812 12.891 1 95.44 51 ASN B C 1
ATOM 3029 O O . ASN B 1 51 ? 5.895 33.406 12.188 1 95.44 51 ASN B O 1
ATOM 3033 N N . VAL B 1 52 ? 4.465 31.672 12.539 1 97 52 VAL B N 1
ATOM 3034 C CA . VAL B 1 52 ? 4.992 31 11.352 1 97 52 VAL B CA 1
ATOM 3035 C C . VAL B 1 52 ? 3.848 30.688 10.391 1 97 52 VAL B C 1
ATOM 3037 O O . VAL B 1 52 ? 4.082 30.359 9.227 1 97 52 VAL B O 1
ATOM 3040 N N . CYS B 1 53 ? 2.629 30.812 10.805 1 97.44 53 CYS B N 1
ATOM 3041 C CA . CYS B 1 53 ? 1.464 30.531 9.977 1 97.44 53 CYS B CA 1
ATOM 3042 C C . CYS B 1 53 ? 0.352 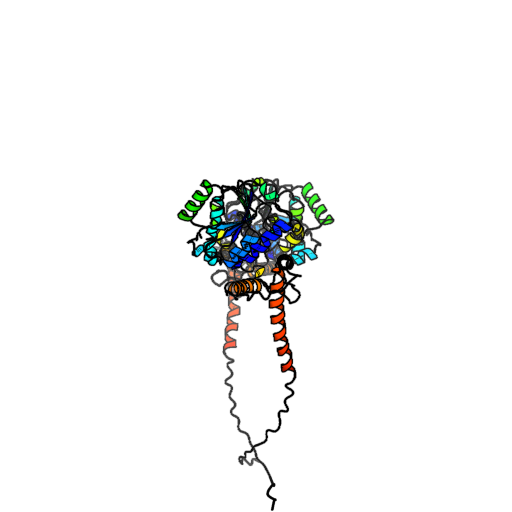31.531 10.227 1 97.44 53 CYS B C 1
ATOM 3044 O O . CYS B 1 53 ? 0.333 32.188 11.273 1 97.44 53 CYS B O 1
ATOM 3046 N N . THR B 1 54 ? -0.518 31.734 9.25 1 98.44 54 THR B N 1
ATOM 3047 C CA . THR B 1 54 ? -1.797 32.375 9.492 1 98.44 54 THR B CA 1
ATOM 3048 C C . THR B 1 54 ? -2.766 31.438 10.195 1 98.44 54 THR B C 1
ATOM 3050 O O . THR B 1 54 ? -3.078 30.375 9.688 1 98.44 54 THR B O 1
ATOM 3053 N N . LEU B 1 55 ? -3.238 31.844 11.352 1 98.56 55 LEU B N 1
ATOM 3054 C CA . LEU B 1 55 ? -4.137 30.969 12.109 1 98.56 55 LEU B CA 1
ATOM 3055 C C . LEU B 1 55 ? -5.586 31.203 11.703 1 98.56 55 LEU B C 1
ATOM 3057 O O . LEU B 1 55 ? -6 32.344 11.492 1 98.56 55 LEU B O 1
ATOM 3061 N N . VAL B 1 56 ? -6.32 30.219 11.562 1 98.56 56 VAL B N 1
ATOM 3062 C CA . VAL B 1 56 ? -7.77 30.25 11.391 1 98.56 56 VAL B CA 1
ATOM 3063 C C . VAL B 1 56 ? -8.43 29.375 12.453 1 98.56 56 VAL B C 1
ATOM 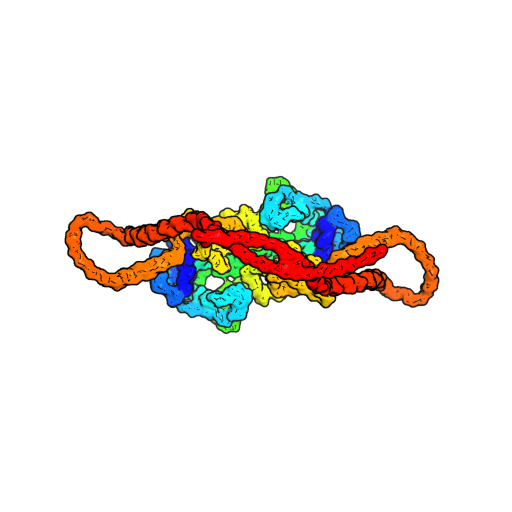3065 O O . VAL B 1 56 ? -8.219 28.156 12.492 1 98.56 56 VAL B O 1
ATOM 3068 N N . GLN B 1 57 ? -9.211 30 13.281 1 98.06 57 GLN B N 1
ATOM 3069 C CA . GLN B 1 57 ? -9.945 29.266 14.312 1 98.06 57 GLN B CA 1
ATOM 3070 C C . GLN B 1 57 ? -11.133 28.516 13.719 1 98.06 57 GLN B C 1
ATOM 3072 O O . GLN B 1 57 ? -11.93 29.094 12.969 1 98.06 57 GLN B O 1
ATOM 3077 N N . VAL B 1 58 ? -11.266 27.234 14.07 1 97.75 58 VAL B N 1
ATOM 3078 C CA . VAL B 1 58 ? -12.398 26.453 13.586 1 97.75 58 VAL B CA 1
ATOM 3079 C C . VAL B 1 58 ? -12.992 25.641 14.734 1 97.75 58 VAL B C 1
ATOM 3081 O O . VAL B 1 58 ? -12.289 25.297 15.688 1 97.75 58 VAL B O 1
ATOM 3084 N N . ASP B 1 59 ? -14.266 25.312 14.586 1 95.75 59 ASP B N 1
ATOM 3085 C CA . ASP B 1 59 ? -14.922 24.453 15.562 1 95.75 59 ASP B CA 1
ATOM 3086 C C . ASP B 1 59 ? -14.477 23 15.391 1 95.75 59 ASP B C 1
ATOM 3088 O O . ASP B 1 59 ? -14.273 22.531 14.273 1 95.75 59 ASP B O 1
ATOM 3092 N N . THR B 1 60 ? -14.375 22.359 16.547 1 95.44 60 THR B N 1
ATOM 3093 C CA . THR B 1 60 ? -14.07 20.922 16.5 1 95.44 60 THR B CA 1
ATOM 3094 C C . THR B 1 60 ? -15.266 20.141 15.969 1 95.44 60 THR B C 1
ATOM 3096 O O . THR B 1 60 ? -16.391 20.312 16.438 1 95.44 60 THR B O 1
ATOM 3099 N N . LEU B 1 61 ? -15.047 19.375 14.961 1 92.94 61 LEU B N 1
ATOM 3100 C CA . LEU B 1 61 ? -16.031 18.406 14.484 1 92.94 61 LEU B CA 1
ATOM 3101 C C . LEU B 1 61 ? -15.609 16.984 14.836 1 92.94 61 LEU B C 1
ATOM 3103 O O . LEU B 1 61 ? -14.5 16.562 14.508 1 92.94 61 LEU B O 1
ATOM 3107 N N . ARG B 1 62 ? -16.469 16.219 15.453 1 90.75 62 ARG B N 1
ATOM 3108 C CA . ARG B 1 62 ? -16.141 14.883 15.93 1 90.75 62 ARG B CA 1
ATOM 3109 C C . ARG B 1 62 ? -16.922 13.82 15.164 1 90.75 62 ARG B C 1
ATOM 3111 O O . ARG B 1 62 ? -18.078 14.023 14.812 1 90.75 62 ARG B O 1
ATOM 3118 N N . SER B 1 63 ? -16.203 12.727 14.961 1 88.81 63 SER B N 1
ATOM 3119 C CA . SER B 1 63 ? -16.875 11.531 14.453 1 88.81 63 SER B CA 1
ATOM 3120 C C . SER B 1 63 ? -17.5 10.734 15.586 1 88.81 63 SER B C 1
ATOM 3122 O O . SER B 1 63 ? -16.969 10.672 16.688 1 88.81 63 SER B O 1
ATOM 3124 N N . SER B 1 64 ? -18.672 10.133 15.312 1 85.06 64 SER B N 1
ATOM 3125 C CA . SER B 1 64 ? -19.328 9.289 16.297 1 85.06 64 SER B CA 1
ATOM 3126 C C . SER B 1 64 ? -19.141 7.809 15.977 1 85.06 64 SER B C 1
ATOM 3128 O O . SER B 1 64 ? -19.766 6.945 16.594 1 85.06 64 SER B O 1
ATOM 3130 N N . ASP B 1 65 ? -18.25 7.551 15.062 1 86.69 65 ASP B N 1
ATOM 3131 C CA . ASP B 1 65 ? -18.031 6.172 14.641 1 86.69 65 ASP B CA 1
ATOM 3132 C C . ASP B 1 65 ? -16.969 5.492 15.508 1 86.69 65 ASP B C 1
ATOM 3134 O O . ASP B 1 65 ? -15.898 5.121 15.008 1 86.69 65 ASP B O 1
ATOM 3138 N N . HIS B 1 66 ? -17.359 5.184 16.672 1 84.25 66 HIS B N 1
ATOM 3139 C CA . HIS B 1 66 ? -16.422 4.668 17.672 1 84.25 66 HIS B CA 1
ATOM 3140 C C . HIS B 1 66 ? -15.938 3.271 17.297 1 84.25 66 HIS B C 1
ATOM 3142 O O . HIS B 1 66 ? -14.758 2.947 17.484 1 84.25 66 HIS B O 1
ATOM 3148 N N . GLU B 1 67 ? -16.75 2.482 16.781 1 81.44 67 GLU B N 1
ATOM 3149 C CA . GLU B 1 67 ? -16.391 1.116 16.422 1 81.44 67 GLU B CA 1
ATOM 3150 C C . GLU B 1 67 ? -15.312 1.099 15.352 1 81.44 67 GLU B C 1
ATOM 3152 O O . GLU B 1 67 ? -14.336 0.346 15.453 1 81.44 67 GLU B O 1
ATOM 3157 N N . ASN B 1 68 ? -15.469 1.924 14.414 1 82 68 ASN B N 1
ATOM 3158 C CA . ASN B 1 68 ? -14.508 1.962 13.312 1 82 68 ASN B CA 1
ATOM 3159 C C . ASN B 1 68 ? -13.18 2.574 13.75 1 82 68 ASN B C 1
ATOM 3161 O O . ASN B 1 68 ? -12.117 2.172 13.273 1 82 68 ASN B O 1
ATOM 3165 N N . LEU B 1 69 ? -13.273 3.496 14.617 1 84.25 69 LEU B N 1
ATOM 3166 C CA . LEU B 1 69 ? -12.055 4.059 15.18 1 84.25 69 LEU B CA 1
ATOM 3167 C C . LEU B 1 69 ? -11.297 3.01 15.992 1 84.25 69 LEU B C 1
ATOM 3169 O O . LEU B 1 69 ? -10.062 2.967 15.969 1 84.25 69 LEU B O 1
ATOM 3173 N N . GLN B 1 70 ? -12.047 2.232 16.672 1 81.38 70 GLN B N 1
ATOM 3174 C CA . GLN B 1 70 ? -11.438 1.133 17.406 1 81.38 70 GLN B CA 1
ATOM 3175 C C . GLN B 1 70 ? -10.773 0.138 16.469 1 81.38 70 GLN B C 1
ATOM 3177 O O . GLN B 1 70 ? -9.672 -0.354 16.734 1 81.38 70 GLN B O 1
ATOM 3182 N N . LEU B 1 71 ? -11.406 -0.171 15.406 1 76.88 71 LEU B N 1
ATOM 3183 C CA . LEU B 1 71 ? -10.859 -1.065 14.391 1 76.88 71 LEU B CA 1
ATOM 3184 C C . LEU B 1 71 ? -9.555 -0.511 13.828 1 76.88 71 LEU B C 1
ATOM 3186 O O . LEU B 1 71 ? -8.625 -1.269 13.539 1 76.88 71 LEU B O 1
ATOM 3190 N N . LEU B 1 72 ? -9.523 0.794 13.719 1 77.56 72 LEU B N 1
ATOM 3191 C CA . LEU B 1 72 ? -8.32 1.473 13.25 1 77.56 72 LEU B CA 1
ATOM 3192 C C . LEU B 1 72 ? -7.238 1.462 14.32 1 77.56 72 LEU B C 1
ATOM 3194 O O . LEU B 1 72 ? -6.055 1.64 14.016 1 77.56 72 LEU B O 1
ATOM 3198 N N . GLY B 1 73 ? -7.621 1.244 15.555 1 76.38 73 GLY B N 1
ATOM 3199 C CA . GLY B 1 73 ? -6.715 1.293 16.688 1 76.38 73 GLY B CA 1
ATOM 3200 C C . GLY B 1 73 ? -6.379 2.707 17.125 1 76.38 73 GLY B C 1
ATOM 3201 O O . GLY B 1 73 ? -5.328 2.943 17.734 1 76.38 73 GLY B O 1
ATOM 3202 N N . ARG B 1 74 ? -7.266 3.646 16.656 1 85.62 74 ARG B N 1
ATOM 3203 C CA . ARG B 1 74 ? -6.992 5.055 16.922 1 85.62 74 ARG B CA 1
ATOM 3204 C C . ARG B 1 74 ? -8.258 5.785 17.375 1 85.62 74 ARG B C 1
ATOM 3206 O O . ARG B 1 74 ? -8.727 6.695 16.688 1 85.62 74 ARG B O 1
ATOM 3213 N N . PRO B 1 75 ? -8.695 5.539 18.594 1 82.62 75 PRO B N 1
ATOM 3214 C CA . PRO B 1 75 ? -9.938 6.168 19.078 1 82.62 75 PRO B CA 1
ATOM 3215 C C . PRO B 1 75 ? -9.812 7.684 19.203 1 82.62 75 PRO B C 1
ATOM 3217 O O . PRO B 1 75 ? -10.812 8.398 19.109 1 82.62 75 PRO B O 1
ATOM 3220 N N . GLU B 1 76 ? -8.586 8.156 19.281 1 80.75 76 GLU B N 1
ATOM 3221 C CA . GLU B 1 76 ? -8.367 9.586 19.5 1 80.75 76 GLU B CA 1
ATOM 3222 C C . GLU B 1 76 ? -8.609 10.383 18.234 1 80.75 76 GLU B C 1
ATOM 3224 O O . GLU B 1 76 ? -8.68 11.617 18.266 1 80.75 76 GLU B O 1
ATOM 3229 N N . LEU B 1 77 ? -8.812 9.656 17.141 1 83.56 77 LEU B N 1
ATOM 3230 C CA . LEU B 1 77 ? -8.945 10.352 15.867 1 83.56 77 LEU B CA 1
ATOM 3231 C C . LEU B 1 77 ? -10.391 10.758 15.609 1 83.56 77 LEU B C 1
ATOM 3233 O O . LEU B 1 77 ? -10.742 11.133 14.484 1 83.56 77 LEU B O 1
ATOM 3237 N N . ASP B 1 78 ? -11.18 10.789 16.609 1 86.88 78 ASP B N 1
ATOM 3238 C CA . ASP B 1 78 ? -12.578 11.195 16.484 1 86.88 78 ASP B CA 1
ATOM 3239 C C . ASP B 1 78 ? -12.688 12.672 16.109 1 86.88 78 ASP B C 1
ATOM 3241 O O . ASP B 1 78 ? -13.711 13.109 15.578 1 86.88 78 ASP B O 1
ATOM 3245 N N . ILE B 1 79 ? -11.617 13.422 16.312 1 88.75 79 ILE B N 1
ATOM 3246 C CA . ILE B 1 79 ? -11.641 14.859 16.078 1 88.75 79 ILE B CA 1
ATOM 3247 C C . ILE B 1 79 ? -11.219 15.164 14.641 1 88.75 79 ILE B C 1
ATOM 3249 O O . ILE B 1 79 ? -11.234 16.312 14.211 1 88.75 79 ILE B O 1
ATOM 3253 N N . THR B 1 80 ? -10.859 14.18 13.812 1 88.44 80 THR B N 1
ATOM 3254 C CA . THR B 1 80 ? -10.242 14.422 12.516 1 88.44 80 THR B CA 1
ATOM 3255 C C . THR B 1 80 ? -11.273 14.906 11.508 1 88.44 80 THR B C 1
ATOM 3257 O O . THR B 1 80 ? -10.914 15.43 10.445 1 88.44 80 THR B O 1
ATOM 3260 N N . PHE B 1 81 ? -12.57 14.875 11.852 1 94.06 81 PHE B N 1
ATOM 3261 C CA . PHE B 1 81 ? -13.57 15.484 10.992 1 94.06 81 PHE B CA 1
ATOM 3262 C C . PHE B 1 81 ? -13.375 16.984 10.906 1 94.06 81 PHE B C 1
ATOM 3264 O O . PHE B 1 81 ? -13.883 17.641 9.992 1 94.06 81 PHE B O 1
ATOM 3271 N N . THR B 1 82 ? -12.68 17.5 11.875 1 97.19 82 THR B N 1
ATOM 3272 C CA . THR B 1 82 ? -12.383 18.938 11.867 1 97.19 82 THR B CA 1
ATOM 3273 C C . THR B 1 82 ? -11.711 19.344 10.555 1 97.19 82 THR B C 1
ATOM 3275 O O . THR B 1 82 ? -11.867 20.469 10.102 1 97.19 82 THR B O 1
ATOM 3278 N N . LYS B 1 83 ? -11.031 18.391 9.945 1 97.94 83 LYS B N 1
ATOM 3279 C CA . LYS B 1 83 ? -10.336 18.609 8.68 1 97.94 83 LYS B CA 1
ATOM 3280 C C . LYS B 1 83 ? -11.281 19.156 7.613 1 97.94 83 LYS B C 1
ATOM 3282 O O . LYS B 1 83 ? -10.875 19.953 6.762 1 97.94 83 LYS B O 1
ATOM 3287 N N . ILE B 1 84 ? -12.57 18.844 7.633 1 97.69 84 ILE B N 1
ATOM 3288 C CA . ILE B 1 84 ? -13.516 19.203 6.586 1 97.69 84 ILE B CA 1
ATOM 3289 C C . ILE B 1 84 ? -13.742 20.719 6.586 1 97.69 84 ILE B C 1
ATOM 3291 O O . ILE B 1 84 ? -14.242 21.281 5.609 1 97.69 84 ILE B O 1
ATOM 3295 N N . GLN B 1 85 ? -13.352 21.391 7.734 1 97.88 85 GLN B N 1
ATOM 3296 C CA . GLN B 1 85 ? -13.523 22.828 7.871 1 97.88 85 GLN B CA 1
ATOM 3297 C C . GLN B 1 85 ? -12.734 23.578 6.801 1 97.88 85 GLN B C 1
ATOM 3299 O O . GLN B 1 85 ? -13.055 24.734 6.48 1 97.88 85 GLN B O 1
ATOM 3304 N N . LEU B 1 86 ? -11.734 22.906 6.242 1 98.44 86 LEU B N 1
ATOM 3305 C CA . LEU B 1 86 ? -10.867 23.625 5.305 1 98.44 86 LEU B CA 1
ATOM 3306 C C . LEU B 1 86 ? -11.633 23.984 4.035 1 98.44 86 LEU B C 1
ATOM 3308 O O . LEU B 1 86 ? -11.25 24.906 3.322 1 98.44 86 LEU B O 1
ATOM 3312 N N . TRP B 1 87 ? -12.727 23.297 3.691 1 98.69 87 TRP B N 1
ATOM 3313 C CA . TRP B 1 87 ? -13.484 23.594 2.479 1 98.69 87 TRP B CA 1
ATOM 3314 C C . TRP B 1 87 ? -14.258 24.891 2.627 1 98.69 87 TRP B C 1
ATOM 3316 O O . TRP B 1 87 ? -14.781 25.422 1.645 1 98.69 87 TRP B O 1
ATOM 3326 N N . LYS B 1 88 ? -14.273 25.469 3.855 1 98.06 88 LYS B N 1
ATOM 3327 C CA . LYS B 1 88 ? -14.922 26.75 4.078 1 98.06 88 LYS B CA 1
ATOM 3328 C C . LYS B 1 88 ? -13.969 27.906 3.785 1 98.06 88 LYS B C 1
ATOM 3330 O O . LYS B 1 88 ? -14.375 29.078 3.791 1 98.06 88 LYS B O 1
ATOM 3335 N N . LEU B 1 89 ? -12.75 27.562 3.553 1 98.5 89 LEU B N 1
ATOM 3336 C CA . LEU B 1 89 ? -11.766 28.609 3.271 1 98.5 89 LEU B CA 1
ATOM 3337 C C . LEU B 1 89 ? -11.898 29.094 1.835 1 98.5 89 LEU B C 1
ATOM 3339 O O . LEU B 1 89 ? -10.922 29.094 1.079 1 98.5 89 LEU B O 1
ATOM 3343 N N . THR B 1 90 ? -13.008 29.75 1.47 1 97.94 90 THR B N 1
ATOM 3344 C CA . THR B 1 90 ? -13.367 30.062 0.091 1 97.94 90 THR B CA 1
ATOM 3345 C C . THR B 1 90 ? -12.633 31.312 -0.391 1 97.94 90 THR B C 1
ATOM 3347 O O . THR B 1 90 ? -12.695 31.656 -1.572 1 97.94 90 THR B O 1
ATOM 3350 N N . GLN B 1 91 ? -11.914 31.984 0.452 1 97.44 91 GLN B N 1
ATOM 3351 C CA . GLN B 1 91 ? -11.062 33.094 0.014 1 97.44 91 GLN B CA 1
ATOM 3352 C C . GLN B 1 91 ? -9.883 32.562 -0.799 1 97.44 91 GLN B C 1
ATOM 3354 O O . GLN B 1 91 ? -9.219 33.344 -1.502 1 97.44 91 GLN B O 1
ATOM 3359 N N . TYR B 1 92 ? -9.578 31.266 -0.667 1 98.31 92 TYR B N 1
ATOM 3360 C CA . TYR B 1 92 ? -8.516 30.656 -1.46 1 98.31 92 TYR B CA 1
ATOM 3361 C C . TYR B 1 92 ? -9.102 29.891 -2.646 1 98.31 92 TYR B C 1
ATOM 3363 O O . TYR B 1 92 ? -10.086 29.172 -2.506 1 98.31 92 TYR B O 1
ATOM 3371 N N . ARG B 1 93 ? -8.523 30.016 -3.779 1 97.94 93 ARG B N 1
ATOM 3372 C CA . ARG B 1 93 ? -8.953 29.312 -4.977 1 97.94 93 ARG B CA 1
ATOM 3373 C C . ARG B 1 93 ? -8.523 27.844 -4.93 1 97.94 93 ARG B C 1
ATOM 3375 O O . ARG B 1 93 ? -9.227 26.969 -5.422 1 97.94 93 ARG B O 1
ATOM 3382 N N . LYS B 1 94 ? -7.324 27.656 -4.434 1 98.25 94 LYS B N 1
ATOM 3383 C CA . LYS B 1 94 ? -6.723 26.328 -4.352 1 98.25 94 LYS B CA 1
ATOM 3384 C C . LYS B 1 94 ? -5.957 26.141 -3.045 1 98.25 94 LYS B C 1
ATOM 3386 O O . LYS B 1 94 ? -5.281 27.062 -2.582 1 98.25 94 LYS B O 1
ATOM 3391 N N . ILE B 1 95 ? -6.121 24.922 -2.547 1 98.69 95 ILE B N 1
ATOM 3392 C CA . ILE B 1 95 ? -5.445 24.578 -1.301 1 98.69 95 ILE B CA 1
ATOM 3393 C C . ILE B 1 95 ? -4.691 23.25 -1.467 1 98.69 95 ILE B C 1
ATOM 3395 O O . ILE B 1 95 ? -5.188 22.328 -2.105 1 98.69 95 ILE B O 1
ATOM 3399 N N . VAL B 1 96 ? -3.467 23.25 -0.995 1 98.94 96 VAL B N 1
ATOM 3400 C CA . VAL B 1 96 ? -2.77 22 -0.719 1 98.94 96 VAL B CA 1
ATOM 3401 C C . VAL B 1 96 ? -2.777 21.719 0.783 1 98.94 96 VAL B C 1
ATOM 3403 O O . VAL B 1 96 ? -2.174 22.469 1.561 1 98.94 96 VAL B O 1
ATOM 3406 N N . PHE B 1 97 ? -3.49 20.703 1.138 1 98.94 97 PHE B N 1
ATOM 3407 C CA . PHE B 1 97 ? -3.521 20.328 2.545 1 98.94 97 PHE B CA 1
ATOM 3408 C C . PHE B 1 97 ? -2.363 19.391 2.879 1 98.94 97 PHE B C 1
ATOM 3410 O O . PHE B 1 97 ? -2.055 18.484 2.113 1 98.94 97 PHE B O 1
ATOM 3417 N N . LEU B 1 98 ? -1.758 19.609 4.016 1 98.94 98 LEU B N 1
ATOM 3418 C CA . LEU B 1 98 ? -0.701 18.781 4.582 1 98.94 98 LEU B CA 1
ATOM 3419 C C . LEU B 1 98 ? -0.96 18.5 6.059 1 98.94 98 LEU B C 1
ATOM 3421 O O . LEU B 1 98 ? -1.072 19.438 6.859 1 98.94 98 LEU B O 1
ATOM 3425 N N . ASP B 1 99 ? -1.075 17.234 6.422 1 98.62 99 ASP B N 1
ATOM 3426 C CA . ASP B 1 99 ? -1.096 16.938 7.852 1 98.62 99 ASP B CA 1
ATOM 3427 C C . ASP B 1 99 ? 0.135 17.5 8.547 1 98.62 99 ASP B C 1
ATOM 3429 O O . ASP B 1 99 ? 1.202 17.625 7.941 1 98.62 99 ASP B O 1
ATOM 3433 N N . ALA B 1 100 ? -0.041 17.734 9.812 1 98.44 100 ALA B N 1
ATOM 3434 C CA . ALA B 1 100 ? 1.034 18.359 10.578 1 98.44 100 ALA B CA 1
ATOM 3435 C C . ALA B 1 100 ? 2.221 17.406 10.734 1 98.44 100 ALA B C 1
ATOM 3437 O O . ALA B 1 100 ? 3.33 17.844 11.055 1 98.44 100 ALA B O 1
ATOM 3438 N N . ASP B 1 101 ? 1.981 16.141 10.539 1 97.62 101 ASP B N 1
ATOM 3439 C CA . ASP B 1 101 ? 3.062 15.18 10.695 1 97.62 101 ASP B CA 1
ATOM 3440 C C . ASP B 1 101 ? 3.648 14.789 9.336 1 97.62 101 ASP B C 1
ATOM 3442 O O . ASP B 1 101 ? 4.18 13.688 9.18 1 97.62 101 ASP B O 1
ATOM 3446 N N . THR B 1 102 ? 3.463 15.594 8.344 1 98.69 102 THR B N 1
ATOM 3447 C CA . THR B 1 102 ? 4.16 15.438 7.074 1 98.69 102 THR B CA 1
ATOM 3448 C C . THR B 1 102 ? 5.445 16.266 7.055 1 98.69 102 THR B C 1
ATOM 3450 O O . THR B 1 102 ? 5.574 17.234 7.797 1 98.69 102 THR B O 1
ATOM 3453 N N . TYR B 1 103 ? 6.41 15.867 6.297 1 98.5 103 TYR B N 1
ATOM 3454 C CA . TYR B 1 103 ? 7.715 16.5 6.172 1 98.5 103 TYR B CA 1
ATOM 3455 C C . TYR B 1 103 ? 8.148 16.578 4.711 1 98.5 103 TYR B C 1
ATOM 3457 O O . TYR B 1 103 ? 8.664 15.609 4.156 1 98.5 103 TYR B O 1
ATOM 3465 N N . PRO B 1 104 ? 7.977 17.781 4.023 1 98.75 104 PRO B N 1
ATOM 3466 C CA . PRO B 1 104 ? 8.469 17.953 2.654 1 98.75 104 PRO B CA 1
ATOM 3467 C C . PRO B 1 104 ? 9.992 17.875 2.566 1 98.75 104 PRO B C 1
ATOM 3469 O O . PRO B 1 104 ? 10.695 18.5 3.377 1 98.75 104 PRO B O 1
ATOM 3472 N N . VAL B 1 105 ? 10.492 17.141 1.594 1 97.19 105 VAL B N 1
ATOM 3473 C CA . VAL B 1 105 ? 11.938 17.016 1.439 1 97.19 105 VAL B CA 1
ATOM 3474 C C . VAL B 1 105 ? 12.383 17.734 0.168 1 97.19 105 VAL B C 1
ATOM 3476 O O . VAL B 1 105 ? 13.578 17.969 -0.028 1 97.19 105 VAL B O 1
ATOM 3479 N N . GLN B 1 106 ? 11.469 18.078 -0.645 1 97.62 106 GLN B N 1
ATOM 3480 C CA . GLN B 1 106 ? 11.664 18.922 -1.819 1 97.62 106 GLN B CA 1
ATOM 3481 C C . GLN B 1 106 ? 10.578 19.984 -1.914 1 97.62 106 GLN B C 1
ATOM 3483 O O . GLN B 1 106 ? 9.594 19.953 -1.167 1 97.62 106 GLN B O 1
ATOM 3488 N N . ASN B 1 107 ? 10.898 21.016 -2.775 1 98.56 107 ASN B N 1
ATOM 3489 C CA . ASN B 1 107 ? 9.828 21.969 -3.045 1 98.56 107 ASN B CA 1
ATOM 3490 C C . ASN B 1 107 ? 8.617 21.281 -3.682 1 98.56 107 ASN B C 1
ATOM 3492 O O . ASN B 1 107 ? 8.766 20.5 -4.617 1 98.56 107 ASN B O 1
ATOM 3496 N N . ILE B 1 108 ? 7.41 21.547 -3.15 1 98.75 108 ILE B N 1
ATOM 3497 C CA . ILE B 1 108 ? 6.23 20.828 -3.609 1 98.75 108 ILE B CA 1
ATOM 3498 C C . ILE B 1 108 ? 5.195 21.812 -4.148 1 98.75 108 ILE B C 1
ATOM 3500 O O . ILE B 1 108 ? 4 21.5 -4.191 1 98.75 108 ILE B O 1
ATOM 3504 N N . ASP B 1 109 ? 5.574 23.016 -4.543 1 98.81 109 ASP B N 1
ATOM 3505 C CA . ASP B 1 109 ? 4.656 24.016 -5.074 1 98.81 109 ASP B CA 1
ATOM 3506 C C . ASP B 1 109 ? 3.938 23.5 -6.316 1 98.81 109 ASP B C 1
ATOM 3508 O O . ASP B 1 109 ? 2.859 23.984 -6.66 1 98.81 109 ASP B O 1
ATOM 3512 N N . GLN B 1 110 ? 4.5 22.547 -6.992 1 98.38 110 GLN B N 1
ATOM 3513 C CA . GLN B 1 110 ? 3.9 21.984 -8.203 1 98.38 110 GLN B CA 1
ATOM 3514 C C . GLN B 1 110 ? 2.537 21.375 -7.906 1 98.38 110 GLN B C 1
ATOM 3516 O O . GLN B 1 110 ? 1.734 21.156 -8.82 1 98.38 110 GLN B O 1
ATOM 3521 N N . LEU B 1 111 ? 2.283 21 -6.672 1 98.69 111 LEU B N 1
ATOM 3522 C CA . LEU B 1 111 ? 1.003 20.406 -6.297 1 98.69 111 LEU B CA 1
ATOM 3523 C C . LEU B 1 111 ? -0.146 21.359 -6.602 1 98.69 111 LEU B C 1
ATOM 3525 O O . LEU B 1 111 ? -1.265 20.922 -6.879 1 98.69 111 LEU B O 1
ATOM 3529 N N . PHE B 1 112 ? 0.08 22.672 -6.605 1 98.69 112 PHE B N 1
ATOM 3530 C CA . PHE B 1 112 ? -0.97 23.656 -6.863 1 98.69 112 PHE B CA 1
ATOM 3531 C C . PHE B 1 112 ? -1.432 23.578 -8.312 1 98.69 112 PHE B C 1
ATOM 3533 O O . PHE B 1 112 ? -2.477 24.141 -8.664 1 98.69 112 PHE B O 1
ATOM 3540 N N . GLU B 1 113 ? -0.706 22.875 -9.164 1 98.25 113 GLU B N 1
ATOM 3541 C CA . GLU B 1 113 ? -1.067 22.719 -10.57 1 98.25 113 GLU B CA 1
ATOM 3542 C C . GLU B 1 113 ? -1.949 21.484 -10.773 1 98.25 113 GLU B C 1
ATOM 3544 O O . GLU B 1 113 ? -2.496 21.281 -11.859 1 98.25 113 GLU B O 1
ATOM 3549 N N . ARG B 1 114 ? -2.117 20.656 -9.773 1 98.06 114 ARG B N 1
ATOM 3550 C CA . ARG B 1 114 ? -2.914 19.438 -9.867 1 98.06 114 ARG B CA 1
ATOM 3551 C C . ARG B 1 114 ? -4.402 19.75 -9.727 1 98.06 114 ARG B C 1
ATOM 3553 O O . ARG B 1 114 ? -4.781 20.703 -9.039 1 98.06 114 ARG B O 1
ATOM 3560 N N . PRO B 1 115 ? -5.234 18.984 -10.328 1 97.62 115 PRO B N 1
ATOM 3561 C CA . PRO B 1 115 ? -6.676 19.234 -10.227 1 97.62 115 PRO B CA 1
ATOM 3562 C C . PRO B 1 115 ? -7.254 18.781 -8.891 1 97.62 115 PRO B C 1
ATOM 3564 O O . PRO B 1 115 ? -6.711 17.875 -8.242 1 97.62 115 PRO B O 1
ATOM 3567 N N . SER B 1 116 ? -8.305 19.469 -8.414 1 96.94 116 SER B N 1
ATOM 3568 C CA . SER B 1 116 ? -9.117 18.969 -7.309 1 96.94 116 SER B CA 1
ATOM 3569 C C . SER B 1 116 ? -9.961 17.781 -7.73 1 96.94 116 SER B C 1
ATOM 3571 O O . SER B 1 116 ? -10.57 17.781 -8.805 1 96.94 116 SER B O 1
ATOM 3573 N N . PHE B 1 117 ? -9.922 16.859 -7.23 1 97.5 117 PHE B N 1
ATOM 3574 C CA . PHE B 1 117 ? -9.328 16.453 -5.961 1 97.5 117 PHE B CA 1
ATOM 3575 C C . PHE B 1 117 ? -8.156 15.5 -6.188 1 97.5 117 PHE B C 1
ATOM 3577 O O . PHE B 1 117 ? -8.352 14.375 -6.656 1 97.5 117 PHE B O 1
ATOM 3584 N N . SER B 1 118 ? -6.93 15.875 -5.875 1 98.56 118 SER B N 1
ATOM 3585 C CA . SER B 1 118 ? -5.758 15.023 -6.055 1 98.56 118 SER B CA 1
ATOM 3586 C C . SER B 1 118 ? -5.199 14.562 -4.715 1 98.56 118 SER B C 1
ATOM 3588 O O . SER B 1 118 ? -5.164 15.328 -3.75 1 98.56 118 SER B O 1
ATOM 3590 N N . ALA B 1 119 ? -4.797 13.328 -4.66 1 98.69 119 ALA B N 1
ATOM 3591 C CA . ALA B 1 119 ? -4.184 12.727 -3.477 1 98.69 119 ALA B CA 1
ATOM 3592 C C . ALA B 1 119 ? -3.348 11.508 -3.852 1 98.69 119 ALA B C 1
ATOM 3594 O O . ALA B 1 119 ? -3.387 11.047 -4.996 1 98.69 119 ALA B O 1
ATOM 3595 N N . ALA B 1 120 ? -2.537 11.07 -2.963 1 98 120 ALA B N 1
ATOM 3596 C CA . ALA B 1 120 ? -1.7 9.898 -3.189 1 98 120 ALA B CA 1
ATOM 3597 C C . ALA B 1 120 ? -2.336 8.648 -2.588 1 98 120 ALA B C 1
ATOM 3599 O O . ALA B 1 120 ? -3.102 8.734 -1.625 1 98 120 ALA B O 1
ATOM 3600 N N . PRO B 1 121 ? -2.01 7.516 -3.131 1 95.94 121 PRO B N 1
ATOM 3601 C CA . PRO B 1 121 ? -2.6 6.277 -2.617 1 95.94 121 PRO B CA 1
ATOM 3602 C C . PRO B 1 121 ? -2.146 5.953 -1.195 1 95.94 121 PRO B C 1
ATOM 3604 O O . PRO B 1 121 ? -1.022 6.285 -0.812 1 95.94 121 PRO B O 1
ATOM 3607 N N . ASP B 1 122 ? -3.102 5.348 -0.517 1 95.25 122 ASP B N 1
ATOM 3608 C CA . ASP B 1 122 ? -2.795 4.801 0.8 1 95.25 122 ASP B CA 1
ATOM 3609 C C . ASP B 1 122 ? -2.092 3.449 0.681 1 95.25 122 ASP B C 1
ATOM 3611 O O . ASP B 1 122 ? -2.564 2.559 -0.029 1 95.25 122 ASP B O 1
ATOM 3615 N N . ALA B 1 123 ? -1.058 3.291 1.396 1 91.25 123 ALA B N 1
ATOM 3616 C CA . ALA B 1 123 ? -0.279 2.059 1.301 1 91.25 123 ALA B CA 1
ATOM 3617 C C . ALA B 1 123 ? -1.047 0.877 1.886 1 91.25 123 ALA B C 1
ATOM 3619 O O . ALA B 1 123 ? -0.821 -0.271 1.498 1 91.25 123 ALA B O 1
ATOM 3620 N N . GLY B 1 124 ? -1.928 1.131 2.764 1 89.62 124 GLY B N 1
ATOM 3621 C CA . GLY B 1 124 ? -2.711 0.054 3.348 1 89.62 124 GLY B CA 1
ATOM 3622 C C . GLY B 1 124 ? -3.742 -0.521 2.393 1 89.62 124 GLY B C 1
ATOM 3623 O O . GLY B 1 124 ? -4.012 -1.724 2.412 1 89.62 124 GLY B O 1
ATOM 3624 N N . TRP B 1 125 ? -4.289 0.303 1.639 1 93.81 125 TRP B N 1
ATOM 3625 C CA . TRP B 1 125 ? -5.273 -0.05 0.623 1 93.81 125 TRP B CA 1
ATOM 3626 C C . TRP B 1 125 ? -5.172 0.883 -0.58 1 93.81 125 TRP B C 1
ATOM 3628 O O . TRP B 1 125 ? -5.934 1.847 -0.69 1 93.81 125 TRP B O 1
ATOM 3638 N N . PRO B 1 126 ? -4.41 0.494 -1.551 1 94.5 126 PRO B N 1
ATOM 3639 C CA . PRO B 1 126 ? -3.986 1.417 -2.605 1 94.5 126 PRO B CA 1
ATOM 3640 C C . PRO B 1 126 ? -5.145 1.878 -3.488 1 94.5 126 PRO B C 1
ATOM 3642 O O . PRO B 1 126 ? -4.98 2.795 -4.297 1 94.5 126 PRO B O 1
ATOM 3645 N N . ASP B 1 127 ? -6.316 1.317 -3.371 1 95.25 127 ASP B N 1
ATOM 3646 C CA . ASP B 1 127 ? -7.5 1.799 -4.078 1 95.25 127 ASP B CA 1
ATOM 3647 C C . ASP B 1 127 ? -8.094 3.025 -3.385 1 95.25 127 ASP B C 1
ATOM 3649 O O . ASP B 1 127 ? -8.969 3.691 -3.934 1 95.25 127 ASP B O 1
ATOM 3653 N N . CYS B 1 128 ? -7.59 3.316 -2.242 1 96.19 128 CYS B N 1
ATOM 3654 C CA . CYS B 1 128 ? -7.93 4.523 -1.497 1 96.19 128 CYS B CA 1
ATOM 3655 C C . CYS B 1 128 ? -6.762 5.5 -1.476 1 96.19 128 CYS B C 1
ATOM 3657 O O . CYS B 1 128 ? -5.609 5.098 -1.649 1 96.19 128 CYS B O 1
ATOM 3659 N N . PHE B 1 129 ? -7.121 6.73 -1.325 1 97.31 129 PHE B N 1
ATOM 3660 C CA . PHE B 1 129 ? -6.051 7.691 -1.077 1 97.31 129 PHE B CA 1
ATOM 3661 C C . PHE B 1 129 ? -5.855 7.91 0.418 1 97.31 129 PHE B C 1
ATOM 3663 O O . PHE B 1 129 ? -6.75 7.621 1.215 1 97.31 129 PHE B O 1
ATOM 3670 N N . ASN B 1 130 ? -4.648 8.281 0.81 1 97.19 130 ASN B N 1
ATOM 3671 C CA . ASN B 1 130 ? -4.367 8.789 2.148 1 97.19 130 ASN B CA 1
ATOM 3672 C C . ASN B 1 130 ? -4.668 10.281 2.254 1 97.19 130 ASN B C 1
ATOM 3674 O O . ASN B 1 130 ? -4.25 11.07 1.398 1 97.19 130 ASN B O 1
ATOM 3678 N N . SER B 1 131 ? -5.301 10.688 3.264 1 97.94 131 SER B N 1
ATOM 3679 C CA . SER B 1 131 ? -5.852 12.039 3.33 1 97.94 131 SER B CA 1
ATOM 3680 C C . SER B 1 131 ? -4.875 13 4 1 97.94 131 SER B C 1
ATOM 3682 O O . SER B 1 131 ? -5.262 14.102 4.402 1 97.94 131 SER B O 1
ATOM 3684 N N . GLY B 1 132 ? -3.67 12.609 4.164 1 98.38 132 GLY B N 1
ATOM 3685 C CA . GLY B 1 132 ? -2.697 13.477 4.805 1 98.38 132 GLY B CA 1
ATOM 3686 C C . GLY B 1 132 ? -2.111 14.516 3.869 1 98.38 132 GLY B C 1
ATOM 3687 O O . GLY B 1 132 ? -1.532 15.508 4.316 1 98.38 132 GLY B O 1
ATOM 3688 N N . VAL B 1 133 ? -2.205 14.273 2.619 1 98.88 133 VAL B N 1
ATOM 3689 C CA . VAL B 1 133 ? -1.785 15.203 1.577 1 98.88 133 VAL B CA 1
ATOM 3690 C C . VAL B 1 133 ? -2.807 15.203 0.443 1 98.88 133 VAL B C 1
ATOM 3692 O O . VAL B 1 133 ? -3.076 14.164 -0.161 1 98.88 133 VAL B O 1
ATOM 3695 N N . PHE B 1 134 ? -3.352 16.375 0.134 1 98.88 134 PHE B N 1
ATOM 3696 C CA . PHE B 1 134 ? -4.238 16.422 -1.021 1 98.88 134 PHE B CA 1
ATOM 3697 C C . PHE B 1 134 ? -4.387 17.859 -1.534 1 98.88 134 PHE B C 1
ATOM 3699 O O . PH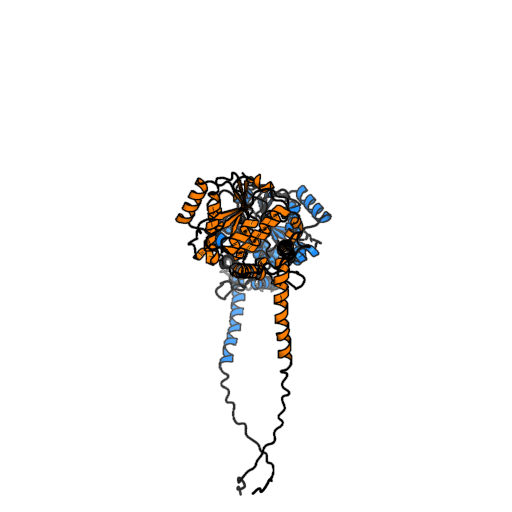E B 1 134 ? -4.062 18.812 -0.829 1 98.88 134 PHE B O 1
ATOM 3706 N N . VAL B 1 135 ? -4.809 17.953 -2.768 1 98.88 135 VAL B N 1
ATOM 3707 C CA . VAL B 1 135 ? -5.121 19.219 -3.438 1 98.88 135 VAL B CA 1
ATOM 3708 C C . VAL B 1 135 ? -6.633 19.359 -3.574 1 98.88 135 VAL B C 1
ATOM 3710 O O . VAL B 1 135 ? -7.32 18.422 -3.992 1 98.88 135 VAL B O 1
ATOM 3713 N N . THR B 1 136 ? -7.109 20.5 -3.184 1 98.75 136 THR B N 1
ATOM 3714 C CA . THR B 1 136 ? -8.547 20.703 -3.309 1 98.75 136 THR B CA 1
ATOM 3715 C C . THR B 1 136 ? -8.875 22.172 -3.572 1 98.75 136 THR B C 1
ATOM 3717 O O . THR B 1 136 ? -7.996 23.031 -3.49 1 98.75 136 THR B O 1
ATOM 3720 N N . GLU B 1 137 ? -10.062 22.375 -3.994 1 98.69 137 GLU B N 1
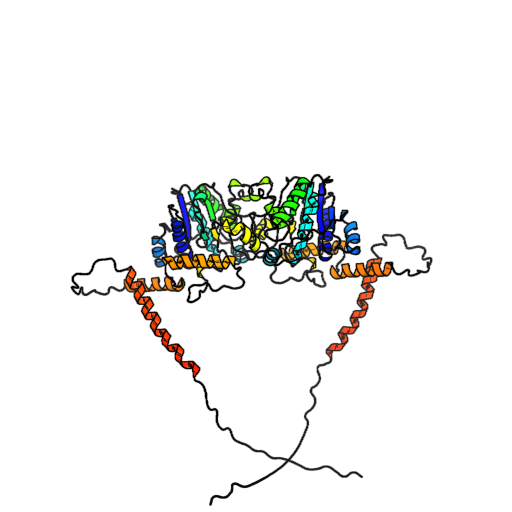ATOM 3721 C CA . GLU B 1 137 ? -10.648 23.703 -4.133 1 98.69 137 GLU B CA 1
ATOM 3722 C C . GLU B 1 137 ? -11.789 23.906 -3.137 1 98.69 137 GLU B C 1
ATOM 3724 O O . GLU B 1 137 ? -12.812 23.219 -3.205 1 98.69 137 GLU B O 1
ATOM 3729 N N . PRO B 1 138 ? -11.57 24.828 -2.23 1 98.19 138 PRO B N 1
ATOM 3730 C CA . PRO B 1 138 ? -12.609 25.078 -1.229 1 98.19 138 PRO B CA 1
ATOM 3731 C C . PRO B 1 138 ? -13.953 25.438 -1.853 1 98.19 138 PRO B C 1
ATOM 3733 O O . PRO B 1 138 ? -13.992 26.125 -2.879 1 98.19 138 PRO B O 1
ATOM 3736 N N . SER B 1 139 ? -14.984 24.953 -1.257 1 97.81 139 SER B N 1
ATOM 3737 C CA . SER B 1 139 ? -16.359 25.094 -1.746 1 97.81 139 SER B CA 1
ATOM 3738 C C . SER B 1 139 ? -17.375 24.812 -0.646 1 97.81 139 SER B C 1
ATOM 3740 O O . SER B 1 139 ? -17.312 23.766 -0.003 1 97.81 139 SER B O 1
ATOM 3742 N N . ASP B 1 140 ? -18.312 25.703 -0.577 1 97.12 140 ASP B N 1
ATOM 3743 C CA . ASP B 1 140 ? -19.391 25.453 0.371 1 97.12 140 ASP B CA 1
ATOM 3744 C C . ASP B 1 140 ? -20.203 24.234 -0.028 1 97.12 140 ASP B C 1
ATOM 3746 O O . ASP B 1 140 ? -20.719 23.516 0.833 1 97.12 140 ASP B O 1
ATOM 3750 N N . VAL B 1 141 ? -20.312 24.031 -1.247 1 98.06 141 VAL B N 1
ATOM 3751 C CA . VAL B 1 141 ? -21.047 22.891 -1.747 1 98.06 141 VAL B CA 1
ATOM 3752 C C . VAL B 1 141 ? -20.391 21.594 -1.27 1 98.06 141 VAL B C 1
ATOM 3754 O O . VAL B 1 141 ? -21.062 20.688 -0.786 1 98.06 141 VAL B O 1
ATOM 3757 N N . VAL B 1 142 ? -19.062 21.516 -1.408 1 98.12 142 VAL B N 1
ATOM 3758 C CA . VAL B 1 142 ? -18.328 20.344 -0.974 1 98.12 142 VAL B CA 1
ATOM 3759 C C . VAL B 1 142 ? -18.422 20.203 0.545 1 98.12 142 VAL B C 1
ATOM 3761 O O . VAL B 1 142 ? -18.656 19.109 1.067 1 98.12 142 VAL B O 1
ATOM 3764 N N . TYR B 1 143 ? -18.266 21.328 1.221 1 97.69 143 TYR B N 1
ATOM 3765 C CA . TYR B 1 143 ? -18.375 21.297 2.676 1 97.69 143 TYR B CA 1
ATOM 3766 C C . TYR B 1 143 ? -19.719 20.734 3.119 1 97.69 143 TYR B C 1
ATOM 3768 O O . TYR B 1 143 ? -19.766 19.812 3.941 1 97.69 143 TYR B O 1
ATOM 3776 N N . ASN B 1 144 ? -20.766 21.219 2.586 1 97.62 144 ASN B N 1
ATOM 3777 C CA . ASN B 1 144 ? -22.094 20.766 2.957 1 97.62 144 ASN B CA 1
ATOM 3778 C C . ASN B 1 144 ? -22.312 19.312 2.586 1 97.62 144 ASN B C 1
ATOM 3780 O O . ASN B 1 144 ? -22.969 18.562 3.328 1 97.62 144 ASN B O 1
ATOM 3784 N N . GLY B 1 145 ? -21.812 18.938 1.474 1 98 145 GLY B N 1
ATOM 3785 C CA . GLY B 1 145 ? -21.906 17.531 1.068 1 98 145 GLY B CA 1
ATOM 3786 C C . GLY B 1 145 ? -21.188 16.594 2.023 1 98 145 GLY B C 1
ATOM 3787 O O . GLY B 1 145 ? -21.719 15.531 2.354 1 98 145 GLY B O 1
ATOM 3788 N N . LEU B 1 146 ? -20.031 16.969 2.414 1 97.88 146 LEU B N 1
ATOM 3789 C CA . LEU B 1 146 ? -19.266 16.188 3.367 1 97.88 146 LEU B CA 1
ATOM 3790 C C . LEU B 1 146 ? -20 16.094 4.703 1 97.88 146 LEU B C 1
ATOM 3792 O O . LEU B 1 146 ? -20.047 15.016 5.312 1 97.88 146 LEU B O 1
ATOM 3796 N N . CYS B 1 147 ? -20.547 17.188 5.168 1 95.69 147 CYS B N 1
ATOM 3797 C CA . CYS B 1 147 ? -21.312 17.188 6.41 1 95.69 147 CYS B CA 1
ATOM 3798 C C . CYS B 1 147 ? -22.516 16.25 6.324 1 95.69 147 CYS B C 1
ATOM 3800 O O . CYS B 1 147 ? -22.766 15.492 7.254 1 95.69 147 CYS B O 1
ATOM 3802 N N . GLN B 1 148 ? -23.156 16.312 5.258 1 96.69 148 GLN B N 1
ATOM 3803 C CA . GLN B 1 148 ? -24.312 15.453 5.062 1 96.69 148 GLN B CA 1
ATOM 3804 C C . GLN B 1 148 ? -23.922 13.984 5.035 1 96.69 148 GLN B C 1
ATOM 3806 O O . GLN B 1 148 ? -24.578 13.148 5.668 1 96.69 148 GLN B O 1
ATOM 3811 N N . LEU B 1 149 ? -22.891 13.711 4.336 1 97.12 149 LEU B N 1
ATOM 3812 C CA . LEU B 1 149 ? -22.422 12.328 4.262 1 97.12 149 LEU B CA 1
ATOM 3813 C C . LEU B 1 149 ? -22.016 11.812 5.641 1 97.12 149 LEU B C 1
ATOM 3815 O O . LEU B 1 149 ? -22.344 10.68 6.004 1 97.12 149 LEU B O 1
ATOM 3819 N N . ALA B 1 150 ? -21.312 12.625 6.352 1 94.12 150 ALA B N 1
ATOM 3820 C CA . ALA B 1 150 ? -20.891 12.273 7.707 1 94.12 150 ALA B CA 1
ATOM 3821 C C . ALA B 1 150 ? -22.094 11.945 8.586 1 94.12 150 ALA B C 1
ATOM 3823 O O . ALA B 1 150 ? -22.062 10.992 9.359 1 94.12 150 ALA B O 1
ATOM 3824 N N . SER B 1 151 ? -23.109 12.695 8.43 1 92.81 151 SER B N 1
ATOM 3825 C CA . SER B 1 151 ? -24.328 12.508 9.227 1 92.81 151 SER B CA 1
ATOM 3826 C C . SER B 1 151 ? -25.078 11.258 8.805 1 92.81 151 SER B C 1
ATOM 3828 O O . SER B 1 151 ? -25.562 10.5 9.648 1 92.81 151 SER B O 1
ATOM 3830 N N . ASP B 1 152 ? -25.141 11.008 7.543 1 94.5 152 ASP B N 1
ATOM 3831 C CA . ASP B 1 152 ? -25.953 9.93 6.996 1 94.5 152 ASP B CA 1
ATOM 3832 C C . ASP B 1 152 ? -25.266 8.578 7.137 1 94.5 152 ASP B C 1
ATOM 3834 O O . ASP B 1 152 ? -25.891 7.586 7.496 1 94.5 152 ASP B O 1
ATOM 3838 N N . LYS B 1 153 ? -23.953 8.531 6.812 1 93.56 153 LYS B N 1
ATOM 3839 C CA . LYS B 1 153 ? -23.281 7.25 6.637 1 93.56 153 LYS B CA 1
ATOM 3840 C C . LYS B 1 153 ? -22.062 7.137 7.539 1 93.56 153 LYS B C 1
ATOM 3842 O O . LYS B 1 153 ? -21.531 6.039 7.75 1 93.56 153 LYS B O 1
ATOM 3847 N N . GLY B 1 154 ? -21.609 8.273 8.023 1 93.19 154 GLY B N 1
ATOM 3848 C CA . GLY B 1 154 ? -20.375 8.258 8.805 1 93.19 154 GLY B CA 1
ATOM 3849 C C . GLY B 1 154 ? -19.141 8.023 7.953 1 93.19 154 GLY B C 1
ATOM 3850 O O . GLY B 1 154 ? -19.031 8.562 6.852 1 93.19 154 GLY B O 1
ATOM 3851 N N . SER B 1 155 ? -18.188 7.371 8.523 1 94.5 155 SER B N 1
ATOM 3852 C CA . SER B 1 155 ? -16.891 7.078 7.91 1 94.5 155 SER B CA 1
ATOM 3853 C C . SER B 1 155 ? -16.484 5.625 8.141 1 94.5 155 SER B C 1
ATOM 3855 O O . SER B 1 155 ? -16.641 5.098 9.242 1 94.5 155 SER B O 1
ATOM 3857 N N . PHE B 1 156 ? -15.914 5.039 7.113 1 93.12 156 PHE B N 1
ATOM 3858 C CA . PHE B 1 156 ? -15.656 3.609 7.246 1 93.12 156 PHE B CA 1
ATOM 3859 C C . PHE B 1 156 ? -14.422 3.357 8.109 1 93.12 156 PHE B C 1
ATOM 3861 O O . PHE B 1 156 ? -14.188 2.232 8.555 1 93.12 156 PHE B O 1
ATOM 3868 N N . ASP B 1 157 ? -13.586 4.32 8.242 1 92.38 157 ASP B N 1
ATOM 3869 C CA . ASP B 1 157 ? -12.453 4.133 9.148 1 92.38 157 ASP B CA 1
ATOM 3870 C C . ASP B 1 157 ? -12.633 4.938 10.43 1 92.38 157 ASP B C 1
ATOM 3872 O O . ASP B 1 157 ? -11.719 5.023 11.25 1 92.38 157 ASP B O 1
ATOM 3876 N N . GLY B 1 158 ? -13.781 5.645 10.523 1 92.56 158 GLY B N 1
ATOM 3877 C CA . GLY B 1 158 ? -14.086 6.457 11.695 1 92.56 158 GLY B CA 1
ATOM 3878 C C . GLY B 1 158 ? -13.422 7.82 11.664 1 92.56 158 GLY B C 1
ATOM 3879 O O . GLY B 1 158 ? -13.742 8.688 12.469 1 92.56 158 GLY B O 1
ATOM 3880 N N . GLY B 1 159 ? -12.539 8.023 10.758 1 93.81 159 GLY B N 1
ATOM 3881 C CA . GLY B 1 159 ? -11.828 9.289 10.625 1 93.81 159 GLY B CA 1
ATOM 3882 C C . GLY B 1 159 ? -12.102 9.992 9.312 1 93.81 159 GLY B C 1
ATOM 3883 O O . GLY B 1 159 ? -13.062 9.656 8.609 1 93.81 159 GLY B O 1
ATOM 3884 N N . ASP B 1 160 ? -11.289 11.039 9.062 1 96.31 160 ASP B N 1
ATOM 3885 C CA . ASP B 1 160 ? -11.492 11.852 7.867 1 96.31 160 ASP B CA 1
ATOM 3886 C C . ASP B 1 160 ? -11.203 11.047 6.602 1 96.31 160 ASP B C 1
ATOM 3888 O O . ASP B 1 160 ? -11.859 11.242 5.574 1 96.31 160 ASP B O 1
ATOM 3892 N N . GLN B 1 161 ? -10.258 10.148 6.656 1 96.31 161 GLN B N 1
ATOM 3893 C CA . GLN B 1 161 ? -9.844 9.438 5.449 1 96.31 161 GLN B CA 1
ATOM 3894 C C . GLN B 1 161 ? -10.992 8.602 4.883 1 96.31 161 GLN B C 1
ATOM 3896 O O . GLN B 1 161 ? -11.234 8.617 3.676 1 96.31 161 GLN B O 1
ATOM 3901 N N . GLY B 1 162 ? -11.633 7.84 5.773 1 96.69 162 GLY B N 1
ATOM 3902 C CA . GLY B 1 162 ? -12.766 7.059 5.312 1 96.69 162 GLY B CA 1
ATOM 3903 C C . GLY B 1 162 ? -13.891 7.914 4.742 1 96.69 162 GLY B C 1
ATOM 3904 O O . GLY B 1 162 ? -14.5 7.551 3.738 1 96.69 162 GLY B O 1
ATOM 3905 N N . LEU B 1 163 ? -14.164 9.039 5.352 1 97 163 LEU B N 1
ATOM 3906 C CA . LEU B 1 163 ? -15.203 9.961 4.902 1 97 163 LEU B CA 1
ATOM 3907 C C . LEU B 1 163 ? -14.844 10.555 3.543 1 97 163 LEU B C 1
ATOM 3909 O O . LEU B 1 163 ? -15.664 10.562 2.625 1 97 163 LEU B O 1
ATOM 3913 N N . LEU B 1 164 ? -13.664 11.039 3.395 1 98.31 164 LEU B N 1
ATOM 3914 C CA . LEU B 1 164 ? -13.234 11.711 2.172 1 98.31 164 LEU B CA 1
ATOM 3915 C C . LEU B 1 164 ? -13.188 10.734 1.004 1 98.31 164 LEU B C 1
ATOM 3917 O O . LEU B 1 164 ? -13.57 11.078 -0.117 1 98.31 164 LEU B O 1
ATOM 3921 N N . ASN B 1 165 ? -12.711 9.5 1.235 1 97.94 165 ASN B N 1
ATOM 3922 C CA . ASN B 1 165 ? -12.719 8.5 0.175 1 97.94 165 ASN B CA 1
ATOM 3923 C C . ASN B 1 165 ? -14.141 8.164 -0.276 1 97.94 165 ASN B C 1
ATOM 3925 O O . ASN B 1 165 ? -14.375 7.914 -1.458 1 97.94 165 ASN B O 1
ATOM 3929 N N . SER B 1 166 ? -15.07 8.133 0.667 1 97.25 166 SER B N 1
ATOM 3930 C CA . SER B 1 166 ? -16.469 7.895 0.321 1 97.25 166 SER B CA 1
ATOM 3931 C C . SER B 1 166 ? -17.047 9.039 -0.501 1 97.25 166 SER B C 1
ATOM 3933 O O . SER B 1 166 ? -17.828 8.82 -1.419 1 97.25 166 SER B O 1
ATOM 3935 N N . PHE B 1 167 ? -16.656 10.219 -0.203 1 98.19 167 PHE B N 1
ATOM 3936 C CA . PHE B 1 167 ? -17.172 11.406 -0.877 1 98.19 167 PHE B CA 1
ATOM 3937 C C . PHE B 1 167 ? -16.562 11.555 -2.262 1 98.19 167 PHE B C 1
ATOM 3939 O O . PHE B 1 167 ? -17.266 11.773 -3.244 1 98.19 167 PHE B O 1
ATOM 3946 N N . PHE B 1 168 ? -15.266 11.531 -2.328 1 97.75 168 PHE B N 1
ATOM 3947 C CA . PHE B 1 168 ? -14.547 11.609 -3.598 1 97.75 168 PHE B CA 1
ATOM 3948 C C . PHE B 1 168 ? -14.336 10.219 -4.188 1 97.75 168 PHE B C 1
ATOM 3950 O O . PHE B 1 168 ? -13.203 9.812 -4.453 1 97.75 168 PHE B O 1
ATOM 3957 N N . ASN B 1 169 ? -15.359 9.547 -4.484 1 94.94 169 ASN B N 1
ATOM 3958 C CA . ASN B 1 169 ? -15.352 8.117 -4.773 1 94.94 169 ASN B CA 1
ATOM 3959 C C . ASN B 1 169 ? -14.961 7.84 -6.223 1 94.94 169 ASN B C 1
ATOM 3961 O O . ASN B 1 169 ? -14.773 6.688 -6.609 1 94.94 169 ASN B O 1
ATOM 3965 N N . THR B 1 170 ? -14.719 8.852 -7.055 1 93.81 170 THR B N 1
ATOM 3966 C CA . THR B 1 170 ? -14.273 8.664 -8.438 1 93.81 170 THR B CA 1
ATOM 3967 C C . THR B 1 170 ? -12.758 8.719 -8.531 1 93.81 170 THR B C 1
ATOM 3969 O O . THR B 1 170 ? -12.18 8.445 -9.586 1 93.81 170 THR B O 1
ATOM 3972 N N . TRP B 1 171 ? -12.078 8.992 -7.449 1 94.31 171 TRP B N 1
ATOM 3973 C CA . TRP B 1 171 ? -10.641 9.219 -7.406 1 94.31 171 TRP B CA 1
ATOM 3974 C C . TRP B 1 171 ? -9.883 8 -7.941 1 94.31 171 TRP B C 1
ATOM 3976 O O . TRP B 1 171 ? -8.969 8.141 -8.75 1 94.31 171 TRP B O 1
ATOM 3986 N N . PRO B 1 172 ? -10.289 6.75 -7.609 1 87.38 172 PRO B N 1
ATOM 3987 C CA . PRO B 1 172 ? -9.5 5.594 -8.047 1 87.38 172 PRO B CA 1
ATOM 3988 C C . PRO B 1 172 ? -9.477 5.438 -9.562 1 87.38 172 PRO B C 1
ATOM 3990 O O . PRO B 1 172 ? -8.531 4.875 -10.117 1 87.38 172 PRO B O 1
ATOM 3993 N N . ALA B 1 173 ? -10.414 5.949 -10.195 1 85.31 173 ALA B N 1
ATOM 3994 C CA . ALA B 1 173 ? -10.547 5.75 -11.641 1 85.31 173 ALA B CA 1
ATOM 3995 C C . ALA B 1 173 ? -9.898 6.895 -12.414 1 85.31 173 ALA B C 1
ATOM 3997 O O . ALA B 1 173 ? -9.805 6.848 -13.641 1 85.31 173 ALA B O 1
ATOM 3998 N N . SER B 1 174 ? -9.406 7.867 -11.695 1 85.5 174 SER B N 1
ATOM 3999 C CA . SER B 1 174 ? -8.898 9.07 -12.359 1 85.5 174 SER B CA 1
ATOM 4000 C C . SER B 1 174 ? -7.383 9.18 -12.219 1 85.5 174 SER B C 1
ATOM 4002 O O . SER B 1 174 ? -6.883 9.641 -11.195 1 85.5 174 SER B O 1
ATOM 4004 N N . SER B 1 175 ? -6.707 8.93 -13.273 1 85.88 175 SER B N 1
ATOM 4005 C CA . SER B 1 175 ? -5.25 8.969 -13.234 1 85.88 175 SER B CA 1
ATOM 4006 C C . SER B 1 175 ? -4.742 10.391 -13 1 85.88 175 SER B C 1
ATOM 4008 O O . SER B 1 175 ? -3.711 10.586 -12.352 1 85.88 175 SER B O 1
ATOM 4010 N N . GLU B 1 176 ? -5.492 11.344 -13.492 1 89.75 176 GLU B N 1
ATOM 4011 C CA . GLU B 1 176 ? -5.066 12.734 -13.359 1 89.75 176 GLU B CA 1
ATOM 4012 C C . GLU B 1 176 ? -5.094 13.188 -11.906 1 89.75 176 GLU B C 1
ATOM 4014 O O . GLU B 1 176 ? -4.332 14.07 -11.508 1 89.75 176 GLU B O 1
ATOM 4019 N N . HIS B 1 177 ? -5.898 12.555 -11.133 1 94.69 177 HIS B N 1
ATOM 4020 C CA . HIS B 1 177 ? -6.102 12.961 -9.75 1 94.69 177 HIS B CA 1
ATOM 4021 C C . HIS B 1 177 ? -5.203 12.164 -8.805 1 94.69 177 HIS B C 1
ATOM 4023 O O . HIS B 1 177 ? -5.133 12.453 -7.613 1 94.69 177 HIS B O 1
ATOM 4029 N N . ARG B 1 178 ? -4.516 11.234 -9.375 1 95.31 178 ARG B N 1
ATOM 4030 C CA . ARG B 1 178 ? -3.658 10.383 -8.555 1 95.31 178 ARG B CA 1
ATOM 4031 C C . ARG B 1 178 ? -2.238 10.93 -8.492 1 95.31 178 ARG B C 1
ATOM 4033 O O . ARG B 1 178 ? -1.523 10.945 -9.5 1 95.31 178 ARG B O 1
ATOM 4040 N N . LEU B 1 179 ? -1.856 11.359 -7.344 1 97.38 179 LEU B N 1
ATOM 4041 C CA . LEU B 1 179 ? -0.461 11.719 -7.113 1 97.38 179 LEU B CA 1
ATOM 4042 C C . LEU B 1 179 ? 0.398 10.477 -6.934 1 97.38 179 LEU B C 1
ATOM 4044 O O . LEU B 1 179 ? -0.078 9.453 -6.43 1 97.38 179 LEU B O 1
ATOM 4048 N N . PRO B 1 180 ? 1.658 10.547 -7.379 1 96 180 PRO B N 1
ATOM 4049 C CA . PRO B 1 180 ? 2.564 9.461 -7 1 96 180 PRO B CA 1
ATOM 4050 C C . PRO B 1 180 ? 2.646 9.258 -5.492 1 96 180 PRO B C 1
ATOM 4052 O O . PRO B 1 180 ? 2.498 10.219 -4.727 1 96 180 PRO B O 1
ATOM 4055 N N . PHE B 1 181 ? 2.881 8.047 -5.102 1 96.56 181 PHE B N 1
ATOM 4056 C CA . PHE B 1 181 ? 3.072 7.699 -3.697 1 96.56 181 PHE B CA 1
ATOM 4057 C C . PHE B 1 181 ? 4.164 8.555 -3.07 1 96.56 181 PHE B C 1
ATOM 4059 O O . PHE B 1 181 ? 4.105 8.867 -1.878 1 96.56 181 PHE B O 1
ATOM 4066 N N . THR B 1 182 ? 5.051 9.055 -3.832 1 97.12 182 THR B N 1
ATOM 4067 C CA . THR B 1 182 ? 6.207 9.812 -3.367 1 97.12 182 THR B CA 1
ATOM 4068 C C . THR B 1 182 ? 5.781 11.188 -2.846 1 97.12 182 THR B C 1
ATOM 4070 O O . THR B 1 182 ? 6.566 11.883 -2.195 1 97.12 182 THR B O 1
ATOM 4073 N N . PHE B 1 183 ? 4.547 11.586 -3.031 1 98.38 183 PHE B N 1
ATOM 4074 C CA . PHE B 1 183 ? 4.059 12.867 -2.518 1 98.38 183 PHE B CA 1
ATOM 4075 C C . PHE B 1 183 ? 3.373 12.68 -1.169 1 98.38 183 PHE B C 1
ATOM 4077 O O . PHE B 1 183 ? 2.883 13.641 -0.577 1 98.38 183 PHE B O 1
ATOM 4084 N N . ASN B 1 184 ? 3.268 11.492 -0.675 1 98.06 184 ASN B N 1
ATOM 4085 C CA . ASN B 1 184 ? 2.723 11.141 0.633 1 98.06 184 ASN B CA 1
ATOM 4086 C C . ASN B 1 184 ? 3.254 9.797 1.122 1 98.06 184 ASN B C 1
ATOM 4088 O O . ASN B 1 184 ? 2.477 8.898 1.447 1 98.06 184 ASN B O 1
ATOM 4092 N N . THR B 1 185 ? 4.582 9.75 1.12 1 96.25 185 THR B N 1
ATOM 4093 C CA . THR B 1 185 ? 5.246 8.484 1.433 1 96.25 185 THR B CA 1
ATOM 4094 C C . THR B 1 185 ? 5.129 8.172 2.92 1 96.25 185 THR B C 1
ATOM 4096 O O . THR B 1 185 ? 5.566 8.953 3.766 1 96.25 185 THR B O 1
ATOM 4099 N N . THR B 1 186 ? 4.559 7.016 3.188 1 92.75 186 THR B N 1
ATOM 4100 C CA . THR B 1 186 ? 4.418 6.547 4.562 1 92.75 186 THR B CA 1
ATOM 4101 C C . THR B 1 186 ? 5.391 5.406 4.848 1 92.75 186 THR B C 1
ATOM 4103 O O . THR B 1 186 ? 5.164 4.27 4.438 1 92.75 186 THR B O 1
ATOM 4106 N N . PRO B 1 187 ? 6.469 5.738 5.535 1 81.62 187 PRO B N 1
ATOM 4107 C CA . PRO B 1 187 ? 7.426 4.664 5.816 1 81.62 187 PRO B CA 1
ATOM 4108 C C . PRO B 1 187 ? 6.789 3.484 6.543 1 81.62 187 PRO B C 1
ATOM 4110 O O . PRO B 1 187 ? 6.02 3.676 7.488 1 81.62 187 PRO B O 1
ATOM 4113 N N . THR B 1 188 ? 7 2.309 6.004 1 73.25 188 THR B N 1
ATOM 4114 C CA . THR B 1 188 ? 6.395 1.104 6.562 1 73.25 188 THR B CA 1
ATOM 4115 C C . THR B 1 188 ? 7.387 -0.057 6.547 1 73.25 188 THR B C 1
ATOM 4117 O O . THR B 1 188 ? 8.453 0.037 5.934 1 73.25 188 THR B O 1
ATOM 4120 N N . SER B 1 189 ? 7.074 -1.023 7.402 1 67.19 189 SER B N 1
ATOM 4121 C CA . SER B 1 189 ? 7.859 -2.254 7.41 1 67.19 189 SER B CA 1
ATOM 4122 C C . SER B 1 189 ? 7.27 -3.293 6.461 1 67.19 189 SER B C 1
ATOM 4124 O O . SER B 1 189 ? 7.641 -4.465 6.512 1 67.19 189 SER B O 1
ATOM 4126 N N . GLN B 1 190 ? 6.535 -2.82 5.652 1 72.38 190 GLN B N 1
ATOM 4127 C CA . GLN B 1 190 ? 5.852 -3.752 4.758 1 72.38 190 GLN B CA 1
ATOM 4128 C C . GLN B 1 190 ? 6.824 -4.363 3.754 1 72.38 190 GLN B C 1
ATOM 4130 O O . GLN B 1 190 ? 7.785 -3.713 3.336 1 72.38 190 GLN B O 1
ATOM 4135 N N . TYR B 1 191 ? 6.418 -5.555 3.436 1 69.62 191 TYR B N 1
ATOM 4136 C CA . TYR B 1 191 ? 7.102 -6.297 2.383 1 69.62 191 TYR B CA 1
ATOM 4137 C C . TYR B 1 191 ? 7.238 -5.457 1.121 1 69.62 191 TYR B C 1
ATOM 4139 O O . TYR B 1 191 ? 6.285 -4.789 0.708 1 69.62 191 TYR B O 1
ATOM 4147 N N . GLY B 1 192 ? 8.516 -5.297 0.607 1 75.62 192 GLY B N 1
ATOM 4148 C CA . GLY B 1 192 ? 8.758 -4.617 -0.653 1 75.62 192 GLY B CA 1
ATOM 4149 C C . GLY B 1 192 ? 9.109 -3.152 -0.481 1 75.62 192 GLY B C 1
ATOM 4150 O O . GLY B 1 192 ? 9.609 -2.514 -1.411 1 75.62 192 GLY B O 1
ATOM 4151 N N . TYR B 1 193 ? 8.883 -2.611 0.7 1 79.19 193 TYR B N 1
ATOM 4152 C CA . TYR B 1 193 ? 9.125 -1.186 0.892 1 79.19 193 TYR B CA 1
ATOM 4153 C C . TYR B 1 193 ? 10.609 -0.869 0.808 1 79.19 193 TYR B C 1
ATOM 4155 O O . TYR B 1 193 ? 11.016 0.03 0.069 1 79.19 193 TYR B O 1
ATOM 4163 N N . ALA B 1 194 ? 11.359 -1.631 1.497 1 81.31 194 ALA B N 1
ATOM 4164 C CA . ALA B 1 194 ? 12.773 -1.287 1.656 1 81.31 194 ALA B CA 1
ATOM 4165 C C . ALA B 1 194 ? 13.492 -1.277 0.31 1 81.31 194 ALA B C 1
ATOM 4167 O O . ALA B 1 194 ? 14.141 -0.292 -0.046 1 81.31 194 ALA B O 1
ATOM 4168 N N . PRO B 1 195 ? 13.297 -2.318 -0.482 1 86.12 195 PRO B N 1
ATOM 4169 C CA . PRO B 1 195 ? 13.953 -2.273 -1.791 1 86.12 195 PRO B CA 1
ATOM 4170 C C . PRO B 1 195 ? 13.422 -1.15 -2.68 1 86.12 195 PRO B C 1
ATOM 4172 O O . PRO B 1 195 ? 14.188 -0.542 -3.436 1 86.12 195 PRO B O 1
ATOM 4175 N N . ALA B 1 196 ? 12.195 -0.896 -2.613 1 90 196 ALA B N 1
ATOM 4176 C CA . ALA B 1 196 ? 11.617 0.178 -3.418 1 90 196 ALA B CA 1
ATOM 4177 C C . ALA B 1 196 ? 12.133 1.542 -2.961 1 90 196 ALA B C 1
ATOM 4179 O O . ALA B 1 196 ? 12.414 2.412 -3.787 1 90 196 ALA B O 1
ATOM 4180 N N . GLN B 1 197 ? 12.203 1.692 -1.704 1 87.44 197 GLN B N 1
ATOM 4181 C CA . GLN B 1 197 ? 12.75 2.938 -1.175 1 87.44 197 GLN B CA 1
ATOM 4182 C C . GLN B 1 197 ? 14.195 3.143 -1.631 1 87.44 197 GLN B C 1
ATOM 4184 O O . GLN B 1 197 ? 14.602 4.266 -1.936 1 87.44 197 GLN B O 1
ATOM 4189 N N . ASN B 1 198 ? 14.906 2.096 -1.578 1 87.38 198 ASN B N 1
ATOM 4190 C CA . ASN B 1 198 ? 16.281 2.195 -2.055 1 87.38 198 ASN B CA 1
ATOM 4191 C C . ASN B 1 198 ? 16.344 2.639 -3.514 1 87.38 198 ASN B C 1
ATOM 4193 O O . ASN B 1 198 ? 17.219 3.414 -3.896 1 87.38 198 ASN B O 1
ATOM 4197 N N . GLU B 1 199 ? 15.461 2.146 -4.266 1 91.25 199 GLU B N 1
ATOM 4198 C CA . GLU B 1 199 ? 15.461 2.426 -5.699 1 91.25 199 GLU B CA 1
ATOM 4199 C C . GLU B 1 199 ? 14.852 3.793 -5.992 1 91.25 199 GLU B C 1
ATOM 4201 O O . GLU B 1 199 ? 15.391 4.562 -6.789 1 91.25 199 GLU B O 1
ATOM 4206 N N . PHE B 1 200 ? 13.758 4.145 -5.305 1 92.56 200 PHE B N 1
ATOM 4207 C CA . PHE B 1 200 ? 12.961 5.293 -5.711 1 92.56 200 PHE B CA 1
ATOM 4208 C C . PHE B 1 200 ? 12.984 6.375 -4.633 1 92.56 200 PHE B C 1
ATOM 4210 O O . PHE B 1 200 ? 12.367 7.43 -4.793 1 92.56 200 PHE B O 1
ATOM 4217 N N . GLY B 1 201 ? 13.68 6.152 -3.58 1 91.44 201 GLY B N 1
ATOM 4218 C CA . GLY B 1 201 ? 13.68 7.055 -2.438 1 91.44 201 GLY B CA 1
ATOM 4219 C C . GLY B 1 201 ? 14.07 8.477 -2.797 1 91.44 201 GLY B C 1
ATOM 4220 O O . GLY B 1 201 ? 13.617 9.43 -2.164 1 91.44 201 GLY B O 1
ATOM 4221 N N . GLN B 1 202 ? 14.922 8.617 -3.795 1 92.62 202 GLN B N 1
ATOM 4222 C CA . GLN B 1 202 ? 15.383 9.938 -4.223 1 92.62 202 GLN B CA 1
ATOM 4223 C C . GLN B 1 202 ? 14.234 10.75 -4.809 1 92.62 202 GLN B C 1
ATOM 4225 O O . GLN B 1 202 ? 14.328 11.977 -4.922 1 92.62 202 GLN B O 1
ATOM 4230 N N . ASN B 1 203 ? 13.148 10.055 -5.125 1 94.94 203 ASN B N 1
ATOM 4231 C CA . ASN B 1 203 ? 12 10.727 -5.738 1 94.94 203 ASN B CA 1
ATOM 4232 C C . ASN B 1 203 ? 10.992 11.172 -4.688 1 94.94 203 ASN B C 1
ATOM 4234 O O . ASN B 1 203 ? 9.992 11.828 -5.02 1 94.94 203 ASN B O 1
ATOM 4238 N N . ILE B 1 204 ? 11.242 10.938 -3.445 1 96.19 204 ILE B N 1
ATOM 4239 C CA . ILE B 1 204 ? 10.289 11.281 -2.396 1 96.19 204 ILE B CA 1
ATOM 4240 C C . ILE B 1 204 ? 10.195 12.797 -2.264 1 96.19 204 ILE B C 1
ATOM 4242 O O . ILE B 1 204 ? 11.211 13.484 -2.178 1 96.19 204 ILE B O 1
ATOM 4246 N N . SER B 1 205 ? 8.969 13.273 -2.303 1 98.31 205 SER B N 1
ATOM 4247 C CA . SER B 1 205 ? 8.703 14.703 -2.135 1 98.31 205 SER B CA 1
ATOM 4248 C C . SER B 1 205 ? 8.227 15.016 -0.721 1 98.31 205 SER B C 1
ATOM 4250 O O . SER B 1 205 ? 8.531 16.078 -0.179 1 98.31 205 SER B O 1
ATOM 4252 N N . ILE B 1 206 ? 7.453 14.156 -0.165 1 98.62 206 ILE B N 1
ATOM 4253 C CA . ILE B 1 206 ? 6.902 14.352 1.173 1 98.62 206 ILE B CA 1
ATOM 4254 C C . ILE B 1 206 ? 6.953 13.031 1.944 1 98.62 206 ILE B C 1
ATOM 4256 O O . ILE B 1 206 ? 6.508 11.992 1.447 1 98.62 206 ILE B O 1
ATOM 4260 N N . VAL B 1 207 ? 7.516 13.07 3.113 1 97.12 207 VAL B N 1
ATOM 4261 C CA . VAL B 1 207 ? 7.426 11.969 4.059 1 97.12 207 VAL B CA 1
ATOM 4262 C C . VAL B 1 207 ? 6.266 12.203 5.023 1 97.12 207 VAL B C 1
ATOM 4264 O O . VAL B 1 207 ? 6.074 13.32 5.512 1 97.12 207 VAL B O 1
ATOM 4267 N N . HIS B 1 208 ? 5.461 11.211 5.254 1 97.19 208 HIS B N 1
ATOM 4268 C CA . HIS B 1 208 ? 4.32 11.289 6.156 1 97.19 208 HIS B CA 1
ATOM 4269 C C . HIS B 1 208 ? 4.473 10.32 7.324 1 97.19 208 HIS B C 1
ATOM 4271 O O . HIS B 1 208 ? 4.418 9.102 7.137 1 97.19 208 HIS B O 1
ATOM 4277 N N . PHE B 1 209 ? 4.707 10.852 8.5 1 93.94 209 PHE B N 1
ATOM 4278 C CA . PHE B 1 209 ? 4.941 10.055 9.703 1 93.94 209 PHE B CA 1
ATOM 4279 C C . PHE B 1 209 ? 3.625 9.617 10.328 1 93.94 209 PHE B C 1
ATOM 4281 O O . PHE B 1 209 ? 3.275 10.047 11.422 1 93.94 209 PHE B O 1
ATOM 4288 N N . ILE B 1 210 ? 2.977 8.688 9.688 1 90.5 210 ILE B N 1
ATOM 4289 C CA . ILE B 1 210 ? 1.672 8.211 10.133 1 90.5 210 ILE B CA 1
ATOM 4290 C C . ILE B 1 210 ? 1.834 7.367 11.398 1 90.5 210 ILE B C 1
ATOM 4292 O O . ILE B 1 210 ? 2.955 7.043 11.797 1 90.5 210 ILE B O 1
ATOM 4296 N N . GLY B 1 211 ? 0.709 7.047 12.047 1 84.81 211 GLY B N 1
ATOM 4297 C CA . GLY B 1 211 ? 0.744 6.188 13.219 1 84.81 211 GLY B CA 1
ATOM 4298 C C . GLY B 1 211 ? 1.04 6.941 14.5 1 84.81 211 GLY B C 1
ATOM 4299 O O . GLY B 1 211 ? 0.936 8.172 14.547 1 84.81 211 GLY B O 1
ATOM 4300 N N . GLU B 1 212 ? 1.426 6.105 15.5 1 84.06 212 GLU B N 1
ATOM 4301 C CA . GLU B 1 212 ? 1.545 6.68 16.844 1 84.06 212 GLU B CA 1
ATOM 4302 C C . GLU B 1 212 ? 2.949 7.227 17.078 1 84.06 212 GLU B C 1
ATOM 4304 O O . GLU B 1 212 ? 3.135 8.141 17.891 1 84.06 212 GLU B O 1
ATOM 4309 N N . ASN B 1 213 ? 3.889 6.746 16.391 1 85.81 213 ASN B N 1
ATOM 4310 C CA . ASN B 1 213 ? 5.277 7.133 16.625 1 85.81 213 ASN B CA 1
ATOM 4311 C C . ASN B 1 213 ? 5.672 8.344 15.789 1 85.81 213 ASN B C 1
ATOM 4313 O O . ASN B 1 213 ? 6.324 8.203 14.75 1 85.81 213 ASN B O 1
ATOM 4317 N N . LYS B 1 214 ? 5.375 9.461 16.328 1 92.06 214 LYS B N 1
ATOM 4318 C CA . LYS B 1 214 ? 5.719 10.727 15.688 1 92.06 214 LYS B CA 1
ATOM 4319 C C . LYS B 1 214 ? 7.176 11.094 15.953 1 92.06 214 LYS B C 1
ATOM 4321 O O . LYS B 1 214 ? 7.734 10.75 17 1 92.06 214 LYS B O 1
ATOM 4326 N N . PRO B 1 215 ? 7.758 11.891 15.023 1 93.38 215 PRO B N 1
ATOM 4327 C CA . PRO B 1 215 ? 9.156 12.273 15.234 1 93.38 215 PRO B CA 1
ATOM 4328 C C . PRO B 1 215 ? 9.383 12.953 16.578 1 93.38 215 PRO B C 1
ATOM 4330 O O . PRO B 1 215 ? 10.359 12.648 17.281 1 93.38 215 PRO B O 1
ATOM 4333 N N . TRP B 1 216 ? 8.484 13.75 17 1 93.62 216 TRP B N 1
ATOM 4334 C CA . TRP B 1 216 ? 8.672 14.562 18.203 1 93.62 216 TRP B CA 1
ATOM 4335 C C . TRP B 1 216 ? 8.477 13.719 19.469 1 93.62 216 TRP B C 1
ATOM 4337 O O . TRP B 1 216 ? 8.617 14.227 20.578 1 93.62 216 TRP B O 1
ATOM 4347 N N . LYS B 1 217 ? 8.195 12.445 19.297 1 88.44 217 LYS B N 1
ATOM 4348 C CA . LYS B 1 217 ? 8.078 11.539 20.438 1 88.44 217 LYS B CA 1
ATOM 4349 C C . LYS B 1 217 ? 9.359 10.727 20.625 1 88.44 217 LYS B C 1
ATOM 4351 O O . LYS B 1 217 ? 9.523 10.047 21.641 1 88.44 217 LYS B O 1
ATOM 4356 N N . TYR B 1 218 ? 10.242 10.852 19.656 1 87.44 218 TYR B N 1
ATOM 4357 C CA . TYR B 1 218 ? 11.477 10.07 19.719 1 87.44 218 TYR B CA 1
ATOM 4358 C C . TYR B 1 218 ? 12.453 10.68 20.719 1 87.44 218 TYR B C 1
ATOM 4360 O O . TYR B 1 218 ? 12.57 11.906 20.812 1 87.44 218 TYR B O 1
ATOM 4368 N N . GLN B 1 219 ? 13.102 9.75 21.391 1 84.62 219 GLN B N 1
ATOM 4369 C CA . GLN B 1 219 ? 14.211 10.188 22.234 1 84.62 219 GLN B CA 1
ATOM 4370 C C . GLN B 1 219 ? 15.477 10.422 21.406 1 84.62 219 GLN B C 1
ATOM 4372 O O . GLN B 1 219 ? 15.602 9.906 20.297 1 84.62 219 GLN B O 1
ATOM 4377 N N . ARG B 1 220 ? 16.25 11.281 21.938 1 88.69 220 ARG B N 1
ATOM 4378 C CA . ARG B 1 220 ? 17.484 11.602 21.25 1 88.69 220 ARG B CA 1
ATOM 4379 C C . ARG B 1 220 ? 18.688 11.5 22.188 1 88.69 220 ARG B C 1
ATOM 4381 O O . ARG B 1 220 ? 18.547 11.695 23.406 1 88.69 220 ARG B O 1
ATOM 4388 N N . PHE B 1 221 ? 19.812 11.18 21.609 1 84.31 221 PHE B N 1
ATOM 4389 C CA . PHE B 1 221 ? 21.078 11.227 22.344 1 84.31 221 PHE B CA 1
ATOM 4390 C C . PHE B 1 221 ? 21.5 12.664 22.609 1 84.31 221 PHE B C 1
ATOM 4392 O O . PHE B 1 221 ? 20.922 13.602 22.047 1 84.31 221 PHE B O 1
ATOM 4399 N N . ALA B 1 222 ? 22.5 12.695 23.5 1 78.62 222 ALA B N 1
ATOM 4400 C CA . ALA B 1 222 ? 23 14.016 23.875 1 78.62 222 ALA B CA 1
ATOM 4401 C C . ALA B 1 222 ? 23.531 14.766 22.672 1 78.62 222 ALA B C 1
ATOM 4403 O O . ALA B 1 222 ? 23.469 16 22.609 1 78.62 222 ALA B O 1
ATOM 4404 N N . ASP B 1 223 ? 23.938 14.055 21.703 1 83.88 223 ASP B N 1
ATOM 4405 C CA . ASP B 1 223 ? 24.531 14.688 20.531 1 83.88 223 ASP B CA 1
ATOM 4406 C C . ASP B 1 223 ? 23.469 15.016 19.484 1 83.88 223 ASP B C 1
ATOM 4408 O O . ASP B 1 223 ? 23.781 15.477 18.391 1 83.88 223 ASP B O 1
ATOM 4412 N N . GLY B 1 224 ? 22.25 14.719 19.797 1 86 224 GLY B N 1
ATOM 4413 C CA . GLY B 1 224 ? 21.156 15.094 18.906 1 86 224 GLY B CA 1
ATOM 4414 C C . GLY B 1 224 ? 20.688 13.953 18.016 1 86 224 GLY B C 1
ATOM 4415 O O . GLY B 1 224 ? 19.672 14.062 17.344 1 86 224 GLY B O 1
ATOM 4416 N N . LYS B 1 225 ? 21.422 12.883 18.031 1 87.5 225 LYS B N 1
ATOM 4417 C CA . LYS B 1 225 ? 21.062 11.742 17.203 1 87.5 225 LYS B CA 1
ATOM 4418 C C . LYS B 1 225 ? 19.828 11.023 17.766 1 87.5 225 LYS B C 1
ATOM 4420 O O . LYS B 1 225 ? 19.703 10.867 18.984 1 87.5 225 LYS B O 1
ATOM 4425 N N . VAL B 1 226 ? 18.953 10.648 16.859 1 88.62 226 VAL B N 1
ATOM 4426 C CA . VAL B 1 226 ? 17.703 10.023 17.25 1 88.62 226 VAL B CA 1
ATOM 4427 C C . VAL B 1 226 ? 17.953 8.602 17.75 1 88.62 226 VAL B C 1
ATOM 4429 O O . VAL B 1 226 ? 18.734 7.859 17.156 1 88.62 226 VAL B O 1
ATOM 4432 N N . LEU B 1 227 ? 17.406 8.289 18.875 1 81.5 227 LEU B N 1
ATOM 4433 C CA . LEU B 1 227 ? 17.391 6.914 19.359 1 81.5 227 LEU B CA 1
ATOM 4434 C C . LEU B 1 227 ? 16.297 6.105 18.656 1 81.5 227 LEU B C 1
ATOM 4436 O O . LEU B 1 227 ? 15.133 6.5 18.656 1 81.5 227 LEU B O 1
ATOM 4440 N N . PRO B 1 228 ? 16.797 5.062 18.031 1 74.94 228 PRO B N 1
ATOM 4441 C CA . PRO B 1 228 ? 15.789 4.293 17.281 1 74.94 228 PRO B CA 1
ATOM 4442 C C . PRO B 1 228 ? 14.758 3.646 18.203 1 74.94 228 PRO B C 1
ATOM 4444 O O . PRO B 1 228 ? 15.086 3.219 19.312 1 74.94 228 PRO B O 1
ATOM 4447 N N . LEU B 1 229 ? 13.539 3.852 17.797 1 68.88 229 LEU B N 1
ATOM 4448 C CA . LEU B 1 229 ? 12.461 3.094 18.422 1 68.88 229 LEU B CA 1
ATOM 4449 C C . LEU B 1 229 ? 12.266 1.748 17.734 1 68.88 229 LEU B C 1
ATOM 4451 O O . LEU B 1 229 ? 11.969 1.696 16.547 1 68.88 229 LEU B O 1
ATOM 4455 N N . GLY B 1 230 ? 12.492 0.694 18.391 1 61.66 230 GLY B N 1
ATOM 4456 C CA . GLY B 1 230 ? 12.219 -0.641 17.875 1 61.66 230 GLY B CA 1
ATOM 4457 C C . GLY B 1 230 ? 13.008 -0.971 16.625 1 61.66 230 GLY B C 1
ATOM 4458 O O . GLY B 1 230 ? 14.188 -0.639 16.516 1 61.66 230 GLY B O 1
ATOM 4459 N N . SER B 1 231 ? 12.367 -1.783 15.719 1 61.09 231 SER B N 1
ATOM 4460 C CA . SER B 1 231 ? 12.969 -2.279 14.484 1 61.09 231 SER B CA 1
ATOM 4461 C C . SER B 1 231 ? 12.711 -1.321 13.328 1 61.09 231 SER B C 1
ATOM 4463 O O . SER B 1 231 ? 12.406 -1.755 12.211 1 61.09 231 SER B O 1
ATOM 4465 N N . THR B 1 232 ? 12.93 -0.127 13.594 1 64.06 232 THR B N 1
ATOM 4466 C CA . THR B 1 232 ? 12.711 0.862 12.547 1 64.06 232 THR B CA 1
ATOM 4467 C C . THR B 1 232 ? 13.766 0.728 11.445 1 64.06 232 THR B C 1
ATOM 4469 O O . THR B 1 232 ? 14.961 0.617 11.734 1 64.06 232 THR B O 1
ATOM 4472 N N . TRP B 1 233 ? 13.242 0.614 10.266 1 69.25 233 TRP B N 1
ATOM 4473 C CA . TRP B 1 233 ? 14.102 0.543 9.094 1 69.25 233 TRP B CA 1
ATOM 4474 C C . TRP B 1 233 ? 14.977 1.782 8.984 1 69.25 233 TRP B C 1
ATOM 4476 O O . TRP B 1 233 ? 14.578 2.873 9.398 1 69.25 233 TRP B O 1
ATOM 4486 N N . GLU B 1 234 ? 16.266 1.609 8.516 1 72.19 234 GLU B N 1
ATOM 4487 C CA . GLU B 1 234 ? 17.281 2.648 8.461 1 72.19 234 GLU B CA 1
ATOM 4488 C C . GLU B 1 234 ? 16.781 3.875 7.699 1 72.19 234 GLU B C 1
ATOM 4490 O O . GLU B 1 234 ? 17.078 5.012 8.078 1 72.19 234 GLU B O 1
ATOM 4495 N N . GLY B 1 235 ? 16.047 3.652 6.695 1 74.38 235 GLY B N 1
ATOM 4496 C CA . GLY B 1 235 ? 15.523 4.77 5.93 1 74.38 235 GLY B CA 1
ATOM 4497 C C . GLY B 1 235 ? 14.586 5.652 6.727 1 74.38 235 GLY B C 1
ATOM 4498 O O . GLY B 1 235 ? 14.617 6.879 6.598 1 74.38 235 GLY B O 1
ATOM 4499 N N . THR B 1 236 ? 13.812 5.105 7.539 1 80 236 THR B N 1
ATOM 4500 C CA . THR B 1 236 ? 12.898 5.859 8.391 1 80 236 THR B CA 1
ATOM 4501 C C . THR B 1 236 ? 13.672 6.668 9.43 1 80 236 THR B C 1
ATOM 4503 O O . THR B 1 236 ? 13.32 7.816 9.711 1 80 236 THR B O 1
ATOM 4506 N N . LYS B 1 237 ? 14.727 6.074 9.852 1 84.81 237 LYS B N 1
ATOM 4507 C CA . LYS B 1 237 ? 15.555 6.75 10.844 1 84.81 237 LYS B CA 1
ATOM 4508 C C . LYS B 1 237 ? 16.156 8.031 10.273 1 84.81 237 LYS B C 1
ATOM 4510 O O . LYS B 1 237 ? 16.219 9.055 10.953 1 84.81 237 LYS B O 1
ATOM 4515 N N . HIS B 1 238 ? 16.578 7.945 9.094 1 89.19 238 HIS B N 1
ATOM 4516 C CA . HIS B 1 238 ? 17.172 9.109 8.438 1 89.19 238 HIS B CA 1
ATOM 4517 C C . HIS B 1 238 ? 16.156 10.242 8.297 1 89.19 238 HIS B C 1
ATOM 4519 O O . HIS B 1 238 ? 16.516 11.414 8.43 1 89.19 238 HIS B O 1
ATOM 4525 N N . MET B 1 239 ? 14.977 9.891 8.07 1 91.12 239 MET B N 1
ATOM 4526 C CA . MET B 1 239 ? 13.938 10.898 7.879 1 91.12 239 MET B CA 1
ATOM 4527 C C . MET B 1 239 ? 13.555 11.547 9.211 1 91.12 239 MET B C 1
ATOM 4529 O O . MET B 1 239 ? 13.305 12.75 9.266 1 91.12 239 MET B O 1
ATOM 4533 N N . ILE B 1 240 ? 13.531 10.742 10.211 1 93 240 ILE B N 1
ATOM 4534 C CA . ILE B 1 240 ? 13.258 11.258 11.547 1 93 240 ILE B CA 1
ATOM 4535 C C . ILE B 1 240 ? 14.375 12.203 11.977 1 93 240 ILE B C 1
ATOM 4537 O O . ILE B 1 240 ? 14.109 13.266 12.539 1 93 240 ILE B O 1
ATOM 4541 N N . GLN B 1 241 ? 15.57 11.773 11.672 1 94.06 241 GLN B N 1
ATOM 4542 C CA . GLN B 1 241 ? 16.703 12.633 11.977 1 94.06 241 GLN B CA 1
ATOM 4543 C C . GLN B 1 241 ? 16.609 13.961 11.227 1 94.06 241 GLN B C 1
ATOM 4545 O O . GLN B 1 241 ? 16.922 15.016 11.773 1 94.06 241 GLN B O 1
ATOM 4550 N N . ALA B 1 242 ? 16.25 13.891 10.031 1 95.31 242 ALA B N 1
ATOM 4551 C CA . ALA B 1 242 ? 16.094 15.109 9.234 1 95.31 242 ALA B CA 1
ATOM 4552 C C . ALA B 1 242 ? 15.047 16.031 9.852 1 95.31 242 ALA B C 1
ATOM 4554 O O . ALA B 1 242 ? 15.219 17.25 9.875 1 95.31 242 ALA B O 1
ATOM 4555 N N . TRP B 1 243 ? 13.984 15.477 10.328 1 96.88 243 TRP B N 1
ATOM 4556 C CA . TRP B 1 243 ? 12.953 16.25 11.016 1 96.88 243 TRP B CA 1
ATOM 4557 C C . TRP B 1 243 ? 13.531 16.969 12.234 1 96.88 243 TRP B C 1
ATOM 4559 O O . TRP B 1 243 ? 13.344 18.172 12.398 1 96.88 243 TRP B O 1
ATOM 4569 N N . TRP B 1 244 ? 14.258 16.25 12.992 1 95.62 244 TRP B N 1
ATOM 4570 C CA . TRP B 1 244 ? 14.852 16.812 14.195 1 95.62 244 TRP B CA 1
ATOM 4571 C C . TRP B 1 244 ? 15.906 17.859 13.852 1 95.62 244 TRP B C 1
ATOM 4573 O O . TRP B 1 244 ? 16.047 18.859 14.555 1 95.62 244 TRP B O 1
ATOM 4583 N N . ASN B 1 245 ? 16.641 17.609 12.797 1 96.19 245 ASN B N 1
ATOM 4584 C CA . ASN B 1 245 ? 17.594 18.625 12.359 1 96.19 245 ASN B CA 1
ATOM 4585 C C . ASN B 1 245 ? 16.906 19.953 12.055 1 96.19 245 ASN B C 1
ATOM 4587 O O . ASN B 1 245 ? 17.422 21.016 12.383 1 96.19 245 ASN B O 1
ATOM 4591 N N . THR B 1 246 ? 15.812 19.875 11.477 1 96.81 246 THR B N 1
ATOM 4592 C CA . THR B 1 246 ? 15.039 21.094 11.195 1 96.81 246 THR B CA 1
ATOM 4593 C C . THR B 1 246 ? 14.562 21.734 12.484 1 96.81 246 THR B C 1
ATOM 4595 O O . THR B 1 246 ? 14.68 22.953 12.656 1 96.81 246 THR B O 1
ATOM 4598 N N . TRP B 1 247 ? 14.008 20.938 13.375 1 96 247 TRP B N 1
ATOM 4599 C CA . TRP B 1 247 ? 13.602 21.453 14.68 1 96 247 TRP B CA 1
ATOM 4600 C C . TRP B 1 247 ? 14.758 22.172 15.367 1 96 247 TRP B C 1
ATOM 4602 O O . TRP B 1 247 ? 14.594 23.297 15.836 1 96 247 TRP B O 1
ATOM 4612 N N . ASP B 1 248 ? 15.898 21.562 15.32 1 94.38 248 ASP B N 1
ATOM 4613 C CA . ASP B 1 248 ? 17.078 22.094 16 1 94.38 248 ASP B CA 1
ATOM 4614 C C . ASP B 1 248 ? 17.5 23.422 15.383 1 94.38 248 ASP B C 1
ATOM 4616 O O . ASP B 1 248 ? 18 24.312 16.078 1 94.38 248 ASP B O 1
ATOM 4620 N N . THR B 1 249 ? 17.391 23.547 14.18 1 95.25 249 THR B N 1
ATOM 4621 C CA . THR B 1 249 ? 17.766 24.766 13.469 1 95.25 249 THR B CA 1
ATOM 4622 C C . THR B 1 249 ? 16.953 25.953 13.969 1 95.25 249 THR B C 1
ATOM 4624 O O . THR B 1 249 ? 17.5 27.062 14.117 1 95.25 249 THR B O 1
ATOM 4627 N N . TYR B 1 250 ? 15.734 25.766 14.305 1 94.38 250 TYR B N 1
ATOM 4628 C CA . TYR B 1 250 ? 14.852 26.906 14.578 1 94.38 250 TYR B CA 1
ATOM 4629 C C . TYR B 1 250 ? 14.578 27.031 16.078 1 94.38 250 TYR B C 1
ATOM 4631 O O . TYR B 1 250 ? 14.289 28.125 16.562 1 94.38 250 TYR B O 1
ATOM 4639 N N . TYR B 1 251 ? 14.664 25.875 16.781 1 90.69 251 TYR B N 1
ATOM 4640 C CA . TYR B 1 251 ? 14.219 25.922 18.172 1 90.69 251 TYR B CA 1
ATOM 4641 C C . TYR B 1 251 ? 15.32 25.422 19.109 1 90.69 251 TYR B C 1
ATOM 4643 O O . TYR B 1 251 ? 15.117 25.359 20.328 1 90.69 251 TYR B O 1
ATOM 4651 N N . GLY B 1 252 ? 16.469 25.078 18.562 1 84.06 252 GLY B N 1
ATOM 4652 C CA . GLY B 1 252 ? 17.578 24.625 19.375 1 84.06 252 GLY B CA 1
ATOM 4653 C C . GLY B 1 252 ? 17.469 23.156 19.766 1 84.06 252 GLY B C 1
ATOM 4654 O O . GLY B 1 252 ? 16.422 22.547 19.578 1 84.06 252 GLY B O 1
ATOM 4655 N N . GLN B 1 253 ? 18.562 22.656 20.266 1 81.38 253 GLN B N 1
ATOM 4656 C CA . GLN B 1 253 ? 18.641 21.234 20.625 1 81.38 253 GLN B CA 1
ATOM 4657 C C . GLN B 1 253 ? 17.922 20.969 21.938 1 81.38 253 GLN B C 1
ATOM 4659 O O . GLN B 1 253 ? 18.562 20.641 22.938 1 81.38 253 GLN B O 1
ATOM 4664 N N . VAL B 1 254 ? 16.688 21.203 22 1 76.94 254 VAL B N 1
ATOM 4665 C CA . VAL B 1 254 ? 15.836 20.953 23.156 1 76.94 254 VAL B CA 1
ATOM 4666 C C . VAL B 1 254 ? 14.664 20.062 22.75 1 76.94 254 VAL B C 1
ATOM 4668 O O . VAL B 1 254 ? 14.227 20.094 21.594 1 76.94 254 VAL B O 1
ATOM 4671 N N . SER B 1 255 ? 14.32 19.312 23.688 1 76.94 255 SER B N 1
ATOM 4672 C CA . SER B 1 255 ? 13.164 18.469 23.406 1 76.94 255 SER B CA 1
ATOM 4673 C C . SER B 1 255 ? 11.906 19.297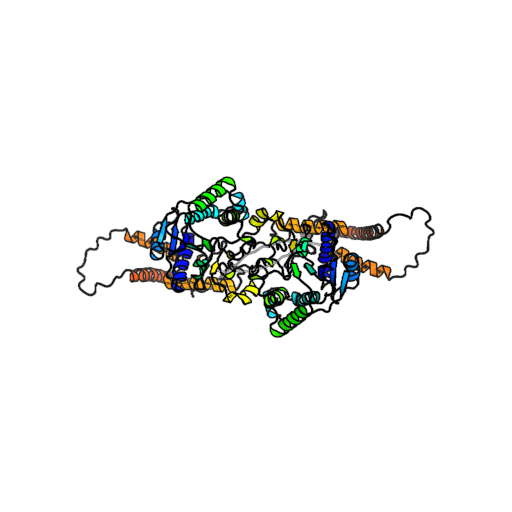 23.188 1 76.94 255 SER B C 1
ATOM 4675 O O . SER B 1 255 ? 11.82 20.438 23.672 1 76.94 255 SER B O 1
ATOM 4677 N N . VAL B 1 256 ? 10.992 18.781 22.484 1 79.88 256 VAL B N 1
ATOM 4678 C CA . VAL B 1 256 ? 9.727 19.453 22.219 1 79.88 256 VAL B CA 1
ATOM 4679 C C . VAL B 1 256 ? 9.008 19.719 23.547 1 79.88 256 VAL B C 1
ATOM 4681 O O . VAL B 1 256 ? 8.477 20.812 23.766 1 79.88 256 VAL B O 1
ATOM 4684 N N . GLU B 1 257 ? 9.023 18.656 24.328 1 75.94 257 GLU B N 1
ATOM 4685 C CA . GLU B 1 257 ? 8.367 18.781 25.625 1 75.94 257 GLU B CA 1
ATOM 4686 C C . GLU B 1 257 ? 8.977 19.906 26.453 1 75.94 257 GLU B C 1
ATOM 4688 O O . GLU B 1 257 ? 8.25 20.719 27.031 1 75.94 257 GLU B O 1
ATOM 4693 N N . THR B 1 258 ? 10.242 19.891 26.5 1 72.81 258 THR B N 1
ATOM 4694 C CA . THR B 1 258 ? 10.945 20.906 27.266 1 72.81 258 THR B CA 1
ATOM 4695 C C . THR B 1 258 ? 10.688 22.297 26.672 1 72.81 258 THR B C 1
ATOM 4697 O O . THR B 1 258 ? 10.469 23.266 27.406 1 72.81 258 THR B O 1
ATOM 4700 N N . TRP B 1 259 ? 10.703 22.312 25.453 1 75.88 259 TRP B N 1
ATOM 4701 C CA . TRP B 1 259 ? 10.477 23.594 24.766 1 75.88 259 TRP B CA 1
ATOM 4702 C C . TRP B 1 259 ? 9.07 24.109 25.047 1 75.88 259 TRP B C 1
ATOM 4704 O O . TRP B 1 259 ? 8.891 25.281 25.375 1 75.88 259 TRP B O 1
ATOM 4714 N N . MET B 1 260 ? 8.18 23.234 25 1 75.06 260 MET B N 1
ATOM 4715 C CA . MET B 1 260 ? 6.785 23.609 25.234 1 75.06 260 MET B CA 1
ATOM 4716 C C . MET B 1 260 ? 6.562 24 26.688 1 75.06 260 MET B C 1
ATOM 4718 O O . MET B 1 260 ? 5.781 24.906 26.984 1 75.06 260 MET B O 1
ATOM 4722 N N . SER B 1 261 ? 7.219 23.297 27.594 1 73.44 261 SER B N 1
ATOM 4723 C CA . SER B 1 261 ? 7.105 23.594 29.016 1 73.44 261 SER B CA 1
ATOM 4724 C C . SER B 1 261 ? 7.73 24.938 29.344 1 73.44 261 SER B C 1
ATOM 4726 O O . SER B 1 261 ? 7.219 25.672 30.188 1 73.44 261 SER B O 1
ATOM 4728 N N . CYS B 1 262 ? 8.805 25.234 28.734 1 69.62 262 CYS B N 1
ATOM 4729 C CA . CYS B 1 262 ? 9.492 26.5 28.953 1 69.62 262 CYS B CA 1
ATOM 4730 C C . CYS B 1 262 ? 8.641 27.672 28.484 1 69.62 262 CYS B C 1
ATOM 4732 O O . CYS B 1 262 ? 8.641 28.734 29.109 1 69.62 262 CYS B O 1
ATOM 4734 N N . LEU B 1 263 ? 7.941 27.406 27.5 1 67.38 263 LEU B N 1
ATOM 4735 C CA . LEU B 1 263 ? 7.043 28.453 27.016 1 67.38 263 LEU B CA 1
ATOM 4736 C C . LEU B 1 263 ? 5.941 28.734 28.031 1 67.38 263 LEU B C 1
ATOM 4738 O O . LEU B 1 263 ? 5.562 29.891 28.219 1 67.38 263 LEU B O 1
ATOM 4742 N N . LYS B 1 264 ? 5.551 27.75 28.641 1 65.81 264 LYS B N 1
ATOM 4743 C CA . LYS B 1 264 ? 4.508 27.891 29.656 1 65.81 264 LYS B CA 1
ATOM 4744 C C . LYS B 1 264 ? 5.023 28.656 30.875 1 65.81 264 LYS B C 1
ATOM 4746 O O . LYS B 1 264 ? 4.297 29.469 31.469 1 65.81 264 LYS B O 1
ATOM 4751 N N . ALA B 1 265 ? 6.324 28.453 31.109 1 58.66 265 ALA B N 1
ATOM 4752 C CA . ALA B 1 265 ? 6.926 29.062 32.281 1 58.66 265 ALA B CA 1
ATOM 4753 C C . ALA B 1 265 ? 7.227 30.547 32.031 1 58.66 265 ALA B C 1
ATOM 4755 O O . ALA B 1 265 ? 7.043 31.375 32.938 1 58.66 265 ALA B O 1
ATOM 4756 N N . THR B 1 266 ? 7.711 30.812 30.938 1 54.41 266 THR B N 1
ATOM 4757 C CA . THR B 1 266 ? 8.039 32.219 30.625 1 54.41 266 THR B CA 1
ATOM 4758 C C . THR B 1 266 ? 6.777 33.062 30.594 1 54.41 266 THR B C 1
ATOM 4760 O O . THR B 1 266 ? 6.812 34.25 30.953 1 54.41 266 THR B O 1
ATOM 4763 N N . GLN B 1 267 ? 5.801 32.531 30.188 1 50.25 267 GLN B N 1
ATOM 4764 C CA . GLN B 1 267 ? 4.57 33.312 30.203 1 50.25 267 GLN B CA 1
ATOM 4765 C C . GLN B 1 267 ? 4.082 33.531 31.641 1 50.25 267 GLN B C 1
ATOM 4767 O O . GLN B 1 267 ? 3.525 34.594 31.953 1 50.25 267 GLN B O 1
ATOM 4772 N N . LEU B 1 268 ? 4.375 32.562 32.438 1 45.41 268 LEU B N 1
ATOM 4773 C CA . LEU B 1 268 ? 4.031 32.781 33.844 1 45.41 268 LEU B CA 1
ATOM 4774 C C . LEU B 1 268 ? 4.879 33.875 34.469 1 45.41 268 LEU B C 1
ATOM 4776 O O . LEU B 1 268 ? 4.402 34.625 35.312 1 45.41 268 LEU B O 1
ATOM 4780 N N . THR B 1 269 ? 6.141 33.938 34.062 1 42.91 269 THR B N 1
ATOM 4781 C CA . THR B 1 269 ? 6.973 34.969 34.625 1 42.91 269 THR B CA 1
ATOM 4782 C C . THR B 1 269 ? 6.66 36.344 34 1 42.91 269 THR B C 1
ATOM 4784 O O . THR B 1 269 ? 6.805 37.375 34.656 1 42.91 269 THR B O 1
ATOM 4787 N N . SER B 1 270 ? 6.363 36.312 32.75 1 37.81 270 SER B N 1
ATOM 4788 C CA . SER B 1 270 ? 6.055 37.625 32.219 1 37.81 270 SER B CA 1
ATOM 4789 C C . SER B 1 270 ? 4.781 38.188 32.812 1 37.81 270 SER B C 1
ATOM 4791 O O . SER B 1 270 ? 4.547 39.406 32.75 1 37.81 270 SER B O 1
ATOM 4793 N N . CYS B 1 271 ? 3.875 37.375 33.281 1 34.69 271 CYS B N 1
ATOM 4794 C CA . CYS B 1 271 ? 2.756 38 33.969 1 34.69 271 CYS B CA 1
ATOM 4795 C C . CYS B 1 271 ? 3.176 38.5 35.344 1 34.69 271 CYS B C 1
ATOM 4797 O O . CYS B 1 271 ? 2.398 39.156 36.031 1 34.69 271 CYS B O 1
ATOM 4799 N N . GLY B 1 272 ? 4.234 37.938 36.031 1 31.03 272 GLY B N 1
ATOM 4800 C CA . GLY B 1 272 ? 4.602 38.594 37.281 1 31.03 272 GLY B CA 1
ATOM 4801 C C . GLY B 1 272 ? 5.379 39.875 37.094 1 31.03 272 GLY B C 1
ATOM 4802 O O . GLY B 1 272 ? 6.242 39.969 36.219 1 31.03 272 GLY B O 1
ATOM 4803 N N . ARG B 1 273 ? 4.871 41.156 37.406 1 30.27 273 ARG B N 1
ATOM 4804 C CA . ARG B 1 273 ? 5.281 42.562 37.5 1 30.27 273 ARG B CA 1
ATOM 4805 C C . ARG B 1 273 ? 6.637 42.688 38.188 1 30.27 273 ARG B C 1
ATOM 4807 O O . ARG B 1 273 ? 6.719 42.594 39.438 1 30.27 273 ARG B O 1
ATOM 4814 N N . LEU B 1 274 ? 7.738 41.938 37.969 1 28.14 274 LEU B N 1
ATOM 4815 C CA . LEU B 1 274 ? 8.93 42.438 38.625 1 28.14 274 LEU B CA 1
ATOM 4816 C C . LEU B 1 274 ? 9.211 43.875 38.219 1 28.14 274 LEU B C 1
ATOM 4818 O O . LEU B 1 274 ? 9.227 44.188 37.031 1 28.14 274 LEU B O 1
ATOM 4822 N N . HIS B 1 275 ? 8.93 44.906 39.094 1 26.56 275 HIS B N 1
ATOM 4823 C CA . HIS B 1 275 ? 9.414 46.281 39.25 1 26.56 275 HIS B CA 1
ATOM 4824 C C . HIS B 1 275 ? 10.914 46.344 39.031 1 26.56 275 HIS B C 1
ATOM 4826 O O . HIS B 1 275 ? 11.703 45.938 39.875 1 26.56 275 HIS B O 1
ATOM 4832 N N . HIS B 1 276 ? 11.469 45.938 37.875 1 25.41 276 HIS B N 1
ATOM 4833 C CA . HIS B 1 276 ? 12.859 46.156 37.531 1 25.41 276 HIS B CA 1
ATOM 4834 C C . HIS B 1 276 ? 13.219 47.656 37.656 1 25.41 276 HIS B C 1
ATOM 4836 O O . HIS B 1 276 ? 12.508 48.5 37.156 1 25.41 276 HIS B O 1
ATOM 4842 N N . THR B 1 277 ? 13.781 48 38.75 1 25.05 277 THR B N 1
ATOM 4843 C CA . THR B 1 277 ? 14.609 49.188 38.969 1 25.05 277 THR B CA 1
ATOM 4844 C C . THR B 1 277 ? 15.57 49.406 37.781 1 25.05 277 THR B C 1
ATOM 4846 O O . THR B 1 277 ? 16.25 48.469 37.375 1 25.05 277 THR B O 1
ATOM 4849 N N . ILE B 1 278 ? 15.367 50.375 36.906 1 26.23 278 ILE B N 1
ATOM 4850 C CA . ILE B 1 278 ? 15.93 51 35.719 1 26.23 278 ILE B CA 1
ATOM 4851 C C . ILE B 1 278 ? 17.438 51.188 35.906 1 26.23 278 ILE B C 1
ATOM 4853 O O . ILE B 1 278 ? 17.859 52.094 36.625 1 26.23 278 ILE B O 1
ATOM 4857 N N . TYR B 1 279 ? 18.234 50.188 36.406 1 22.8 279 TYR B N 1
ATOM 4858 C CA . TYR B 1 279 ? 19.609 50.656 36.438 1 22.8 279 TYR B CA 1
ATOM 4859 C C . TYR B 1 279 ? 20.047 51.094 35.031 1 22.8 279 TYR B C 1
ATOM 4861 O O . TYR B 1 279 ? 19.594 50.531 34.031 1 22.8 279 TYR B O 1
ATOM 4869 N N . SER B 1 280 ? 20.406 52.281 34.844 1 22.78 280 SER B N 1
ATOM 4870 C CA . SER B 1 280 ? 20.875 53.125 33.75 1 22.78 280 SER B CA 1
ATOM 4871 C C . SER B 1 280 ? 21.953 52.406 32.938 1 22.78 280 SER B C 1
ATOM 4873 O O . SER B 1 280 ? 23.062 52.938 32.781 1 22.78 280 SER B O 1
ATOM 4875 N N . PRO B 1 281 ? 21.828 51.031 32.625 1 23.62 281 PRO B N 1
ATOM 4876 C CA . PRO B 1 281 ? 23.047 50.625 31.938 1 23.62 281 PRO B CA 1
ATOM 4877 C C . PRO B 1 281 ? 23.188 51.281 30.562 1 23.62 281 PRO B C 1
ATOM 4879 O O . PRO B 1 281 ? 22.219 51.344 29.797 1 23.62 281 PRO B O 1
ATOM 4882 N N . VAL B 1 282 ? 23.953 52.281 30.359 1 23.98 282 VAL B N 1
ATOM 4883 C CA . VAL B 1 282 ? 24.312 53.062 29.172 1 23.98 282 VAL B CA 1
ATOM 4884 C C . VAL B 1 282 ? 24.484 52.156 27.969 1 23.98 282 VAL B C 1
ATOM 4886 O O . VAL B 1 282 ? 23.891 52.375 26.922 1 23.98 282 VAL B O 1
ATOM 4889 N N . SER B 1 283 ? 25.75 51.844 27.609 1 22.53 283 SER B N 1
ATOM 4890 C CA . SER B 1 283 ? 26.328 51.906 26.266 1 22.53 283 SER B CA 1
ATOM 4891 C C . SER B 1 283 ? 25.969 50.656 25.453 1 22.53 283 SER B C 1
ATOM 4893 O O . SER B 1 283 ? 25.984 50.719 24.219 1 22.53 283 SER B O 1
ATOM 4895 N N . LEU B 1 284 ? 26.172 49.438 25.938 1 24.72 284 LEU B N 1
ATOM 4896 C CA . LEU B 1 284 ? 26.578 48.375 25.016 1 24.72 284 LEU B CA 1
ATOM 4897 C C . LEU B 1 284 ? 25.375 47.812 24.281 1 24.72 284 LEU B C 1
ATOM 4899 O O . LEU B 1 284 ? 25.453 46.688 23.719 1 24.72 284 LEU B O 1
ATOM 4903 N N . ILE B 1 285 ? 24.125 48.375 24.344 1 23.45 285 ILE B N 1
ATOM 4904 C CA . ILE B 1 285 ? 22.891 47.594 24.25 1 23.45 285 ILE B CA 1
ATOM 4905 C C . ILE B 1 285 ? 22.625 47.25 22.781 1 23.45 285 ILE B C 1
ATOM 4907 O O . ILE B 1 285 ? 21.594 46.656 22.453 1 23.45 285 ILE B O 1
ATOM 4911 N N . THR B 1 286 ? 23.281 47.719 21.75 1 24.31 286 THR B N 1
ATOM 4912 C CA . THR B 1 286 ? 22.266 47.906 20.703 1 24.31 286 THR B CA 1
ATOM 4913 C C . THR B 1 286 ? 21.734 46.531 20.25 1 24.31 286 THR B C 1
ATOM 4915 O O . THR B 1 286 ? 20.594 46.438 19.797 1 24.31 286 THR B O 1
ATOM 4918 N N . GLY B 1 287 ? 22.719 45.625 19.891 1 26.2 287 GLY B N 1
ATOM 4919 C CA . GLY B 1 287 ? 22.328 44.719 18.812 1 26.2 287 GLY B CA 1
ATOM 4920 C C . GLY B 1 287 ? 21.188 43.812 19.219 1 26.2 287 GLY B C 1
ATOM 4921 O O . GLY B 1 287 ? 20.734 43.812 20.359 1 26.2 287 GLY B O 1
ATOM 4922 N N . SER B 1 288 ? 21 42.5 18.375 1 27.52 288 SER B N 1
ATOM 4923 C CA . SER B 1 288 ? 19.844 41.625 18.188 1 27.52 288 SER B CA 1
ATOM 4924 C C . SER B 1 288 ? 19.531 40.875 19.484 1 27.52 288 SER B C 1
ATOM 4926 O O . SER B 1 288 ? 20.312 40.031 19.938 1 27.52 288 SER B O 1
ATOM 4928 N N . MET B 1 289 ? 18.906 41.375 20.516 1 28.23 289 MET B N 1
ATOM 4929 C CA . MET B 1 289 ? 18.625 41.094 21.922 1 28.23 289 MET B CA 1
ATOM 4930 C C . MET B 1 289 ? 17.75 39.875 22.078 1 28.23 289 MET B C 1
ATOM 4932 O O . MET B 1 289 ? 17.562 39.375 23.203 1 28.23 289 MET B O 1
ATOM 4936 N N . MET B 1 290 ? 16.922 39.625 21.047 1 30.95 290 MET B N 1
ATOM 4937 C CA . MET B 1 290 ? 15.883 38.656 21.391 1 30.95 290 MET B CA 1
ATOM 4938 C C . MET B 1 290 ? 16.469 37.281 21.594 1 30.95 290 MET B C 1
ATOM 4940 O O . MET B 1 290 ? 15.836 36.406 22.203 1 30.95 290 MET B O 1
ATOM 4944 N N . ALA B 1 291 ? 17.547 36.844 20.859 1 31.78 291 ALA B N 1
ATOM 4945 C CA . ALA B 1 291 ? 18.141 35.531 20.953 1 31.78 291 ALA B CA 1
ATOM 4946 C C . ALA B 1 291 ? 18.75 35.281 22.328 1 31.78 291 ALA B C 1
ATOM 4948 O O . ALA B 1 291 ? 18.938 34.125 22.734 1 31.78 291 ALA B O 1
ATOM 4949 N N . SER B 1 292 ? 19.109 36.344 23.078 1 31.84 292 SER B N 1
ATOM 4950 C CA . SER B 1 292 ? 19.969 36.25 24.25 1 31.84 292 SER B CA 1
ATOM 4951 C C . SER B 1 292 ? 19.188 35.719 25.453 1 31.84 292 SER B C 1
ATOM 4953 O O . SER B 1 292 ? 19.75 35.062 26.344 1 31.84 292 SER B O 1
ATOM 4955 N N . ARG B 1 293 ? 17.938 36.156 25.531 1 32.84 293 ARG B N 1
ATOM 4956 C CA . ARG B 1 293 ? 17.281 35.906 26.812 1 32.84 293 ARG B CA 1
ATOM 4957 C C . ARG B 1 293 ? 16.938 34.438 26.984 1 32.84 293 ARG B C 1
ATOM 4959 O O . ARG B 1 293 ? 17 33.906 28.094 1 32.84 293 ARG B O 1
ATOM 4966 N N . LEU B 1 294 ? 16.672 33.719 25.891 1 33.53 294 LEU B N 1
ATOM 4967 C CA . LEU B 1 294 ? 16.297 32.312 26.047 1 33.53 294 LEU B CA 1
ATOM 4968 C C . LEU B 1 294 ? 17.516 31.484 26.453 1 33.53 294 LEU B C 1
ATOM 4970 O O . LEU B 1 294 ? 17.375 30.438 27.109 1 33.53 294 LEU B O 1
ATOM 4974 N N . ALA B 1 295 ? 18.75 31.859 26.094 1 33.28 295 ALA B N 1
ATOM 4975 C CA . ALA B 1 295 ? 19.953 31.141 26.484 1 33.28 295 ALA B CA 1
ATOM 4976 C C . ALA B 1 295 ? 20.188 31.25 28 1 33.28 295 ALA B C 1
ATOM 4978 O O . ALA B 1 295 ? 20.609 30.281 28.641 1 33.28 295 ALA B O 1
ATOM 4979 N N . LEU B 1 296 ? 19.906 32.344 28.609 1 33.97 296 LEU B N 1
ATOM 4980 C CA . LEU B 1 296 ? 20.203 32.531 30.016 1 33.97 296 LEU B CA 1
ATOM 4981 C C . LEU B 1 296 ? 19.312 31.672 30.891 1 33.97 296 LEU B C 1
ATOM 4983 O O . LEU B 1 296 ? 19.781 31.094 31.875 1 33.97 296 LEU B O 1
ATOM 4987 N N . LEU B 1 297 ? 18.094 31.5 30.516 1 33.12 297 LEU B N 1
ATOM 4988 C CA . LEU B 1 297 ? 17.219 30.766 31.422 1 33.12 297 LEU B CA 1
ATOM 4989 C C . LEU B 1 297 ? 17.547 29.281 31.422 1 33.12 297 LEU B C 1
ATOM 4991 O O . LEU B 1 297 ? 17.547 28.641 32.469 1 33.12 297 LEU B O 1
ATOM 4995 N N . CYS B 1 298 ? 18.062 28.656 30.359 1 34.34 298 CYS B N 1
ATOM 4996 C CA . CYS B 1 298 ? 18.406 27.234 30.359 1 34.34 298 CYS B CA 1
ATOM 4997 C C . CYS B 1 298 ? 19.703 27 31.141 1 34.34 298 CYS B C 1
ATOM 4999 O O . CYS B 1 298 ? 19.984 25.875 31.562 1 34.34 298 CYS B O 1
ATOM 5001 N N . LEU B 1 299 ? 20.625 27.875 31.328 1 33.16 299 LEU B N 1
ATOM 5002 C CA . LEU B 1 299 ? 21.828 27.734 32.125 1 33.16 299 LEU B CA 1
ATOM 5003 C C . LEU B 1 299 ? 21.469 27.562 33.594 1 33.16 299 LEU B C 1
ATOM 5005 O O . LEU B 1 299 ? 22.094 26.766 34.312 1 33.16 299 LEU B O 1
ATOM 5009 N N . LEU B 1 300 ? 20.547 28.234 34.156 1 33.88 300 LEU B N 1
ATOM 5010 C CA . LEU B 1 300 ? 20.297 28.156 35.594 1 33.88 300 LEU B CA 1
ATOM 5011 C C . LEU B 1 300 ? 19.672 26.828 35.938 1 33.88 300 LEU B C 1
ATOM 5013 O O . LEU B 1 300 ? 19.844 26.344 37.062 1 33.88 300 LEU B O 1
ATOM 5017 N N . MET B 1 301 ? 19.031 26.203 35 1 32.78 301 MET B N 1
ATOM 5018 C CA . MET B 1 301 ? 18.391 24.969 35.438 1 32.78 301 MET B CA 1
ATOM 5019 C C . MET B 1 301 ? 19.391 23.812 35.438 1 32.78 301 MET B C 1
ATOM 5021 O O . MET B 1 301 ? 19.062 22.688 35.812 1 32.78 301 MET B O 1
ATOM 5025 N N . LYS B 1 302 ? 20.562 23.938 34.844 1 32.03 302 LYS B N 1
ATOM 5026 C CA . LYS B 1 302 ? 21.578 22.891 34.906 1 32.03 302 LYS B CA 1
ATOM 5027 C C . LYS B 1 302 ? 22.141 22.734 36.312 1 32.03 302 LYS B C 1
ATOM 5029 O O . LYS B 1 302 ? 22.703 21.688 36.656 1 32.03 302 LYS B O 1
ATOM 5034 N N . VAL B 1 303 ? 22.172 23.672 37.219 1 30.36 303 VAL B N 1
ATOM 5035 C CA . VAL B 1 303 ? 22.938 23.531 38.469 1 30.36 303 VAL B CA 1
ATOM 5036 C C . VAL B 1 303 ? 22.25 22.516 39.375 1 30.36 303 VAL B C 1
ATOM 5038 O O . VAL B 1 303 ? 22.906 21.922 40.219 1 30.36 303 VAL B O 1
ATOM 5041 N N . SER B 1 304 ? 20.984 22.406 39.344 1 25.59 304 SER B N 1
ATOM 5042 C CA . SER B 1 304 ? 20.484 21.672 40.5 1 25.59 304 SER B CA 1
ATOM 5043 C C . SER B 1 304 ? 20.719 20.172 40.375 1 25.59 304 SER B C 1
ATOM 5045 O O . SER B 1 304 ? 20.547 19.422 41.344 1 25.59 304 SER B O 1
ATOM 5047 N N . ARG B 1 305 ? 20.938 19.688 39.156 1 29.28 305 ARG B N 1
ATOM 5048 C CA . ARG B 1 305 ? 20.938 18.234 39.188 1 29.28 305 ARG B CA 1
ATOM 5049 C C . ARG B 1 305 ? 22.281 17.703 39.688 1 29.28 305 ARG B C 1
ATOM 5051 O O . ARG B 1 305 ? 22.516 16.484 39.656 1 29.28 305 ARG B O 1
ATOM 5058 N N . MET B 1 306 ? 23.266 18.531 39.906 1 25.05 306 MET B N 1
ATOM 5059 C CA . MET B 1 306 ? 24.484 17.812 40.281 1 25.05 306 MET B CA 1
ATOM 5060 C C . MET B 1 306 ? 24.25 16.969 41.531 1 25.05 306 MET B C 1
ATOM 5062 O O . MET B 1 306 ? 25.109 16.188 41.938 1 25.05 306 MET B O 1
ATOM 5066 N N . ARG B 1 307 ? 23.359 17.469 42.469 1 26.45 307 ARG B N 1
ATOM 5067 C CA . ARG B 1 307 ? 23.562 16.781 43.75 1 26.45 307 ARG B CA 1
ATOM 5068 C C . ARG B 1 307 ? 23.281 15.289 43.625 1 26.45 307 ARG B C 1
ATOM 5070 O O . ARG B 1 307 ? 23.828 14.477 44.375 1 26.45 307 ARG B O 1
ATOM 5077 N N . GLY B 1 308 ? 22.266 15.008 42.812 1 24.52 308 GLY B N 1
ATOM 5078 C CA . GLY B 1 308 ? 21.734 13.703 43.188 1 24.52 308 GLY B CA 1
ATOM 5079 C C . GLY B 1 308 ? 22.656 12.555 42.844 1 24.52 308 GLY B C 1
ATOM 5080 O O . GLY B 1 308 ? 22.297 11.391 43 1 24.52 308 GLY B O 1
ATOM 5081 N N . ILE B 1 309 ? 23.719 12.859 42.062 1 25.42 309 ILE B N 1
ATOM 5082 C CA . ILE B 1 309 ? 24.438 11.664 41.656 1 25.42 309 ILE B CA 1
ATOM 5083 C C . ILE B 1 309 ? 25.094 11.016 42.875 1 25.42 309 ILE B C 1
ATOM 5085 O O . ILE B 1 309 ? 25.609 9.898 42.781 1 25.42 309 ILE B O 1
ATOM 5089 N N . ILE B 1 310 ? 25.312 11.867 43.969 1 23.19 310 ILE B N 1
ATOM 5090 C CA . ILE B 1 310 ? 26.281 11.328 44.906 1 23.19 310 ILE B CA 1
ATOM 5091 C C . ILE B 1 310 ? 25.75 10.016 45.5 1 23.19 310 ILE B C 1
ATOM 5093 O O . ILE B 1 310 ? 26.531 9.086 45.719 1 23.19 310 ILE B O 1
ATOM 5097 N N . SER B 1 311 ? 24.438 10.125 45.875 1 21.2 311 SER B N 1
ATOM 5098 C CA . SER B 1 311 ? 24.219 9.328 47.062 1 21.2 311 SER B CA 1
ATOM 5099 C C . SER B 1 311 ? 24.438 7.848 46.812 1 21.2 311 SER B C 1
ATOM 5101 O O . SER B 1 311 ? 24.906 7.113 47.688 1 21.2 311 SER B O 1
ATOM 5103 N N . GLN B 1 312 ? 23.797 7.391 45.656 1 21.72 312 GLN B N 1
ATOM 5104 C CA . GLN B 1 312 ? 23.375 6.012 45.875 1 21.72 312 GLN B CA 1
ATOM 5105 C C . GLN B 1 312 ? 24.547 5.047 45.781 1 21.72 312 GLN B C 1
ATOM 5107 O O . GLN B 1 312 ? 24.359 3.857 45.5 1 21.72 312 GLN B O 1
ATOM 5112 N N . TRP B 1 313 ? 25.766 5.578 45.594 1 21.31 313 TRP B N 1
ATOM 5113 C CA . TRP B 1 313 ? 26.797 4.566 45.375 1 21.31 313 TRP B CA 1
ATOM 5114 C C . TRP B 1 313 ? 26.844 3.607 46.562 1 21.31 313 TRP B C 1
ATOM 5116 O O . TRP B 1 313 ? 27.375 2.496 46.469 1 21.31 313 TRP B O 1
ATOM 5126 N N . ILE B 1 314 ? 26.641 4.152 47.781 1 21.27 314 ILE B N 1
ATOM 5127 C CA . ILE B 1 314 ? 27.328 3.576 48.906 1 21.27 314 ILE B CA 1
ATOM 5128 C C . ILE B 1 314 ? 26.75 2.205 49.25 1 21.27 314 ILE B C 1
ATOM 5130 O O . ILE B 1 314 ? 27.344 1.432 50 1 21.27 314 ILE B O 1
ATOM 5134 N N . GLY B 1 315 ? 25.484 1.862 48.875 1 20.36 315 GLY B N 1
ATOM 5135 C CA . GLY B 1 315 ? 24.891 1.038 49.906 1 20.36 315 GLY B CA 1
ATOM 5136 C C . GLY B 1 315 ? 25.516 -0.339 50 1 20.36 315 GLY B C 1
ATOM 5137 O O . GLY B 1 315 ? 24.812 -1.352 49.969 1 20.36 315 GLY B O 1
ATOM 5138 N N . ILE B 1 316 ? 26.547 -0.68 49.219 1 19.3 316 ILE B N 1
ATOM 5139 C CA . ILE B 1 316 ? 26.922 -2.09 49.312 1 19.3 316 ILE B CA 1
ATOM 5140 C C . ILE B 1 316 ? 27.25 -2.438 50.781 1 19.3 316 ILE B C 1
ATOM 5142 O O . ILE B 1 316 ? 28.203 -1.9 51.344 1 19.3 316 ILE B O 1
ATOM 5146 N N . THR B 1 317 ? 26.203 -2.65 51.625 1 17.55 317 THR B N 1
ATOM 5147 C CA . THR B 1 317 ? 26.219 -3.045 53.031 1 17.55 317 THR B CA 1
ATOM 5148 C C . THR B 1 317 ? 27.062 -4.301 53.219 1 17.55 317 THR B C 1
ATOM 5150 O O . THR B 1 317 ? 26.859 -5.305 52.531 1 17.55 317 THR B O 1
ATOM 5153 N N . ILE B 1 318 ? 28.219 -4.266 53.781 1 17.39 318 ILE B N 1
ATOM 5154 C CA . ILE B 1 318 ? 29.188 -5.16 54.406 1 17.39 318 ILE B CA 1
ATOM 5155 C C . ILE B 1 318 ? 28.453 -6.047 55.406 1 17.39 318 ILE B C 1
ATOM 5157 O O . ILE B 1 318 ? 27.891 -5.555 56.406 1 17.39 318 ILE B O 1
ATOM 5161 N N . ALA B 1 319 ? 27.625 -7.094 54.875 1 17.23 319 ALA B N 1
ATOM 5162 C CA . ALA B 1 319 ? 27.031 -8.102 55.75 1 17.23 319 ALA B CA 1
ATOM 5163 C C . ALA B 1 319 ? 28.047 -8.617 56.75 1 17.23 319 ALA B C 1
ATOM 5165 O O . ALA B 1 319 ? 29.047 -9.234 56.375 1 17.23 319 ALA B O 1
ATOM 5166 N N . SER B 1 320 ? 28.219 -8.102 57.938 1 15.76 320 SER B N 1
ATOM 5167 C CA . SER B 1 320 ? 29.031 -8.352 59.094 1 15.76 320 SER B CA 1
ATOM 5168 C C . SER B 1 320 ? 28.766 -9.742 59.688 1 15.76 320 SER B C 1
ATOM 5170 O O . SER B 1 320 ? 29.688 -10.461 60.031 1 15.76 320 SER B O 1
ATOM 5172 N N . ARG B 1 321 ? 27.531 -10.172 60.312 1 15.69 321 ARG B N 1
ATOM 5173 C CA . ARG B 1 321 ? 27.516 -10.57 61.719 1 15.69 321 ARG B CA 1
ATOM 5174 C C . ARG B 1 321 ? 27.641 -12.078 61.844 1 15.69 321 ARG B C 1
ATOM 5176 O O . ARG B 1 321 ? 26.797 -12.828 61.344 1 15.69 321 ARG B O 1
ATOM 5183 N N . PHE B 1 322 ? 28.766 -12.812 62.219 1 17.11 322 PHE B N 1
ATOM 5184 C CA . PHE B 1 322 ? 29.266 -14.125 62.594 1 17.11 322 PHE B CA 1
ATOM 5185 C C . PHE B 1 322 ? 28.594 -14.602 63.875 1 17.11 322 PHE B C 1
ATOM 5187 O O . PHE B 1 322 ? 28.938 -15.656 64.438 1 17.11 322 PHE B O 1
ATOM 5194 N N . SER B 1 323 ? 27.438 -14.258 64.375 1 15.67 323 SER B N 1
ATOM 5195 C CA . SER B 1 323 ? 27.438 -14.492 65.812 1 15.67 323 SER B CA 1
ATOM 5196 C C . SER B 1 323 ? 27.422 -15.984 66.125 1 15.67 323 SER B C 1
ATOM 5198 O O . SER B 1 323 ? 26.938 -16.797 65.312 1 15.67 323 SER B O 1
ATOM 5200 N N . LEU B 1 324 ? 27.469 -16.453 67.5 1 16.45 324 LEU B N 1
ATOM 5201 C CA . LEU B 1 324 ? 28.031 -17.281 68.625 1 16.45 324 LEU B CA 1
ATOM 5202 C C . LEU B 1 324 ? 27.094 -18.438 68.938 1 16.45 324 LEU B C 1
ATOM 5204 O O . LEU B 1 324 ? 27.562 -19.516 69.312 1 16.45 324 LEU B O 1
ATOM 5208 N N . CYS B 1 325 ? 25.734 -18.375 69.188 1 15.93 325 CYS B N 1
ATOM 5209 C CA . CYS B 1 325 ? 25.406 -18.875 70.5 1 15.93 325 CYS B CA 1
ATOM 5210 C C . CYS B 1 325 ? 25.375 -20.391 70.5 1 15.93 325 CYS B C 1
ATOM 5212 O O . CYS B 1 325 ? 25.25 -21.031 69.438 1 15.93 325 CYS B O 1
ATOM 5214 N N . HIS B 1 326 ? 24.594 -20.953 71.625 1 16.16 326 HIS B N 1
ATOM 5215 C CA . HIS B 1 326 ? 24.828 -21.703 72.812 1 16.16 326 HIS B CA 1
ATOM 5216 C C . HIS B 1 326 ? 24.422 -23.172 72.688 1 16.16 326 HIS B C 1
ATOM 5218 O O . HIS B 1 326 ? 23.812 -23.547 71.688 1 16.16 326 HIS B O 1
ATOM 5224 N N . PRO B 1 327 ? 23.328 -23.75 73.562 1 16.67 327 PRO B N 1
ATOM 5225 C CA . PRO B 1 327 ? 23.594 -24.688 74.625 1 16.67 327 PRO B CA 1
ATOM 5226 C C . PRO B 1 327 ? 23.359 -26.141 74.25 1 16.67 327 PRO B C 1
ATOM 5228 O O . PRO B 1 327 ? 22.797 -26.406 73.188 1 16.67 327 PRO B O 1
ATOM 5231 N N . SER B 1 328 ? 22.672 -26.984 75.125 1 16.48 328 SER B N 1
ATOM 5232 C CA . SER B 1 328 ? 22.969 -28.094 76.062 1 16.48 328 SER B CA 1
ATOM 5233 C C . SER B 1 328 ? 22.344 -29.391 75.562 1 16.48 328 SER B C 1
ATOM 5235 O O . SER B 1 328 ? 23.031 -30.422 75.438 1 16.48 328 SER B O 1
ATOM 5237 N N . HIS B 1 329 ? 21.094 -29.875 76.062 1 16.95 329 HIS B N 1
ATOM 5238 C CA . HIS B 1 329 ? 21.031 -30.953 77.062 1 16.95 329 HIS B CA 1
ATOM 5239 C C . HIS B 1 329 ? 20.766 -32.281 76.375 1 16.95 329 HIS B C 1
ATOM 5241 O O . HIS B 1 329 ? 20.438 -32.344 75.188 1 16.95 329 HIS B O 1
ATOM 5247 N N . PRO B 1 330 ? 19.609 -33.125 76.812 1 18.64 330 PRO B N 1
ATOM 5248 C CA . PRO B 1 330 ? 19.812 -34.281 77.688 1 18.64 330 PRO B CA 1
ATOM 5249 C C . PRO B 1 330 ? 19.906 -35.594 76.938 1 18.64 330 PRO B C 1
ATOM 5251 O O . PRO B 1 330 ? 19.906 -35.594 75.688 1 18.64 330 PRO B O 1
ATOM 5254 N N . SER B 1 331 ? 18.859 -36.594 77.188 1 17.33 331 SER B N 1
ATOM 5255 C CA . SER B 1 331 ? 18.812 -37.781 78.062 1 17.33 331 SER B CA 1
ATOM 5256 C C . SER B 1 331 ? 18.859 -39.062 77.25 1 17.33 331 SER B C 1
ATOM 5258 O O . SER B 1 331 ? 19.688 -39.938 77.5 1 17.33 331 SER B O 1
ATOM 5260 N N . PRO B 1 332 ? 17.828 -40.031 77.562 1 17.97 332 PRO B N 1
ATOM 5261 C CA . PRO B 1 332 ? 18 -41.344 78.188 1 17.97 332 PRO B CA 1
ATOM 5262 C C . PRO B 1 332 ? 18.234 -42.469 77.188 1 17.97 332 PRO B C 1
ATOM 5264 O O . PRO B 1 332 ? 19.344 -43 77.062 1 17.97 332 PRO B O 1
ATOM 5267 N N . LEU B 1 333 ? 17.281 -43.531 77.062 1 18.34 333 LEU B N 1
ATOM 5268 C CA . LEU B 1 333 ? 17.172 -44.844 77.688 1 18.34 333 LEU B CA 1
ATOM 5269 C C . LEU B 1 333 ? 17.469 -45.938 76.688 1 18.34 333 LEU B C 1
ATOM 5271 O O . LEU B 1 333 ? 17.984 -47 77.062 1 18.34 333 LEU B O 1
ATOM 5275 N N . ALA B 1 334 ? 17.047 -46.094 75.5 1 18.8 334 ALA B N 1
ATOM 5276 C CA . ALA B 1 334 ? 16.594 -47.438 75.25 1 18.8 334 ALA B CA 1
ATOM 5277 C C . ALA B 1 334 ? 17.75 -48.438 75.312 1 18.8 334 ALA B C 1
ATOM 5279 O O . ALA B 1 334 ? 18.594 -48.438 74.375 1 18.8 334 ALA B O 1
ATOM 5280 N N . ASN B 1 335 ? 18.453 -48.781 76.562 1 16.66 335 ASN B N 1
ATOM 5281 C CA . ASN B 1 335 ? 19.203 -49.906 77.062 1 16.66 335 ASN B CA 1
ATOM 5282 C C . ASN B 1 335 ? 18.359 -51.188 77.062 1 16.66 335 ASN B C 1
ATOM 5284 O O . ASN B 1 335 ? 18.766 -52.188 77.625 1 16.66 335 ASN B O 1
ATOM 5288 N N . GLN B 1 336 ? 17.125 -51.438 77.312 1 17.75 336 GLN B N 1
ATOM 5289 C CA . GLN B 1 336 ? 16.875 -52.688 78 1 17.75 336 GLN B CA 1
ATOM 5290 C C . GLN B 1 336 ? 17.359 -53.875 77.125 1 17.75 336 GLN B C 1
ATOM 5292 O O . GLN B 1 336 ? 17.984 -54.812 77.625 1 17.75 336 GLN B O 1
ATOM 5297 N N . ILE B 1 337 ? 16.641 -54.375 76.188 1 20.31 337 ILE B N 1
ATOM 5298 C CA . ILE B 1 337 ? 16.469 -55.812 76.125 1 20.31 337 ILE B CA 1
ATOM 5299 C C . ILE B 1 337 ? 17.828 -56.5 76 1 20.31 337 ILE B C 1
ATOM 5301 O O . ILE B 1 337 ? 18.672 -56.094 75.188 1 20.31 337 ILE B O 1
ATOM 5305 N N . GLY B 1 338 ? 17.859 -57.125 77.188 1 18.73 338 GLY B N 1
ATOM 5306 C CA . GLY B 1 338 ? 17.703 -58.406 77.875 1 18.73 338 GLY B CA 1
ATOM 5307 C C . GLY B 1 338 ? 17.031 -59.469 77.062 1 18.73 338 GLY B C 1
ATOM 5308 O O . GLY B 1 338 ? 16.141 -59.156 76.25 1 18.73 338 GLY B O 1
#

Foldseek 3Di:
DEEEEEEDAAQVLLLLQVLQLLQLVVQPDPHAYEYEYEPRYDPLSVVVSVVRHHYDYFYFDFAPPQVLQVVVVHNVQRRQVSVLCVLVVQVHQKYKYAYSLKHFPHNDVCLRVADPWAAEADPVGRLFGDPRTTMHGRDPVLSVVLVVQCVPPNANNSHPRRSVCVSVVCQSVDPSRYDYCLAEPEDDPDDPRVVVCVVCVVVRGMYGDDDDDGLLPFDADPVQQTDDDPPRDPVVSVVSSVSSVSVCVVQNSDRPVVSSVVSVVVVVVVPPPPPPPPPVPDDPDDDDCPVPVVVVVVVVVVPPVVPPVPPDPDDPDDDDDDDDDDDDDDDDDDDDDD/DEEEEEEDAAQVLLLLQVLQLLQLVVQPDPHAYEYEYEPRYDPLSVVVSVVRHHYDYFYFDFAPPQVLQVVVVHNVQRRQVSVLCVLVVQVHQKYKYAYSLKHFPHNDVCLRVADPWAAEADPVGRLFGDPRTTMHGRDPVLSVVLVVQCVPPNANNSHPRRSVCVSVVCQSVDPSRYDYCLAEPEDDPDDPRVVVCVVCVVVRGMYGDDDDDGLLPFDADPVQQTDDDDPGDPVVSVVSSVSSVSVCVVQNSDRPVVSVVVSVVVVVVVVPPPPPDCPPPPDDPDDDPPVPPVVVVVVVVVPPPVPPVPPDPPDPDPPDDPDDDYDDDDYDDPPDDD

Radius of gyration: 35.76 Å; Cα contacts (8 Å, |Δi|>4): 1047; chains: 2; bounding box: 57×120×121 Å

InterPro domains:
  IPR002495 Glycosyl transferase, family 8 [PF01501] (5-113)
  IPR002495 Glycosyl transferase, family 8 [PF01501] (117-218)
  IPR029044 Nucleotide-diphospho-sugar transferases [G3DSA:3.90.550.10] (1-254)
  IPR029044 Nucleotide-diphospho-sugar transferases [SSF53448] (3-220)
  IPR050587 GNT1/Glycosyltransferase 8 [PTHR11183] (2-273)

Secondary structure (DSSP, 8-state):
-EEEEEEE-SGGGHHHHHHHHHHHHHTT--SEEEEEE-TTS-HHHHHHHHTTSEEEE--------HHHHHHHT-GGGGGGGGGGGGGG-TT-SEEEEE-TTEEESS--GGGGGSPSSEEEEPSS-TTSEEEEEEEE---HHHHHHHHHHHHHT--TTSSHHHHHHHHTTTGGG-GGGB--GGGSB-----TTHHHHHHHHGGG--EEE--SS--GGG--B-TTSPBPPPTT--HHHHHHHHHHHHHHHHHH-S--HHHHHHHHHHHHHHHTS----------SS--S--TTTHHHHHHHHHHHGGGGGGSGGG-------------------------/-EEEEEEE-SGGGHHHHHHHHHHHHHTT--SEEEEEE-TTS-HHHHHHHHTTSEEEE--------HHHHHHHT-GGGGGGGGGGGGGG-TT-SEEEEE-TTEEESS--GGGGGSPSSEEEEPSS-TTSEEEEEEEE---HHHHHHHHHHHHHT--TTSSHHHHHHHHTTTGGG-GGGB--GGGSB-----TTHHHHHHHHGGG--EEE--SS--GGG--B-TTSPBPP-TT--HHHHHHHHHHHHHHHHHH-S--HHHHHHHHHHHHHHHTS----------SS--S--HHHHHHHHHHHTTGGGGGGGSGGG-------------------------

Sequence (676 aa):
MQAYVTLVATDSYAAGALVLAHRLRDLGSSKEIVCLVTPNVSSQVQDILSNVCTLVQVDTLRSSDHENLQLLGRPELDITFTKIQLWKLTQYRKIVFLDADTYPVQNIDQLFERPSFSAAPDAGWPDCFNSGVFVTEPSDVVYNGLCQLASDKGSFDGGDQGLLNSFFNTWPASSEHRLPFTFNTTPTSQYGYAPAQNEFGQNISIVHFIGENKPWKYQRFADGKVLPLGSTWEGTKHMIQAWWNTWDTYYGQVSVETWMSCLKATQLTSCGRLHHTIYSPVSLITGSMMASRLALLCLLMKVSRMRGIISQWIGITIASRFSLCHPSHPSPLANQIGMQAYVTLVATDSYAAGALVLAHRLRDLGSSKEIVCLVTPNVSSQVQDILSNVCTLVQVDTLRSSDHENLQLLGRPELDITFTKIQLWKLTQYRKIVFLDADTYPVQNIDQLFERPSFSAAPDAGWPDCFNSGVFVTEPSDVVYNGLCQLASDKGSFDGGDQGLLNSFFNTWPASSEHRLPFTFNTTPTSQYGYAPAQNEFGQNISIVHFIGENKPWKYQRFADGKVLPLGSTWEGTKHMIQAWWNTWDTYYGQVSVETWMSCLKATQLTSCGRLHHTIYSPVSLITGSMMASRLALLCLLMKVSRMRGIISQWIGITIASRFSLCHPSHPSPLANQIG